Protein AF-A0A2N2JKC9-F1 (afdb_monomer_lite)

Radius of gyration: 32.24 Å; chains: 1; bounding box: 113×69×96 Å

Structure (mmCIF, N/CA/C/O backbone):
data_AF-A0A2N2JKC9-F1
#
_entry.id   AF-A0A2N2JKC9-F1
#
loop_
_atom_site.group_PDB
_atom_site.id
_atom_site.type_symbol
_atom_site.label_atom_id
_atom_site.label_alt_id
_atom_site.label_comp_id
_atom_site.label_asym_id
_atom_site.label_entity_id
_atom_site.label_seq_id
_atom_site.pdbx_PDB_ins_code
_atom_site.Cartn_x
_atom_site.Cartn_y
_atom_site.Cartn_z
_atom_site.occupancy
_atom_site.B_iso_or_equiv
_atom_site.auth_seq_id
_atom_site.auth_comp_id
_atom_site.auth_asym_id
_atom_site.auth_atom_id
_atom_site.pdbx_PDB_model_num
ATOM 1 N N . MET A 1 1 ? -34.175 -41.601 -28.801 1.00 49.03 1 MET A N 1
ATOM 2 C CA . MET A 1 1 ? -34.836 -42.457 -27.788 1.00 49.03 1 MET A CA 1
ATOM 3 C C . MET A 1 1 ? -34.194 -42.162 -26.440 1.00 49.03 1 MET A C 1
ATOM 5 O O . MET A 1 1 ? -32.982 -42.030 -26.415 1.00 49.03 1 MET A O 1
ATOM 9 N N . GLY A 1 2 ? -34.983 -41.992 -25.373 1.00 44.62 2 GLY A N 1
ATOM 10 C CA . GLY A 1 2 ? -34.486 -41.692 -24.018 1.00 44.62 2 GLY A CA 1
ATOM 11 C C . GLY A 1 2 ? -34.894 -40.315 -23.480 1.00 44.62 2 GLY A C 1
ATOM 12 O O . GLY A 1 2 ? -34.056 -39.441 -23.305 1.00 44.62 2 GLY A O 1
ATOM 13 N N . LYS A 1 3 ? -36.197 -40.111 -23.235 1.00 45.50 3 LYS A N 1
ATOM 14 C CA . LYS A 1 3 ? -36.723 -38.987 -22.442 1.00 45.50 3 LYS A CA 1
ATOM 15 C C . LYS A 1 3 ? -36.627 -39.363 -20.961 1.00 45.50 3 LYS A C 1
ATOM 17 O O . LYS A 1 3 ? -37.238 -40.355 -20.581 1.00 45.50 3 LYS A O 1
ATOM 22 N N . HIS A 1 4 ? -35.984 -38.544 -20.130 1.00 45.53 4 HIS A N 1
ATOM 23 C CA . HIS A 1 4 ? -36.226 -38.549 -18.685 1.00 45.53 4 HIS A CA 1
ATOM 24 C C . HIS A 1 4 ? -36.919 -37.247 -18.279 1.00 45.53 4 HIS A C 1
ATOM 26 O O . HIS A 1 4 ? -36.389 -36.151 -18.437 1.00 45.53 4 HIS A O 1
ATOM 32 N N . LYS A 1 5 ? -38.159 -37.406 -17.813 1.00 50.38 5 LYS A N 1
ATOM 33 C CA . LYS A 1 5 ? -39.002 -36.399 -17.168 1.00 50.38 5 LYS A CA 1
ATOM 34 C C . LYS A 1 5 ? -39.048 -36.673 -15.662 1.00 50.38 5 LYS A C 1
ATOM 36 O O . LYS A 1 5 ? -38.958 -37.822 -15.240 1.00 50.38 5 LYS A O 1
ATOM 41 N N . SER A 1 6 ? -39.437 -35.616 -14.951 1.00 47.91 6 SER A N 1
ATOM 42 C CA . SER A 1 6 ? -40.194 -35.577 -13.689 1.00 47.91 6 SER A CA 1
ATOM 43 C C . SER A 1 6 ? -39.405 -35.571 -12.378 1.00 47.91 6 SER A C 1
ATOM 45 O O . SER A 1 6 ? -38.527 -36.391 -12.145 1.00 47.91 6 SER A O 1
ATOM 47 N N . GLY A 1 7 ? -39.778 -34.614 -11.523 1.00 42.03 7 GLY A N 1
ATOM 48 C CA . GLY A 1 7 ? -39.239 -34.424 -10.180 1.00 42.03 7 GLY A CA 1
ATOM 49 C C . GLY A 1 7 ? -39.768 -33.162 -9.492 1.00 42.03 7 GLY A C 1
ATOM 50 O O . GLY A 1 7 ? -38.998 -32.391 -8.942 1.00 42.03 7 GLY A O 1
ATOM 51 N N . GLU A 1 8 ? -41.077 -32.928 -9.573 1.00 48.53 8 GLU A N 1
ATOM 52 C CA . GLU A 1 8 ? -41.831 -31.909 -8.834 1.00 48.53 8 GLU A CA 1
ATOM 53 C C . GLU A 1 8 ? -41.910 -32.274 -7.338 1.00 48.53 8 GLU A C 1
ATOM 55 O O . GLU A 1 8 ? -42.236 -33.421 -7.027 1.00 48.53 8 GLU A O 1
ATOM 60 N N . LYS A 1 9 ? -41.681 -31.325 -6.408 1.00 43.59 9 LYS A N 1
ATOM 61 C CA . LYS A 1 9 ? -42.290 -31.358 -5.057 1.00 43.59 9 LYS A CA 1
ATOM 62 C C . LYS A 1 9 ? -42.181 -30.038 -4.265 1.00 43.59 9 LYS A C 1
ATOM 64 O O . LYS A 1 9 ? -41.143 -29.693 -3.721 1.00 43.59 9 LYS A O 1
ATOM 69 N N . LYS A 1 10 ? -43.362 -29.423 -4.130 1.00 42.38 10 LYS A N 1
ATOM 70 C CA . LYS A 1 10 ? -44.026 -28.907 -2.913 1.00 42.38 10 LYS A CA 1
ATOM 71 C C . LYS A 1 10 ? -43.465 -27.693 -2.154 1.00 42.38 10 LYS A C 1
ATOM 73 O O . LYS A 1 10 ? -42.554 -27.769 -1.341 1.00 42.38 10 LYS A O 1
ATOM 78 N N . SER A 1 11 ? -44.252 -26.627 -2.295 1.00 45.47 11 SER A N 1
ATOM 79 C CA . SER A 1 11 ? -44.457 -25.491 -1.398 1.00 45.47 11 SER A CA 1
ATOM 80 C C . SER A 1 11 ? -44.832 -25.890 0.040 1.00 45.47 11 SER A C 1
ATOM 82 O O . SER A 1 11 ? -45.824 -26.596 0.251 1.00 45.47 11 SER A O 1
ATOM 84 N N . GLY A 1 12 ? -44.113 -25.350 1.026 1.00 44.53 12 GLY A N 1
ATOM 85 C CA . GLY A 1 12 ? -44.512 -25.314 2.435 1.00 44.53 12 GLY A CA 1
ATOM 86 C C . GLY A 1 12 ? -45.000 -23.916 2.815 1.00 44.53 12 GLY A C 1
ATOM 87 O O . GLY A 1 12 ? -44.219 -22.973 2.853 1.00 44.53 12 GLY A O 1
ATOM 88 N N . LYS A 1 13 ? -46.306 -23.787 3.062 1.00 46.28 13 LYS A N 1
ATOM 89 C CA . LYS A 1 13 ? -47.001 -22.571 3.502 1.00 46.28 13 LYS A CA 1
ATOM 90 C C . LYS A 1 13 ? -47.237 -22.699 5.008 1.00 46.28 13 LYS A C 1
ATOM 92 O O . LYS A 1 13 ? -48.095 -23.485 5.408 1.00 46.28 13 LYS A O 1
ATOM 97 N N . THR A 1 14 ? -46.498 -21.967 5.838 1.00 45.06 14 THR A N 1
ATOM 98 C CA . THR A 1 14 ? -46.706 -21.966 7.297 1.00 45.06 14 THR A CA 1
ATOM 99 C C . THR A 1 14 ? -47.526 -20.755 7.731 1.00 45.06 14 THR A C 1
ATOM 101 O O . THR A 1 14 ? -47.364 -19.643 7.236 1.00 45.06 14 THR A O 1
ATOM 104 N N . LYS A 1 15 ? -48.494 -21.051 8.599 1.00 46.31 15 LYS A N 1
ATOM 105 C CA . LYS A 1 15 ? -49.632 -20.232 9.009 1.00 46.31 15 LYS A CA 1
ATOM 106 C C . LYS A 1 15 ? -49.251 -19.110 9.974 1.00 46.31 15 LYS A C 1
ATOM 108 O O . LYS A 1 15 ? -48.408 -19.283 10.844 1.00 46.31 15 LYS A O 1
ATOM 113 N N . ALA A 1 16 ? -50.012 -18.026 9.865 1.00 49.19 16 ALA A N 1
ATOM 114 C CA . ALA A 1 16 ? -50.194 -17.007 10.886 1.00 49.19 16 ALA A CA 1
ATOM 115 C C . ALA A 1 16 ? -50.775 -17.596 12.186 1.00 49.19 16 ALA A C 1
ATOM 117 O O . ALA A 1 16 ? -51.744 -18.359 12.142 1.00 49.19 16 ALA A O 1
ATOM 118 N N . SER A 1 17 ? -50.242 -17.168 13.332 1.00 50.09 17 SER A N 1
ATOM 119 C CA . SER A 1 17 ? -50.874 -17.314 14.646 1.00 50.09 17 SER A CA 1
ATOM 120 C C . SER A 1 17 ? -51.259 -15.939 15.190 1.00 50.09 17 SER A C 1
ATOM 122 O O . SER A 1 17 ? -50.424 -15.054 15.363 1.00 50.09 17 SER A O 1
ATOM 124 N N . LYS A 1 18 ? -52.561 -15.790 15.427 1.00 48.44 18 LYS A N 1
ATOM 125 C CA . LYS A 1 18 ? -53.253 -14.660 16.046 1.00 48.44 18 LYS A CA 1
ATOM 126 C C . LYS A 1 18 ? -53.267 -14.857 17.568 1.00 48.44 18 LYS A C 1
ATOM 128 O O . LYS A 1 18 ? -53.644 -15.934 18.013 1.00 48.44 18 LYS A O 1
ATOM 133 N N . GLY A 1 19 ? -53.021 -13.781 18.313 1.00 46.53 19 GLY A N 1
ATOM 134 C CA . GLY A 1 19 ? -53.717 -13.479 19.569 1.00 46.53 19 GLY A CA 1
ATOM 135 C C . GLY A 1 19 ? -53.118 -14.011 20.872 1.00 46.53 19 GLY A C 1
ATOM 136 O O . GLY A 1 19 ? -53.286 -15.175 21.209 1.00 46.53 19 GLY A O 1
ATOM 137 N N . ALA A 1 20 ? -52.598 -13.095 21.689 1.00 46.03 20 ALA A N 1
ATOM 138 C CA . ALA A 1 20 ? -52.768 -13.152 23.136 1.00 46.03 20 ALA A CA 1
ATOM 139 C C . ALA A 1 20 ? -53.013 -11.730 23.654 1.00 46.03 20 ALA A C 1
ATOM 141 O O . ALA A 1 20 ? -52.361 -10.772 23.249 1.00 46.03 20 ALA A O 1
ATOM 142 N N . LYS A 1 21 ? -54.059 -11.627 24.464 1.00 48.56 21 LYS A N 1
ATOM 143 C CA . LYS A 1 21 ? -54.770 -10.435 24.910 1.00 48.56 21 LYS A CA 1
ATOM 144 C C . LYS A 1 21 ? -54.414 -10.214 26.381 1.00 48.56 21 LYS A C 1
ATOM 146 O O . LYS A 1 21 ? -54.504 -11.167 27.141 1.00 48.56 21 LYS A O 1
ATOM 151 N N . GLY A 1 22 ? -54.068 -8.975 26.728 1.00 48.25 22 GLY A N 1
ATOM 152 C CA . GLY A 1 22 ? -54.290 -8.321 28.023 1.00 48.25 22 GLY A CA 1
ATOM 153 C C . GLY A 1 22 ? -53.814 -9.012 29.305 1.00 48.25 22 GLY A C 1
ATOM 154 O O . GLY A 1 22 ? -54.442 -9.951 29.786 1.00 48.25 22 GLY A O 1
ATOM 155 N N . ARG A 1 23 ? -52.821 -8.398 29.955 1.00 50.28 23 ARG A N 1
ATOM 156 C CA . ARG A 1 23 ? -52.800 -8.266 31.415 1.00 50.28 23 ARG A CA 1
ATOM 157 C C . ARG A 1 23 ? -52.060 -6.977 31.775 1.00 50.28 23 ARG A C 1
ATOM 159 O O . ARG A 1 23 ? -50.836 -6.951 31.777 1.00 50.28 23 ARG A O 1
ATOM 166 N N . GLU A 1 24 ? -52.823 -5.910 31.997 1.00 51.22 24 GLU A N 1
ATOM 167 C CA . GLU A 1 24 ? -52.348 -4.728 32.717 1.00 51.22 24 GLU A CA 1
ATOM 168 C C . GLU A 1 24 ? -52.048 -5.158 34.152 1.00 51.22 24 GLU A C 1
ATOM 170 O O . GLU A 1 24 ? -52.897 -5.725 34.843 1.00 51.22 24 GLU A O 1
ATOM 175 N N . VAL A 1 25 ? -50.799 -4.958 34.555 1.00 54.34 25 VAL A N 1
ATOM 176 C CA . VAL A 1 25 ? -50.364 -5.004 35.944 1.00 54.34 25 VAL A CA 1
ATOM 177 C C . VAL A 1 25 ? -49.862 -3.596 36.218 1.00 54.34 25 VAL A C 1
ATOM 179 O O . VAL A 1 25 ? -48.754 -3.242 35.823 1.00 54.34 25 VAL A O 1
ATOM 182 N N . GLU A 1 26 ? -50.725 -2.776 36.809 1.00 54.06 26 GLU A N 1
ATOM 183 C CA . GLU A 1 26 ? -50.333 -1.517 37.432 1.00 54.06 26 GLU A CA 1
ATOM 184 C C . GLU A 1 26 ? -49.502 -1.873 38.668 1.00 54.06 26 GLU A C 1
ATOM 186 O O . GLU A 1 26 ? -50.025 -2.299 39.696 1.00 54.06 26 GLU A O 1
ATOM 191 N N . ALA A 1 27 ? -48.182 -1.794 38.519 1.00 54.03 27 ALA A N 1
ATOM 192 C CA . ALA A 1 27 ? -47.245 -1.802 39.627 1.00 54.03 27 ALA A CA 1
ATOM 193 C C . ALA A 1 27 ? -46.727 -0.372 39.780 1.00 54.03 27 ALA A C 1
ATOM 195 O O . ALA A 1 27 ? -45.986 0.124 38.930 1.00 54.03 27 ALA A O 1
ATOM 196 N N . GLU A 1 28 ? -47.160 0.289 40.850 1.00 56.88 28 GLU A N 1
ATOM 197 C CA . GLU A 1 28 ? -46.592 1.545 41.322 1.00 56.88 28 GLU A CA 1
ATOM 198 C C . GLU A 1 28 ? -45.129 1.291 41.710 1.00 56.88 28 GLU A C 1
ATOM 200 O O . GLU A 1 28 ? -44.829 0.697 42.745 1.00 56.88 28 GLU A O 1
ATOM 205 N N . ALA A 1 29 ? -44.211 1.661 40.817 1.00 51.84 29 ALA A N 1
ATOM 206 C CA . ALA A 1 29 ? -42.780 1.620 41.067 1.00 51.84 29 ALA A CA 1
ATOM 207 C C . ALA A 1 29 ? -42.358 2.955 41.686 1.00 51.84 29 ALA A C 1
ATOM 209 O O . ALA A 1 29 ? -42.325 3.986 41.011 1.00 51.84 29 ALA A O 1
ATOM 210 N N . GLU A 1 30 ? -42.045 2.921 42.979 1.00 54.12 30 GLU A N 1
ATOM 211 C CA . GLU A 1 30 ? -41.362 4.002 43.681 1.00 54.12 30 GLU A CA 1
ATOM 212 C C . GLU A 1 30 ? -40.036 4.316 42.969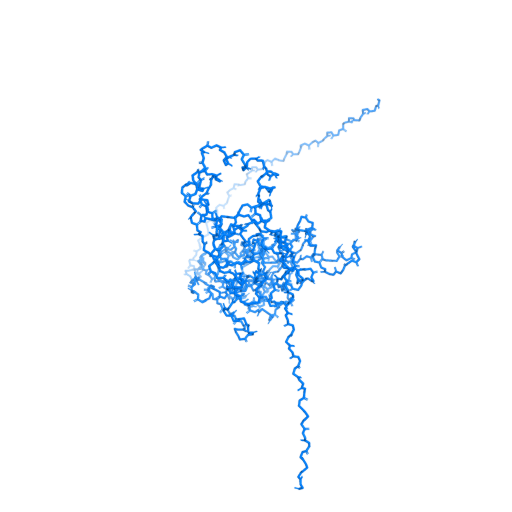 1.00 54.12 30 GLU A C 1
ATOM 214 O O . GLU A 1 30 ? -39.202 3.440 42.724 1.00 54.12 30 GLU A O 1
ATOM 219 N N . GLY A 1 31 ? -39.887 5.582 42.576 1.00 50.88 31 GLY A N 1
ATOM 220 C CA . GLY A 1 31 ? -38.791 6.084 41.760 1.00 50.88 31 GLY A CA 1
ATOM 221 C C . GLY A 1 31 ? -37.437 5.945 42.445 1.00 50.88 31 GLY A C 1
ATOM 222 O O . GLY A 1 31 ? -37.108 6.681 43.372 1.00 50.88 31 GLY A O 1
ATOM 223 N N . ASN A 1 32 ? -36.611 5.040 41.926 1.00 58.97 32 ASN A N 1
ATOM 224 C CA . ASN A 1 32 ? -35.174 5.081 42.142 1.00 58.97 32 ASN A CA 1
ATOM 225 C C . ASN A 1 32 ? -34.562 6.067 41.132 1.00 58.97 32 ASN A C 1
ATOM 227 O O . ASN A 1 32 ? -34.119 5.675 40.054 1.00 58.97 32 ASN A O 1
ATOM 231 N N . GLU A 1 33 ? -34.564 7.357 41.475 1.00 62.94 33 GLU A N 1
ATOM 232 C CA . GLU A 1 33 ? -34.021 8.459 40.658 1.00 62.94 33 GLU A CA 1
ATOM 233 C C . GLU A 1 33 ? -32.482 8.424 40.489 1.00 62.94 33 GLU A C 1
ATOM 235 O O . GLU A 1 33 ? -31.901 9.346 39.926 1.00 62.94 33 GLU A O 1
ATOM 240 N N . ASN A 1 34 ? -31.807 7.353 40.928 1.00 69.31 34 ASN A N 1
ATOM 241 C CA . ASN A 1 34 ? -30.352 7.188 40.835 1.00 69.31 34 ASN A CA 1
ATOM 242 C C . ASN A 1 34 ? -29.901 6.109 39.836 1.00 69.31 34 ASN A C 1
ATOM 244 O O . ASN A 1 34 ? -28.764 5.639 39.917 1.00 69.31 34 ASN A O 1
ATOM 248 N N . ALA A 1 35 ? -30.750 5.693 38.890 1.00 68.62 35 ALA A N 1
ATOM 249 C CA . ALA A 1 35 ? -30.271 4.865 37.786 1.00 68.62 35 ALA A CA 1
ATOM 250 C C . ALA A 1 35 ? -29.232 5.671 36.975 1.00 68.62 35 ALA A C 1
ATOM 252 O O . ALA A 1 35 ? -29.561 6.764 36.505 1.00 68.62 35 ALA A O 1
ATOM 253 N N . PRO A 1 36 ? -27.981 5.188 36.831 1.00 72.75 36 PRO A N 1
ATOM 254 C CA . PRO A 1 36 ? -26.973 5.889 36.052 1.00 72.75 36 PRO A CA 1
ATOM 255 C C . PRO A 1 36 ? -27.504 6.061 34.632 1.00 72.75 36 PRO A C 1
ATOM 257 O O . PRO A 1 36 ? -27.863 5.085 33.974 1.00 72.75 36 PRO A O 1
ATOM 260 N N . VAL A 1 37 ? -27.599 7.314 34.190 1.00 70.88 37 VAL A N 1
ATOM 261 C CA . VAL A 1 37 ? -27.968 7.647 32.816 1.00 70.88 37 VAL A CA 1
ATOM 262 C C . VAL A 1 37 ? -26.939 6.971 31.921 1.00 70.88 37 VAL A C 1
ATOM 264 O O . VAL A 1 37 ? -25.766 7.342 31.936 1.00 70.88 37 VAL A O 1
ATOM 267 N N . GLU A 1 38 ? -27.371 5.942 31.196 1.00 78.81 38 GLU A N 1
ATOM 268 C CA . GLU A 1 38 ? -26.546 5.226 30.235 1.00 78.81 38 GLU A CA 1
ATOM 269 C C . GLU A 1 38 ? -26.117 6.234 29.167 1.00 78.81 38 GLU A C 1
ATOM 271 O O . GLU A 1 38 ? -26.906 6.685 28.332 1.00 78.81 38 GLU A O 1
ATOM 276 N N . GLN A 1 39 ? -24.879 6.705 29.288 1.00 75.25 39 GLN A N 1
ATOM 277 C CA . GLN A 1 39 ? -24.345 7.736 28.423 1.00 75.25 39 GLN A CA 1
ATOM 278 C C . GLN A 1 39 ? -24.141 7.102 27.048 1.00 75.25 39 GLN A C 1
ATOM 280 O O . GLN A 1 39 ? -23.207 6.332 26.841 1.00 75.25 39 GLN A O 1
ATOM 285 N N . VAL A 1 40 ? -25.059 7.382 26.121 1.00 79.50 40 VAL A N 1
ATOM 286 C CA . VAL A 1 40 ? -24.970 6.892 24.744 1.00 79.50 40 VAL A CA 1
ATOM 287 C C . VAL A 1 40 ? -23.650 7.386 24.160 1.00 79.50 40 VAL A C 1
ATOM 289 O O . VAL A 1 40 ? -23.438 8.595 24.041 1.00 79.50 40 VAL A O 1
ATOM 292 N N . ALA A 1 41 ? -22.752 6.455 23.835 1.00 86.12 41 ALA A N 1
ATOM 293 C CA . ALA A 1 41 ? -21.466 6.780 23.238 1.00 86.12 41 ALA A CA 1
ATOM 294 C C . ALA A 1 41 ? -21.673 7.574 21.937 1.00 86.12 41 ALA A C 1
ATOM 296 O O . ALA A 1 41 ? -22.546 7.239 21.131 1.00 86.12 41 ALA A O 1
ATOM 297 N N . ASP A 1 42 ? -20.883 8.632 21.729 1.00 93.00 42 ASP A N 1
ATOM 298 C CA . ASP A 1 42 ? -20.927 9.404 20.485 1.00 93.00 42 ASP A CA 1
ATOM 299 C C . ASP A 1 42 ? -20.523 8.490 19.313 1.00 93.00 42 ASP A C 1
ATOM 301 O O . ASP A 1 42 ? -19.382 8.023 19.273 1.00 93.00 42 ASP A O 1
ATOM 305 N N . PRO A 1 43 ? -21.407 8.242 18.326 1.00 91.94 43 PRO A N 1
ATOM 306 C CA . PRO A 1 43 ? -21.098 7.373 17.191 1.00 91.94 43 PRO A CA 1
ATOM 307 C C . PRO A 1 43 ? -19.964 7.906 16.298 1.00 91.94 43 PRO A C 1
ATOM 309 O O . PRO A 1 43 ? -19.482 7.179 15.426 1.00 91.94 43 PRO A O 1
ATOM 312 N N . ASN A 1 44 ? -19.554 9.166 16.478 1.00 95.88 44 ASN A N 1
ATOM 313 C CA . ASN A 1 44 ? -18.438 9.786 15.767 1.00 95.88 44 ASN A CA 1
ATOM 314 C C . ASN A 1 44 ? -17.149 9.849 16.596 1.00 95.88 44 ASN A C 1
ATOM 316 O O . ASN A 1 44 ? -16.138 10.352 16.093 1.00 95.88 44 ASN A O 1
ATOM 320 N N . ALA A 1 45 ? -17.158 9.331 17.829 1.00 96.81 45 ALA A N 1
ATOM 321 C CA . ALA A 1 45 ? -15.957 9.231 18.640 1.00 96.81 45 ALA A CA 1
ATOM 322 C C . ALA A 1 45 ? -14.896 8.400 17.908 1.00 96.81 45 ALA A C 1
ATOM 324 O O . ALA A 1 45 ? -15.167 7.324 17.363 1.00 96.81 45 ALA A O 1
ATOM 325 N N . LYS A 1 46 ? -13.668 8.919 17.882 1.00 97.06 46 LYS A N 1
ATOM 326 C CA . LYS A 1 46 ? -12.501 8.192 17.386 1.00 97.06 46 LYS A CA 1
ATOM 327 C C . LYS A 1 46 ? -12.017 7.298 18.524 1.00 97.06 46 LYS A C 1
ATOM 329 O O . LYS A 1 46 ? -11.484 7.810 19.498 1.00 97.06 46 LYS A O 1
ATOM 334 N N . VAL A 1 47 ? -12.322 6.009 18.416 1.00 97.50 47 VAL A N 1
ATOM 335 C CA . VAL A 1 47 ? -12.106 4.990 19.464 1.00 97.50 47 VAL A CA 1
ATOM 336 C C . VAL A 1 47 ? -11.046 3.962 19.068 1.00 97.50 47 VAL A C 1
ATOM 338 O O . VAL A 1 47 ? -10.731 3.050 19.831 1.00 97.50 47 VAL A O 1
ATOM 341 N N . ALA A 1 48 ? -10.542 4.066 17.841 1.00 98.25 48 ALA A N 1
ATOM 342 C CA . ALA A 1 48 ? -9.587 3.142 17.271 1.00 98.25 48 ALA A CA 1
ATOM 343 C C . ALA A 1 48 ? -8.613 3.867 16.340 1.00 98.25 48 ALA A C 1
ATOM 345 O O . ALA A 1 48 ? -8.837 4.998 15.897 1.00 98.25 48 ALA A O 1
ATOM 346 N N . LYS A 1 49 ? -7.542 3.168 15.982 1.00 98.50 49 LYS A N 1
ATOM 347 C CA . LYS A 1 49 ? -6.541 3.580 15.011 1.00 98.50 49 LYS A CA 1
ATOM 348 C C . LYS A 1 49 ? -6.466 2.559 13.882 1.00 98.50 49 LYS A C 1
ATOM 350 O O . LYS A 1 49 ? -6.547 1.354 14.108 1.00 98.50 49 LYS A O 1
ATOM 355 N N . LEU A 1 50 ? -6.291 3.052 12.660 1.00 98.50 50 LEU A N 1
ATOM 356 C CA . LEU A 1 50 ? -5.897 2.252 11.505 1.00 98.50 50 LEU A CA 1
ATOM 357 C C . LEU A 1 50 ? -4.450 2.575 11.164 1.00 98.50 50 LEU A C 1
ATOM 359 O O . LEU A 1 50 ? -4.135 3.719 10.838 1.00 98.50 50 LEU A O 1
ATOM 363 N N . HIS A 1 51 ? -3.599 1.560 11.175 1.00 98.38 51 HIS A N 1
ATOM 364 C CA . HIS A 1 51 ? -2.202 1.657 10.783 1.00 98.38 51 HIS A CA 1
ATOM 365 C C . HIS A 1 51 ? -2.030 1.080 9.382 1.00 98.38 51 HIS A C 1
ATOM 367 O O . HIS A 1 51 ? -2.393 -0.067 9.142 1.00 98.38 51 HIS A O 1
ATOM 373 N N . LEU A 1 52 ? -1.449 1.853 8.471 1.00 98.25 52 LEU A N 1
ATOM 374 C CA . LEU A 1 52 ? -0.899 1.389 7.204 1.00 98.25 52 LEU A CA 1
ATOM 375 C C . LEU A 1 52 ? 0.611 1.263 7.371 1.00 98.25 52 LEU A C 1
ATOM 377 O O . LEU A 1 52 ? 1.294 2.258 7.617 1.00 98.25 52 LEU A O 1
ATOM 381 N N . MET A 1 53 ? 1.125 0.047 7.242 1.00 97.94 53 MET A N 1
ATOM 382 C CA . MET A 1 53 ? 2.525 -0.274 7.488 1.00 97.94 53 MET A CA 1
ATOM 383 C C . MET A 1 53 ? 3.163 -0.838 6.235 1.00 97.94 53 MET A C 1
ATOM 385 O O . MET A 1 53 ? 2.523 -1.523 5.434 1.00 97.94 53 MET A O 1
ATOM 389 N N . VAL A 1 54 ? 4.437 -0.520 6.067 1.00 96.88 54 VAL A N 1
ATOM 390 C CA . VAL A 1 54 ? 5.224 -1.000 4.945 1.00 96.88 54 VAL A CA 1
ATOM 391 C C . VAL A 1 54 ? 6.630 -1.326 5.400 1.00 96.88 54 VAL A C 1
ATOM 393 O O . VAL A 1 54 ? 7.270 -0.532 6.096 1.00 96.88 54 VAL A O 1
ATOM 396 N N . ASP A 1 55 ? 7.121 -2.477 4.972 1.00 95.31 55 ASP A N 1
ATOM 397 C CA . ASP A 1 55 ? 8.531 -2.815 5.016 1.00 95.31 55 ASP A CA 1
ATOM 398 C C . ASP A 1 55 ? 9.097 -2.951 3.601 1.00 95.31 55 ASP A C 1
ATOM 400 O O . ASP A 1 55 ? 8.412 -2.758 2.593 1.00 95.31 55 ASP A O 1
ATOM 404 N N . LEU A 1 56 ? 10.408 -3.149 3.534 1.00 92.19 56 LEU A N 1
ATOM 405 C CA . LEU A 1 56 ? 11.158 -3.134 2.290 1.00 92.19 56 LEU A CA 1
ATOM 406 C C . LEU A 1 56 ? 12.235 -4.206 2.367 1.00 92.19 56 LEU A C 1
ATOM 408 O O . LEU A 1 56 ? 13.136 -4.116 3.201 1.00 92.19 56 LEU A O 1
ATOM 412 N N . GLU A 1 57 ? 12.167 -5.181 1.471 1.00 87.12 57 GLU A N 1
ATOM 413 C CA . GLU A 1 57 ? 13.223 -6.186 1.301 1.00 87.12 57 GLU A CA 1
ATOM 414 C C . GLU A 1 57 ? 14.311 -5.691 0.349 1.00 87.12 57 GLU A C 1
ATOM 416 O O . GLU A 1 57 ? 15.497 -5.966 0.532 1.00 87.12 57 GLU A O 1
ATOM 421 N N . SER A 1 58 ? 13.921 -4.888 -0.643 1.00 85.56 58 SER A N 1
ATOM 422 C CA . SER A 1 58 ? 14.840 -4.244 -1.569 1.00 85.56 58 SER A CA 1
ATOM 423 C C . SER A 1 58 ? 14.701 -2.726 -1.538 1.00 85.56 58 SER A C 1
ATOM 425 O O . SER A 1 58 ? 13.655 -2.140 -1.251 1.00 85.56 58 SER A O 1
ATOM 427 N N . ARG A 1 59 ? 15.807 -2.046 -1.858 1.00 77.50 59 ARG A N 1
ATOM 428 C CA . ARG A 1 59 ? 15.821 -0.580 -1.962 1.00 77.50 59 ARG A CA 1
ATOM 429 C C . ARG A 1 59 ? 14.978 -0.081 -3.132 1.00 77.50 59 ARG A C 1
ATOM 431 O O . ARG A 1 59 ? 14.504 1.054 -3.071 1.00 77.50 59 ARG A O 1
ATOM 438 N N . HIS A 1 60 ? 14.833 -0.901 -4.168 1.00 79.62 60 HIS A N 1
ATOM 439 C CA . HIS A 1 60 ? 14.125 -0.598 -5.399 1.00 79.62 60 HIS A CA 1
ATOM 440 C C . HIS A 1 60 ? 13.475 -1.870 -5.927 1.00 79.62 60 HIS A C 1
ATOM 442 O O . HIS A 1 60 ? 14.172 -2.853 -6.164 1.00 79.62 60 HIS A O 1
ATOM 448 N N . VAL A 1 61 ? 12.172 -1.806 -6.189 1.00 80.69 61 VAL A N 1
ATOM 449 C CA . VAL A 1 61 ? 11.446 -2.924 -6.784 1.00 80.69 61 VAL A CA 1
ATOM 450 C C . VAL A 1 61 ? 11.488 -2.795 -8.303 1.00 80.69 61 VAL A C 1
ATOM 452 O O . VAL A 1 61 ? 10.720 -2.044 -8.909 1.00 80.69 61 VAL A O 1
ATOM 455 N N . GLY A 1 62 ? 12.439 -3.501 -8.913 1.00 82.31 62 GLY A N 1
ATOM 456 C CA . GLY A 1 62 ? 12.541 -3.678 -10.353 1.00 82.31 62 GLY A CA 1
ATOM 457 C C . GLY A 1 62 ? 11.992 -5.032 -10.800 1.00 82.31 62 GLY A C 1
ATOM 458 O O . GLY A 1 62 ? 11.443 -5.815 -10.027 1.00 82.31 62 GLY A O 1
ATOM 459 N N . TYR A 1 63 ? 12.158 -5.336 -12.086 1.00 78.94 63 TYR A N 1
ATOM 460 C CA . TYR A 1 63 ? 11.738 -6.620 -12.653 1.00 78.94 63 TYR A CA 1
ATOM 461 C C . TYR A 1 63 ? 12.447 -7.818 -12.010 1.00 78.94 63 TYR A C 1
ATOM 463 O O . TYR A 1 63 ? 11.843 -8.874 -11.838 1.00 78.94 63 TYR A O 1
ATOM 471 N N . LYS A 1 64 ? 13.726 -7.656 -11.653 1.00 83.00 64 LYS A N 1
ATOM 472 C CA . LYS A 1 64 ? 14.519 -8.708 -11.018 1.00 83.00 64 LYS A CA 1
ATOM 473 C C . LYS A 1 64 ? 13.991 -9.019 -9.619 1.00 83.00 64 LYS A C 1
ATOM 475 O O . LYS A 1 64 ? 13.798 -10.185 -9.304 1.00 83.00 64 LYS A O 1
ATOM 480 N N . GLU A 1 65 ? 13.737 -7.987 -8.825 1.00 87.38 65 GLU A N 1
ATOM 481 C CA . GLU A 1 65 ? 13.230 -8.105 -7.460 1.00 87.38 65 GLU A CA 1
ATOM 482 C C . GLU A 1 65 ? 11.805 -8.667 -7.466 1.00 87.38 65 GLU A C 1
ATOM 484 O O . GLU A 1 65 ? 11.525 -9.613 -6.741 1.00 87.38 65 GLU A O 1
ATOM 489 N N . MET A 1 66 ? 10.939 -8.208 -8.379 1.00 83.38 66 MET A N 1
ATOM 490 C CA . MET A 1 66 ? 9.623 -8.829 -8.585 1.00 83.38 66 MET A CA 1
ATOM 491 C C . MET A 1 66 ? 9.740 -10.308 -8.970 1.00 83.38 66 MET A C 1
ATOM 493 O O . MET A 1 66 ? 9.038 -11.142 -8.418 1.00 83.38 66 MET A O 1
ATOM 497 N N . ALA A 1 67 ? 10.637 -10.680 -9.884 1.00 80.38 67 ALA A N 1
ATOM 498 C CA . ALA A 1 67 ? 10.812 -12.088 -10.241 1.00 80.38 67 ALA A CA 1
ATOM 499 C C . ALA A 1 67 ? 11.367 -12.939 -9.081 1.00 80.38 67 ALA A C 1
ATOM 501 O O . ALA A 1 67 ? 11.118 -14.140 -9.052 1.00 80.38 67 ALA A O 1
ATOM 502 N N . ALA A 1 68 ? 12.109 -12.336 -8.149 1.00 82.19 68 ALA A N 1
ATOM 503 C CA . ALA A 1 68 ? 12.647 -13.002 -6.964 1.00 82.19 68 ALA A CA 1
ATOM 504 C C . ALA A 1 68 ? 11.668 -13.035 -5.777 1.00 82.19 68 ALA A C 1
ATOM 506 O O . ALA A 1 68 ? 11.855 -13.839 -4.872 1.00 82.19 68 ALA A O 1
ATOM 507 N N . GLY A 1 69 ? 10.630 -12.195 -5.795 1.00 83.25 69 GLY A N 1
ATOM 508 C CA . GLY A 1 69 ? 9.737 -11.990 -4.656 1.00 83.25 69 GLY A CA 1
ATOM 509 C C . GLY A 1 69 ? 10.224 -10.933 -3.657 1.00 83.25 69 GLY A C 1
ATOM 510 O O . GLY A 1 69 ? 9.479 -10.631 -2.736 1.00 83.25 69 GLY A O 1
ATOM 511 N N . ASP A 1 70 ? 11.390 -10.315 -3.887 1.00 88.44 70 ASP A N 1
ATOM 512 C CA . ASP A 1 70 ? 12.077 -9.367 -2.989 1.00 88.44 70 ASP A CA 1
ATOM 513 C C . ASP A 1 70 ? 11.470 -7.945 -3.042 1.00 88.44 70 ASP A C 1
ATOM 515 O O . ASP A 1 70 ? 12.154 -6.935 -3.281 1.00 88.44 70 ASP A O 1
ATOM 519 N N . VAL A 1 71 ? 10.148 -7.852 -2.912 1.00 87.94 71 VAL A N 1
ATOM 520 C CA . VAL A 1 71 ? 9.396 -6.602 -3.095 1.00 87.94 71 VAL A CA 1
ATOM 521 C C . VAL A 1 71 ? 9.062 -5.901 -1.780 1.00 87.94 71 VAL A C 1
ATOM 523 O O . VAL A 1 71 ? 8.704 -4.723 -1.809 1.00 87.94 71 VAL A O 1
ATOM 526 N N . GLY A 1 72 ? 9.228 -6.581 -0.642 1.00 93.44 72 GLY A N 1
ATOM 527 C CA . GLY A 1 72 ? 8.702 -6.146 0.649 1.00 93.44 72 GLY A CA 1
ATOM 528 C C . GLY A 1 72 ? 7.207 -6.415 0.797 1.00 93.44 72 GLY A C 1
ATOM 529 O O . GLY A 1 72 ? 6.568 -7.060 -0.036 1.00 93.44 72 GLY A O 1
ATOM 530 N N . HIS A 1 73 ? 6.630 -5.881 1.863 1.00 96.62 73 HIS A N 1
ATOM 531 C CA . HIS A 1 73 ? 5.251 -6.124 2.240 1.00 96.62 73 HIS A CA 1
ATOM 532 C C . HIS A 1 73 ? 4.553 -4.841 2.671 1.00 96.62 73 HIS A C 1
ATOM 534 O O . HIS A 1 73 ? 5.139 -3.912 3.225 1.00 96.62 73 HIS A O 1
ATOM 540 N N . THR A 1 74 ? 3.257 -4.771 2.392 1.00 97.69 74 THR A N 1
ATOM 541 C CA . THR A 1 74 ? 2.391 -3.701 2.884 1.00 97.69 74 THR A CA 1
ATOM 542 C C . THR A 1 74 ? 1.184 -4.337 3.541 1.00 97.69 74 THR A C 1
ATOM 544 O O . THR A 1 74 ? 0.480 -5.132 2.920 1.00 97.69 74 THR A O 1
ATOM 547 N N . TRP A 1 75 ? 0.926 -3.967 4.783 1.00 98.19 75 TRP A N 1
ATOM 548 C CA . TRP A 1 75 ? -0.166 -4.521 5.567 1.00 98.19 75 TRP A CA 1
ATOM 549 C C . TRP A 1 75 ? -0.846 -3.422 6.370 1.00 98.19 75 TRP A C 1
ATOM 551 O O . TRP A 1 75 ? -0.404 -2.268 6.405 1.00 98.19 75 TRP A O 1
ATOM 561 N N . VAL A 1 76 ? -1.965 -3.776 6.984 1.00 98.56 76 VAL A N 1
ATOM 562 C CA . VAL A 1 76 ? -2.705 -2.884 7.869 1.00 98.56 76 VAL A CA 1
ATOM 563 C C . VAL A 1 76 ? -2.858 -3.513 9.240 1.00 98.56 76 VAL A C 1
ATOM 565 O O . VAL A 1 76 ? -2.738 -4.723 9.387 1.00 98.56 76 VAL A O 1
ATOM 568 N N . SER A 1 77 ? -3.116 -2.699 10.251 1.00 98.50 77 SER A N 1
ATOM 569 C CA . SER A 1 77 ? -3.516 -3.178 11.572 1.00 98.50 77 SER A CA 1
ATOM 570 C C . SER A 1 77 ? -4.543 -2.239 12.167 1.00 98.50 77 SER A C 1
ATOM 572 O O . SER A 1 77 ? -4.496 -1.030 11.914 1.00 98.50 77 SER A O 1
ATOM 574 N N . ILE A 1 78 ? -5.469 -2.796 12.937 1.00 98.56 78 ILE A N 1
ATOM 575 C CA . ILE A 1 78 ? -6.408 -2.019 13.737 1.00 98.56 78 ILE A CA 1
ATOM 576 C C . ILE A 1 78 ? -5.991 -2.121 15.203 1.00 98.56 78 ILE A C 1
ATOM 578 O O . ILE A 1 78 ? -5.669 -3.195 15.705 1.00 98.56 78 ILE A O 1
ATOM 582 N N . GLU A 1 79 ? -5.991 -0.982 15.879 1.00 98.19 79 GLU A N 1
ATOM 583 C CA . GLU A 1 79 ? -5.745 -0.854 17.314 1.00 98.19 79 GLU A CA 1
ATOM 584 C C . GLU A 1 79 ? -6.970 -0.180 17.932 1.00 98.19 79 GLU A C 1
ATOM 586 O O . GLU A 1 79 ? -7.404 0.858 17.440 1.00 98.19 79 GLU A O 1
ATOM 591 N N . TRP A 1 80 ? -7.540 -0.743 18.997 1.00 98.06 80 TRP A N 1
ATOM 592 C CA . TRP A 1 80 ? -8.530 -0.026 19.808 1.00 98.06 80 TRP A CA 1
ATOM 593 C C . TRP A 1 80 ? -7.808 0.826 20.852 1.00 98.06 80 TRP A C 1
ATOM 595 O O . TRP A 1 80 ? -6.834 0.358 21.443 1.00 98.06 80 TRP A O 1
ATOM 605 N N . ASP A 1 81 ? -8.275 2.054 21.091 1.00 97.50 81 ASP A N 1
ATOM 606 C CA . ASP A 1 81 ? -7.620 2.960 22.047 1.00 97.50 81 ASP A CA 1
ATOM 607 C C . ASP A 1 81 ? -7.693 2.426 23.488 1.00 97.50 81 ASP A C 1
ATOM 609 O O . ASP A 1 81 ? -6.739 2.569 24.252 1.00 97.50 81 ASP A O 1
ATOM 613 N N . ASP A 1 82 ? -8.798 1.758 23.833 1.00 97.19 82 ASP A N 1
ATOM 614 C CA . ASP A 1 82 ? -8.942 0.958 25.050 1.00 97.19 82 ASP A CA 1
ATOM 615 C C . ASP A 1 82 ? -9.308 -0.481 24.676 1.00 97.19 82 ASP A C 1
ATOM 617 O O . ASP A 1 82 ? -10.415 -0.767 24.219 1.00 97.19 82 ASP A O 1
ATOM 621 N N . ALA A 1 83 ? -8.375 -1.405 24.895 1.00 96.88 83 ALA A N 1
ATOM 622 C CA . ALA A 1 83 ? -8.547 -2.824 24.597 1.00 96.88 83 ALA A CA 1
ATOM 623 C C . ALA A 1 83 ? -9.706 -3.481 25.378 1.00 96.88 83 ALA A C 1
ATOM 625 O O . ALA A 1 83 ? -10.233 -4.505 24.945 1.00 96.88 83 ALA A O 1
ATOM 626 N N . ASN A 1 84 ? -10.131 -2.890 26.502 1.00 96.31 84 ASN A N 1
ATOM 627 C CA . ASN A 1 84 ? -11.286 -3.355 27.276 1.00 96.31 84 ASN A CA 1
ATOM 628 C C . ASN A 1 84 ? -12.618 -2.790 26.757 1.00 96.31 84 ASN A C 1
ATOM 630 O O . ASN A 1 84 ? -13.675 -3.265 27.162 1.00 96.31 84 ASN A O 1
ATOM 634 N N . ALA A 1 85 ? -12.573 -1.797 25.865 1.00 96.06 85 ALA A N 1
ATOM 635 C CA . ALA A 1 85 ? -13.736 -1.145 25.269 1.00 96.06 85 ALA A CA 1
ATOM 636 C C . ALA A 1 85 ? -14.016 -1.617 23.829 1.00 96.06 85 ALA A C 1
ATOM 638 O O . ALA A 1 85 ? -14.704 -0.927 23.074 1.00 96.06 85 ALA A O 1
ATOM 639 N N . VAL A 1 86 ? -13.472 -2.771 23.424 1.00 97.00 86 VAL A N 1
ATOM 640 C CA . VAL A 1 86 ? -13.778 -3.400 22.130 1.00 97.00 86 VAL A CA 1
ATOM 641 C C . VAL A 1 86 ? -15.243 -3.864 22.152 1.00 97.00 86 VAL A C 1
ATOM 643 O O . VAL A 1 86 ? -15.583 -4.718 22.971 1.00 97.00 86 VAL A O 1
ATOM 646 N N . PRO A 1 87 ? -16.126 -3.327 21.291 1.00 96.19 87 PRO A N 1
ATOM 647 C CA . PRO A 1 87 ? -17.551 -3.631 21.354 1.00 96.19 87 PRO A CA 1
ATOM 648 C C . PRO A 1 87 ? -17.876 -5.004 20.753 1.00 96.19 87 PRO A C 1
ATOM 650 O O . PRO A 1 87 ? -17.226 -5.455 19.809 1.00 96.19 87 PRO A O 1
ATOM 653 N N . ASP A 1 88 ? -18.971 -5.620 21.209 1.00 96.69 88 ASP A N 1
ATOM 654 C CA . ASP A 1 88 ? -19.480 -6.910 20.701 1.00 96.69 88 ASP A CA 1
ATOM 655 C C . ASP A 1 88 ? -19.879 -6.875 19.209 1.00 96.69 88 ASP A C 1
ATOM 657 O O . ASP A 1 88 ? -20.129 -7.909 18.587 1.00 96.69 88 ASP A O 1
ATOM 661 N N . THR A 1 89 ? -19.956 -5.683 18.610 1.00 96.38 89 THR A N 1
ATOM 662 C CA . THR A 1 89 ? -20.199 -5.481 17.175 1.00 96.38 89 THR A CA 1
ATOM 663 C C . THR A 1 89 ? -18.996 -5.863 16.309 1.00 96.38 89 THR A C 1
ATOM 665 O O . THR A 1 89 ? -19.159 -6.068 15.097 1.00 96.38 89 THR A O 1
ATOM 668 N N . VAL A 1 90 ? -17.800 -5.958 16.900 1.00 97.81 90 VAL A N 1
ATOM 669 C CA . VAL A 1 90 ? -16.576 -6.413 16.236 1.00 97.81 90 VAL A CA 1
ATOM 670 C C . VAL A 1 90 ? -16.687 -7.906 15.908 1.00 97.81 90 VAL A C 1
ATOM 672 O O . VAL A 1 90 ? -17.053 -8.699 16.777 1.00 97.81 90 VAL A O 1
ATOM 675 N N . PRO A 1 91 ? -16.367 -8.343 14.671 1.00 96.81 91 PRO A N 1
ATOM 676 C CA . PRO A 1 91 ? -16.437 -9.759 14.338 1.00 96.81 91 PRO A CA 1
ATOM 677 C C . PRO A 1 91 ? -15.494 -10.589 15.217 1.00 96.81 91 PRO A C 1
ATOM 679 O O . PRO A 1 91 ? -14.369 -10.180 15.508 1.00 96.81 91 PRO A O 1
ATOM 682 N N . GLY A 1 92 ? -15.929 -11.793 15.598 1.00 96.62 92 GLY A N 1
ATOM 683 C CA . GLY A 1 92 ? -15.182 -12.648 16.527 1.00 96.62 92 GLY A CA 1
ATOM 684 C C . GLY A 1 92 ? -13.762 -13.011 16.071 1.00 96.62 92 GLY A C 1
ATOM 685 O O . GLY A 1 92 ? -12.910 -13.252 16.920 1.00 96.62 92 GLY A O 1
ATOM 686 N N . SER A 1 93 ? -13.481 -12.995 14.760 1.00 96.69 93 SER A N 1
ATOM 687 C CA . SER A 1 93 ? -12.128 -13.167 14.203 1.00 96.69 93 SER A CA 1
ATOM 688 C C . SER A 1 93 ? -11.154 -12.059 14.621 1.00 96.69 93 SER A C 1
ATOM 690 O O . SER A 1 93 ? -9.960 -12.321 14.711 1.00 96.69 93 SER A O 1
ATOM 692 N N . HIS A 1 94 ? -11.648 -10.851 14.907 1.00 98.19 94 HIS A N 1
ATOM 693 C CA . HIS A 1 94 ? -10.850 -9.681 15.294 1.00 98.19 94 HIS A CA 1
ATOM 694 C C . HIS A 1 94 ? -10.902 -9.407 16.801 1.00 98.19 94 HIS A C 1
ATOM 696 O O . HIS A 1 94 ? -9.920 -8.956 17.387 1.00 98.19 94 HIS A O 1
ATOM 702 N N . ALA A 1 95 ? -12.037 -9.686 17.452 1.00 97.38 95 ALA A N 1
ATOM 703 C CA . ALA A 1 95 ? -12.290 -9.269 18.834 1.00 97.38 95 ALA A CA 1
ATOM 704 C C . ALA A 1 95 ? -11.208 -9.746 19.823 1.00 97.38 95 ALA A C 1
ATOM 706 O O . ALA A 1 95 ? -10.694 -8.950 20.605 1.00 97.38 95 ALA A O 1
ATOM 707 N N . GLY A 1 96 ? -10.807 -11.020 19.749 1.00 96.50 96 GLY A N 1
ATOM 708 C CA . GLY A 1 96 ? -9.769 -11.568 20.633 1.00 96.50 96 GLY A CA 1
ATOM 709 C C . GLY A 1 96 ? -8.365 -11.010 20.371 1.00 96.50 96 GLY A C 1
ATOM 710 O O . GLY A 1 96 ? -7.534 -10.992 21.273 1.00 96.50 96 GLY A O 1
ATOM 711 N N . LEU A 1 97 ? -8.099 -10.538 19.150 1.00 97.38 97 LEU A N 1
ATOM 712 C CA . LEU A 1 97 ? -6.821 -9.937 18.769 1.00 97.38 97 LEU A CA 1
ATOM 713 C C . LEU A 1 97 ? -6.719 -8.491 19.274 1.00 97.38 97 LEU A C 1
ATOM 715 O O . LEU A 1 97 ? -5.713 -8.110 19.865 1.00 97.38 97 LEU A O 1
ATOM 719 N N . LEU A 1 98 ? -7.797 -7.712 19.153 1.00 97.88 98 LEU A N 1
ATOM 720 C CA . LEU A 1 98 ? -7.842 -6.316 19.608 1.00 97.88 98 LEU A CA 1
ATOM 721 C C . LEU A 1 98 ? -7.637 -6.156 21.120 1.00 97.88 98 LEU A C 1
ATOM 723 O O . LEU A 1 98 ? -7.126 -5.129 21.563 1.00 97.88 98 LEU A O 1
ATOM 727 N N . GLN A 1 99 ? -7.966 -7.185 21.905 1.00 95.56 99 GLN A N 1
ATOM 728 C CA . GLN A 1 99 ? -7.749 -7.207 23.354 1.00 95.56 99 GLN A CA 1
ATOM 729 C C . GLN A 1 99 ? -6.267 -7.166 23.757 1.00 95.56 99 GLN A C 1
ATOM 731 O O . GLN A 1 99 ? -5.964 -6.810 24.894 1.00 95.56 99 GLN A O 1
ATOM 736 N N . SER A 1 100 ? -5.324 -7.492 22.860 1.00 94.38 100 SER A N 1
ATOM 737 C CA . SER A 1 100 ? -3.896 -7.341 23.175 1.00 94.38 100 SER A CA 1
ATOM 738 C C . SER A 1 100 ? -3.442 -5.879 23.186 1.00 94.38 100 SER A C 1
ATOM 740 O O . SER A 1 100 ? -2.390 -5.579 23.749 1.00 94.38 100 SER A O 1
ATOM 742 N N . GLY A 1 101 ? -4.215 -4.983 22.561 1.00 95.19 101 GLY A N 1
ATOM 743 C CA . GLY A 1 101 ? -3.881 -3.572 22.402 1.00 95.19 101 GLY A CA 1
ATOM 744 C C . GLY A 1 101 ? -2.627 -3.312 21.558 1.00 95.19 101 GLY A C 1
ATOM 745 O O . GLY A 1 101 ? -1.927 -4.225 21.108 1.00 95.19 101 GLY A O 1
ATOM 746 N N . GLY A 1 102 ? -2.353 -2.024 21.348 1.00 97.06 102 GLY A N 1
ATOM 747 C CA . GLY A 1 102 ? -1.190 -1.530 20.617 1.00 97.06 102 GLY A CA 1
ATOM 748 C C . GLY A 1 102 ? -1.251 -1.713 19.096 1.00 97.06 102 GLY A C 1
ATOM 749 O O . GLY A 1 102 ? -2.139 -2.357 18.541 1.00 97.06 102 GLY A O 1
ATOM 750 N N . LYS A 1 103 ? -0.240 -1.159 18.421 1.00 97.06 103 LYS A N 1
ATOM 751 C CA . LYS A 1 103 ? -0.162 -1.025 16.955 1.00 97.06 103 LYS A CA 1
ATOM 752 C C . LYS A 1 103 ? -0.344 -2.339 16.184 1.00 97.06 103 LYS A C 1
ATOM 754 O O . LYS A 1 103 ? -0.768 -2.317 15.030 1.00 97.06 103 LYS A O 1
ATOM 759 N N . TYR A 1 104 ? -0.027 -3.480 16.798 1.00 97.38 104 TYR A N 1
ATOM 760 C CA . TYR A 1 104 ? -0.108 -4.824 16.205 1.00 97.38 104 TYR A CA 1
ATOM 761 C C . TYR A 1 104 ? -1.211 -5.690 16.821 1.00 97.38 104 TYR A C 1
ATOM 763 O O . TYR A 1 104 ? -1.084 -6.918 16.840 1.00 97.38 104 TYR A O 1
ATOM 771 N N . ALA A 1 105 ? -2.259 -5.073 17.375 1.00 97.50 105 ALA A N 1
ATOM 772 C CA . ALA A 1 105 ? -3.355 -5.830 17.961 1.00 97.50 105 ALA A CA 1
ATOM 773 C C . ALA A 1 105 ? -4.021 -6.718 16.903 1.00 97.50 105 ALA A C 1
ATOM 775 O O . ALA A 1 105 ? -4.075 -7.932 17.076 1.00 97.50 105 ALA A O 1
ATOM 776 N N . ASP A 1 106 ? -4.410 -6.136 15.764 1.00 98.19 106 ASP A N 1
ATOM 777 C CA . ASP A 1 106 ? -5.171 -6.813 14.711 1.00 98.19 106 ASP A CA 1
ATOM 778 C C . ASP A 1 106 ? -4.524 -6.689 13.311 1.00 98.19 106 ASP A C 1
ATOM 780 O O . ASP A 1 106 ? -5.064 -6.011 12.431 1.00 98.19 106 ASP A O 1
ATOM 784 N N . PRO A 1 107 ? -3.339 -7.291 13.076 1.00 98.12 107 PRO A N 1
ATOM 785 C CA . PRO A 1 107 ? -2.610 -7.127 11.825 1.00 98.12 107 PRO A CA 1
ATOM 786 C C . PRO A 1 107 ? -3.198 -8.005 10.715 1.00 98.12 107 PRO A C 1
ATOM 788 O O . PRO A 1 107 ? -3.416 -9.204 10.890 1.00 98.12 107 PRO A O 1
ATOM 791 N N . MET A 1 108 ? -3.404 -7.418 9.540 1.00 98.31 108 MET A N 1
ATOM 792 C CA . MET A 1 108 ? -3.961 -8.066 8.355 1.00 98.31 108 MET A CA 1
ATOM 793 C C . MET A 1 108 ? -3.103 -7.750 7.133 1.00 98.31 108 MET A C 1
ATOM 795 O O . MET A 1 108 ? -2.902 -6.583 6.783 1.00 98.31 108 MET A O 1
ATOM 799 N N . GLY A 1 109 ? -2.667 -8.788 6.429 1.00 97.38 109 GLY A N 1
ATOM 800 C CA . GLY A 1 109 ? -1.954 -8.661 5.160 1.00 97.38 109 GLY A CA 1
ATOM 801 C C . GLY A 1 109 ? -2.522 -9.587 4.099 1.00 97.38 109 GLY A C 1
ATOM 802 O O . GLY A 1 109 ? -3.324 -10.476 4.381 1.00 97.38 109 GLY A O 1
ATOM 803 N N . PHE A 1 110 ? -2.120 -9.371 2.851 1.00 97.62 110 PHE A N 1
ATOM 804 C CA . PHE A 1 110 ? -2.599 -10.167 1.726 1.00 97.62 110 PHE A CA 1
ATOM 805 C C . PHE A 1 110 ? -1.437 -10.810 0.990 1.00 97.62 110 PHE A C 1
ATOM 807 O O . PHE A 1 110 ? -0.518 -10.123 0.546 1.00 97.62 110 PHE A O 1
ATOM 814 N N . TRP A 1 111 ? -1.500 -12.128 0.865 1.00 94.75 111 TRP A N 1
ATOM 815 C CA . TRP A 1 111 ? -0.382 -12.966 0.471 1.00 94.75 111 TRP A CA 1
ATOM 816 C C . TRP A 1 111 ? -0.742 -13.830 -0.734 1.00 94.75 111 TRP A C 1
ATOM 818 O O . TRP A 1 111 ? -1.898 -14.244 -0.874 1.00 94.75 111 TRP A O 1
ATOM 828 N N . PRO A 1 112 ? 0.226 -14.126 -1.613 1.00 92.81 112 PRO A N 1
ATOM 829 C CA . PRO A 1 112 ? 0.063 -15.203 -2.571 1.00 92.81 112 PRO A CA 1
ATOM 830 C C . PRO A 1 112 ? 0.062 -16.550 -1.835 1.00 92.81 112 PRO A C 1
ATOM 832 O O . PRO A 1 112 ? 0.868 -16.790 -0.939 1.00 92.81 112 PRO A O 1
ATOM 835 N N . ASP A 1 113 ? -0.820 -17.456 -2.235 1.00 89.44 113 ASP A N 1
ATOM 836 C CA . ASP A 1 113 ? -0.717 -18.871 -1.893 1.00 89.44 113 ASP A CA 1
ATOM 837 C C . ASP A 1 113 ? 0.308 -19.528 -2.830 1.00 89.44 113 ASP A C 1
ATOM 839 O O . ASP A 1 113 ? 0.016 -19.898 -3.973 1.00 89.44 113 ASP A O 1
ATOM 843 N N . LEU A 1 114 ? 1.553 -19.589 -2.356 1.00 76.38 114 LEU A N 1
ATOM 844 C CA . LEU A 1 114 ? 2.683 -20.130 -3.113 1.00 76.38 114 LEU A CA 1
ATOM 845 C C . LEU A 1 114 ? 2.821 -21.649 -2.972 1.00 76.38 114 LEU A C 1
ATOM 847 O O . LEU A 1 114 ? 3.487 -22.267 -3.806 1.00 76.38 114 LEU A O 1
ATOM 851 N N . GLU A 1 115 ? 2.158 -22.275 -1.993 1.00 69.94 115 GLU A N 1
ATOM 852 C CA . GLU A 1 115 ? 2.201 -23.732 -1.813 1.00 69.94 115 GLU A CA 1
ATOM 853 C C . GLU A 1 115 ? 1.652 -24.450 -3.057 1.00 69.94 115 GLU A C 1
ATOM 855 O O . GLU A 1 115 ? 2.218 -25.443 -3.525 1.00 69.94 115 GLU A O 1
ATOM 860 N N . GLY A 1 116 ? 0.616 -23.881 -3.681 1.00 61.81 116 GLY A N 1
ATOM 861 C CA . GLY A 1 116 ? 0.083 -24.360 -4.957 1.00 61.81 116 GLY A CA 1
ATOM 862 C C . GLY A 1 116 ? 0.965 -24.072 -6.182 1.00 61.81 116 GLY A C 1
ATOM 863 O O . GLY A 1 116 ? 0.804 -24.737 -7.210 1.00 61.81 116 GLY A O 1
ATOM 864 N N . LEU A 1 117 ? 1.889 -23.106 -6.103 1.00 59.31 117 LEU A N 1
ATOM 865 C CA . LEU A 1 117 ? 2.747 -22.693 -7.221 1.00 59.31 117 LEU A CA 1
ATOM 866 C C . LEU A 1 117 ? 3.998 -23.572 -7.343 1.00 59.31 117 LEU A C 1
ATOM 868 O O . LEU A 1 117 ? 4.349 -23.992 -8.447 1.00 59.31 117 LEU A O 1
ATOM 872 N N . HIS A 1 118 ? 4.609 -23.926 -6.207 1.00 54.69 118 HIS A N 1
ATOM 873 C CA . HIS A 1 118 ? 5.819 -24.756 -6.144 1.00 54.69 118 HIS A CA 1
ATOM 874 C C . HIS A 1 118 ? 5.674 -26.120 -6.824 1.00 54.69 118 HIS A C 1
ATOM 876 O O . HIS A 1 118 ? 6.650 -26.680 -7.318 1.00 54.69 118 HIS A O 1
ATOM 882 N N . THR A 1 119 ? 4.457 -26.658 -6.879 1.00 49.16 119 THR A N 1
ATOM 883 C CA . THR A 1 119 ? 4.204 -28.001 -7.411 1.00 49.16 119 THR A CA 1
ATOM 884 C C . THR A 1 119 ? 4.031 -28.048 -8.928 1.00 49.16 119 THR A C 1
ATOM 886 O O . THR A 1 119 ? 4.121 -29.131 -9.503 1.00 49.16 119 THR A O 1
ATOM 889 N N . LYS A 1 120 ? 3.785 -26.913 -9.599 1.00 49.19 120 LYS A N 1
ATOM 890 C CA . LYS A 1 120 ? 3.380 -26.917 -11.017 1.00 49.19 120 LYS A CA 1
ATOM 891 C C . LYS A 1 120 ? 4.475 -26.543 -12.006 1.00 49.19 120 LYS A C 1
ATOM 893 O O . LYS A 1 120 ? 4.417 -27.018 -13.136 1.00 49.19 120 LYS A O 1
ATOM 898 N N . THR A 1 121 ? 5.443 -25.712 -11.626 1.00 51.25 121 THR A N 1
ATOM 899 C CA . THR A 1 121 ? 6.437 -25.191 -12.584 1.00 51.25 121 THR A CA 1
ATOM 900 C C . THR A 1 121 ? 7.856 -25.689 -12.339 1.00 51.25 121 THR A C 1
ATOM 902 O O . THR A 1 121 ? 8.661 -25.639 -13.260 1.00 51.25 121 THR A O 1
ATOM 905 N N . GLY A 1 122 ? 8.195 -26.173 -11.137 1.00 52.19 122 GLY A N 1
ATOM 906 C CA . GLY A 1 122 ? 9.578 -26.540 -10.788 1.00 52.19 122 GLY A CA 1
ATOM 907 C C . GLY A 1 122 ? 10.564 -25.358 -10.788 1.00 52.19 122 GLY A C 1
ATOM 908 O O . GLY A 1 122 ? 11.746 -25.537 -10.502 1.00 52.19 122 GLY A O 1
ATOM 909 N N . GLU A 1 123 ? 10.080 -24.153 -11.084 1.00 52.59 123 GLU A N 1
ATOM 910 C CA . GLU A 1 123 ? 10.794 -22.885 -11.005 1.00 52.59 123 GLU A CA 1
ATOM 911 C C . GLU A 1 123 ? 10.495 -22.265 -9.628 1.00 52.59 123 GLU A C 1
ATOM 913 O O . GLU A 1 123 ? 9.424 -22.495 -9.071 1.00 52.59 123 GLU A O 1
ATOM 918 N N . GLY A 1 124 ? 11.466 -21.569 -9.028 1.00 57.31 124 GLY A N 1
ATOM 919 C CA . GLY A 1 124 ? 11.438 -21.128 -7.623 1.00 57.31 124 GLY A CA 1
ATOM 920 C C . GLY A 1 124 ? 10.274 -20.206 -7.209 1.00 57.31 124 GLY A C 1
ATOM 921 O O . GLY A 1 124 ? 9.315 -20.001 -7.939 1.00 57.31 124 GLY A O 1
ATOM 922 N N . VAL A 1 125 ? 10.384 -19.626 -6.008 1.00 61.69 125 VAL A N 1
ATOM 923 C CA . VAL A 1 125 ? 9.377 -18.824 -5.261 1.00 61.69 125 VAL A CA 1
ATOM 924 C C . VAL A 1 125 ? 8.921 -17.506 -5.945 1.00 61.69 125 VAL A C 1
ATOM 926 O O . VAL A 1 125 ? 8.420 -16.600 -5.291 1.00 61.69 125 VAL A O 1
ATOM 929 N N . GLY A 1 126 ? 9.114 -17.356 -7.256 1.00 65.38 126 GLY A N 1
ATOM 930 C CA . GLY A 1 126 ? 8.972 -16.097 -7.986 1.00 65.38 126 GLY A CA 1
ATOM 931 C C . GLY A 1 126 ? 7.588 -15.828 -8.580 1.00 65.38 126 GLY A C 1
ATOM 932 O O . GLY A 1 126 ? 6.831 -16.742 -8.911 1.00 65.38 126 GLY A O 1
ATOM 933 N N . TYR A 1 127 ? 7.276 -14.547 -8.793 1.00 79.81 127 TYR A N 1
ATOM 934 C CA . TYR A 1 127 ? 6.080 -14.137 -9.530 1.00 79.81 127 TYR A CA 1
ATOM 935 C C . TYR A 1 127 ? 6.249 -14.344 -11.043 1.00 79.81 127 TYR A C 1
ATOM 937 O O . TYR A 1 127 ? 7.329 -14.147 -11.607 1.00 79.81 127 TYR A O 1
ATOM 945 N N . SER A 1 128 ? 5.151 -14.682 -11.728 1.00 80.62 128 SER A N 1
ATOM 946 C CA . SER A 1 128 ? 5.131 -14.718 -13.194 1.00 80.62 128 SER A CA 1
ATOM 947 C C . SER A 1 128 ? 5.506 -13.353 -13.758 1.00 80.62 128 SER A C 1
ATOM 949 O O . SER A 1 128 ? 4.930 -12.332 -13.394 1.00 80.62 128 SER A O 1
ATOM 951 N N . LYS A 1 129 ? 6.443 -13.356 -14.702 1.00 78.25 129 LYS A N 1
ATOM 952 C CA . LYS A 1 129 ? 6.912 -12.164 -15.419 1.00 78.25 129 LYS A CA 1
ATOM 953 C C . LYS A 1 129 ? 5.898 -11.624 -16.425 1.00 78.25 129 LYS A C 1
ATOM 955 O O . LYS A 1 129 ? 6.072 -10.520 -16.933 1.00 78.25 129 LYS A O 1
ATOM 960 N N . ASN A 1 130 ? 4.887 -12.422 -16.762 1.00 79.69 130 ASN A N 1
ATOM 961 C CA . ASN A 1 130 ? 3.810 -12.032 -17.655 1.00 79.69 130 ASN A CA 1
ATOM 962 C C . ASN A 1 130 ? 2.639 -11.504 -16.811 1.00 79.69 130 ASN A C 1
ATOM 964 O O . ASN A 1 130 ? 2.003 -12.308 -16.121 1.00 79.69 130 ASN A O 1
ATOM 968 N N . PRO A 1 131 ? 2.296 -10.204 -16.899 1.00 80.19 131 PRO A N 1
ATOM 969 C CA . PRO A 1 131 ? 1.193 -9.638 -16.130 1.00 80.19 131 PRO A CA 1
ATOM 970 C C . PRO A 1 131 ? -0.141 -10.346 -16.364 1.00 80.19 131 PRO A C 1
ATOM 972 O O . PRO A 1 131 ? -0.925 -10.506 -15.440 1.00 80.19 131 PRO A O 1
ATOM 975 N N . LEU A 1 132 ? -0.400 -10.841 -17.577 1.00 80.38 132 LEU A N 1
ATOM 976 C CA . LEU A 1 132 ? -1.654 -11.531 -17.894 1.00 80.38 132 LEU A CA 1
ATOM 977 C C . LEU A 1 132 ? -1.750 -12.929 -17.259 1.00 80.38 132 LEU A C 1
ATOM 979 O O . LEU A 1 132 ? -2.839 -13.485 -17.171 1.00 80.38 132 LEU A O 1
ATOM 983 N N . MET A 1 133 ? -0.626 -13.479 -16.795 1.00 81.94 133 MET A N 1
ATOM 984 C CA . MET A 1 133 ? -0.519 -14.807 -16.179 1.00 81.94 133 MET A CA 1
ATOM 985 C C . MET A 1 133 ? -0.011 -14.723 -14.733 1.00 81.94 133 MET A C 1
ATOM 987 O O . MET A 1 133 ? 0.526 -15.697 -14.211 1.00 81.94 133 MET A O 1
ATOM 991 N N . SER A 1 134 ? -0.109 -13.556 -14.091 1.00 84.94 134 SER A N 1
ATOM 992 C CA . SER A 1 134 ? 0.398 -13.340 -12.731 1.00 84.94 134 SER A CA 1
ATOM 993 C C . SER A 1 134 ? -0.616 -13.639 -11.635 1.00 84.94 134 SER A C 1
ATOM 995 O O . SER A 1 134 ? -0.283 -13.502 -10.459 1.00 84.94 134 SER A O 1
ATOM 997 N N . TYR A 1 135 ? -1.845 -14.006 -12.003 1.00 90.50 135 TYR A N 1
ATOM 998 C CA . TYR A 1 135 ? -2.877 -14.351 -11.040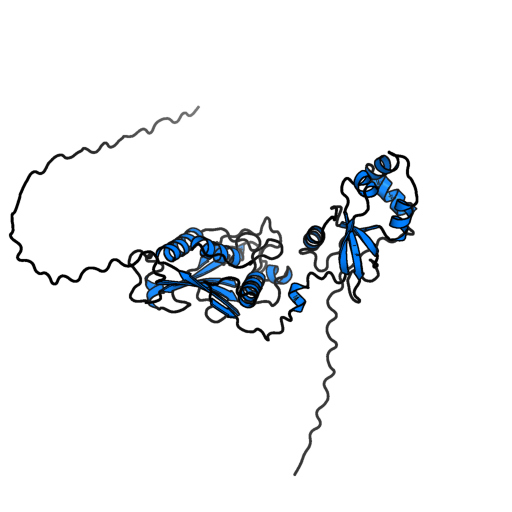 1.00 90.50 135 TYR A CA 1
ATOM 999 C C . TYR A 1 135 ? -2.638 -15.736 -10.451 1.00 90.50 135 TYR A C 1
ATOM 1001 O O . TYR A 1 135 ? -2.599 -16.741 -11.161 1.00 90.50 135 TYR A O 1
ATOM 1009 N N . VAL A 1 136 ? -2.537 -15.770 -9.131 1.00 90.81 136 VAL A N 1
ATOM 1010 C CA . VAL A 1 136 ? -2.443 -16.975 -8.310 1.00 90.81 136 VAL A CA 1
ATOM 1011 C C . VAL A 1 136 ? -3.540 -16.929 -7.250 1.00 90.81 136 VAL A C 1
ATOM 1013 O O . VAL A 1 136 ? -4.199 -15.897 -7.072 1.00 90.81 136 VAL A O 1
ATOM 1016 N N . GLN A 1 137 ? -3.786 -18.040 -6.556 1.00 93.94 137 GLN A N 1
ATOM 1017 C CA . GLN A 1 137 ? -4.667 -17.983 -5.393 1.00 93.94 137 GLN A CA 1
ATOM 1018 C C . GLN A 1 137 ? -4.036 -17.032 -4.370 1.00 93.94 137 GLN A C 1
ATOM 1020 O O . GLN A 1 137 ? -2.838 -17.097 -4.120 1.00 93.94 137 GLN A O 1
ATOM 1025 N N . GLY A 1 138 ? -4.816 -16.096 -3.844 1.00 94.81 138 GLY A N 1
ATOM 1026 C CA . GLY A 1 138 ? -4.397 -15.235 -2.747 1.00 94.81 138 GLY A CA 1
ATOM 1027 C C . GLY A 1 138 ? -5.105 -15.635 -1.465 1.00 94.81 138 GLY A C 1
ATOM 1028 O O . GLY A 1 138 ? -6.124 -16.334 -1.494 1.00 94.81 138 GLY A O 1
ATOM 1029 N N . HIS A 1 139 ? -4.575 -15.177 -0.343 1.00 94.56 139 HIS A N 1
ATOM 1030 C CA . HIS A 1 139 ? -5.232 -15.306 0.945 1.00 94.56 139 HIS A CA 1
ATOM 1031 C C . HIS A 1 139 ? -4.976 -14.069 1.801 1.00 94.56 139 HIS A C 1
ATOM 1033 O O . HIS A 1 139 ? -3.900 -13.468 1.784 1.00 94.56 139 HIS A O 1
ATOM 1039 N N . MET A 1 140 ? -6.002 -13.679 2.550 1.00 96.38 140 MET A N 1
ATOM 1040 C CA . MET A 1 140 ? -5.869 -12.679 3.600 1.00 96.38 140 MET A CA 1
ATOM 1041 C C . MET A 1 140 ? -5.337 -13.393 4.843 1.00 96.38 140 MET A C 1
ATOM 1043 O O . MET A 1 140 ? -5.962 -14.332 5.336 1.00 96.38 140 MET A O 1
ATOM 1047 N N . ARG A 1 141 ? -4.147 -12.998 5.295 1.00 95.38 141 ARG A N 1
ATOM 1048 C CA . ARG A 1 141 ? -3.506 -13.540 6.490 1.00 95.38 141 ARG A CA 1
ATOM 1049 C C . ARG A 1 141 ? -3.883 -12.676 7.685 1.00 95.38 141 ARG A C 1
ATOM 1051 O O . ARG A 1 141 ? -3.653 -11.468 7.673 1.00 95.38 141 ARG A O 1
ATOM 1058 N N . HIS A 1 142 ? -4.443 -13.318 8.705 1.00 95.12 142 HIS A N 1
ATOM 1059 C CA . HIS A 1 142 ? -4.952 -12.674 9.910 1.00 95.12 142 HIS A CA 1
ATOM 1060 C C . HIS A 1 142 ? -4.862 -13.646 11.102 1.00 95.12 142 HIS A C 1
ATOM 1062 O O . HIS A 1 142 ? -5.519 -14.687 11.075 1.00 95.12 142 HIS A O 1
ATOM 1068 N N . PRO A 1 143 ? -4.004 -13.379 12.107 1.00 95.44 143 PRO A N 1
ATOM 1069 C CA . PRO A 1 143 ? -3.094 -12.238 12.185 1.00 95.44 143 PRO A CA 1
ATOM 1070 C C . PRO A 1 143 ? -1.877 -12.384 11.248 1.00 95.44 143 PRO A C 1
ATOM 1072 O O . PRO A 1 143 ? -1.257 -13.448 11.161 1.00 95.44 143 PRO A O 1
ATOM 1075 N N . ASP A 1 144 ? -1.493 -11.298 10.579 1.00 94.56 144 ASP A N 1
ATOM 1076 C CA . ASP A 1 144 ? -0.237 -11.204 9.830 1.00 94.56 144 ASP A CA 1
ATOM 1077 C C . ASP A 1 144 ? 0.909 -10.687 10.707 1.00 94.56 144 ASP A C 1
ATOM 1079 O O . ASP A 1 144 ? 1.241 -9.503 10.713 1.00 94.56 144 ASP A O 1
ATOM 1083 N N . ARG A 1 145 ? 1.512 -11.599 11.474 1.00 95.25 145 ARG A N 1
ATOM 1084 C CA . ARG A 1 145 ? 2.582 -11.260 12.424 1.00 95.25 145 ARG A CA 1
ATOM 1085 C C . ARG A 1 145 ? 3.997 -11.299 11.837 1.00 95.25 145 ARG A C 1
ATOM 1087 O O . ARG A 1 145 ? 4.959 -11.038 12.550 1.00 95.25 145 ARG A O 1
ATOM 1094 N N . GLY A 1 146 ? 4.153 -11.672 10.562 1.00 91.94 146 GLY A N 1
ATOM 1095 C CA . GLY A 1 146 ? 5.470 -11.964 9.973 1.00 91.94 146 GLY A CA 1
ATOM 1096 C C . GLY A 1 146 ? 6.416 -10.760 9.904 1.00 91.94 146 GLY A C 1
ATOM 1097 O O . GLY A 1 146 ? 7.630 -10.941 9.907 1.00 91.94 146 GLY A O 1
ATOM 1098 N N . HIS A 1 147 ? 5.850 -9.551 9.883 1.00 89.69 147 HIS A N 1
ATOM 1099 C CA . HIS A 1 147 ? 6.560 -8.287 9.653 1.00 89.69 147 HIS A CA 1
ATOM 1100 C C . HIS A 1 147 ? 6.418 -7.302 10.825 1.00 89.69 147 HIS A C 1
ATOM 1102 O O . HIS A 1 147 ? 6.713 -6.114 10.703 1.00 89.69 147 HIS A O 1
ATOM 1108 N N . GLU A 1 148 ? 5.952 -7.765 11.988 1.00 94.31 148 GLU A N 1
ATOM 1109 C CA . GLU A 1 148 ? 5.853 -6.905 13.169 1.00 94.31 148 GLU A CA 1
ATOM 1110 C C . GLU A 1 148 ? 7.241 -6.396 13.582 1.00 94.31 148 GLU A C 1
ATOM 1112 O O . GLU A 1 148 ? 8.162 -7.169 13.848 1.00 94.31 148 GLU A O 1
ATOM 1117 N N . GLY A 1 149 ? 7.406 -5.073 13.631 1.00 93.88 149 GLY A N 1
ATOM 1118 C CA . GLY A 1 149 ? 8.667 -4.426 13.985 1.00 93.88 149 GLY A CA 1
ATOM 1119 C C . GLY A 1 149 ? 9.650 -4.254 12.822 1.00 93.88 149 GLY A C 1
ATOM 1120 O O . GLY A 1 149 ? 10.627 -3.513 12.989 1.00 93.88 149 GLY A O 1
ATOM 1121 N N . SER A 1 150 ? 9.414 -4.878 11.659 1.00 93.31 150 SER A N 1
ATOM 1122 C CA . SER A 1 150 ? 10.244 -4.691 10.457 1.00 93.31 150 SER A CA 1
ATOM 1123 C C . SER A 1 150 ? 9.831 -3.478 9.624 1.00 93.31 150 SER A C 1
ATOM 1125 O O . SER A 1 150 ? 10.566 -3.086 8.710 1.00 93.31 150 SER A O 1
ATOM 1127 N N . GLU A 1 151 ? 8.690 -2.855 9.937 1.00 95.19 151 GLU A N 1
ATOM 1128 C CA . GLU A 1 151 ? 8.153 -1.745 9.168 1.00 95.19 151 GLU A CA 1
ATOM 1129 C C . GLU A 1 151 ? 9.138 -0.577 9.103 1.00 95.19 151 GLU A C 1
ATOM 1131 O O . GLU A 1 151 ? 9.717 -0.131 10.097 1.00 95.19 151 GLU A O 1
ATOM 1136 N N . LYS A 1 152 ? 9.320 -0.071 7.889 1.00 94.94 152 LYS A N 1
ATOM 1137 C CA . LYS A 1 152 ? 10.184 1.065 7.573 1.00 94.94 152 LYS A CA 1
ATOM 1138 C C . LYS A 1 152 ? 9.399 2.367 7.558 1.00 94.94 152 LYS A C 1
ATOM 1140 O O . LYS A 1 152 ? 9.963 3.416 7.851 1.00 94.94 152 LYS A O 1
ATOM 1145 N N . ALA A 1 153 ? 8.109 2.309 7.246 1.00 95.62 153 ALA A N 1
ATOM 1146 C CA . ALA A 1 153 ? 7.214 3.444 7.379 1.00 95.62 153 ALA A CA 1
ATOM 1147 C C . ALA A 1 153 ? 5.836 3.002 7.877 1.00 95.62 153 ALA A C 1
ATOM 1149 O O . ALA A 1 153 ? 5.349 1.917 7.562 1.00 95.62 153 ALA A O 1
ATOM 1150 N N . THR A 1 154 ? 5.214 3.859 8.675 1.00 97.12 154 THR A N 1
ATOM 1151 C CA . THR A 1 154 ? 3.849 3.716 9.171 1.00 97.12 154 THR A CA 1
ATOM 1152 C C . THR A 1 154 ? 3.110 5.032 8.979 1.00 97.12 154 THR A C 1
ATOM 1154 O O . THR A 1 154 ? 3.636 6.098 9.298 1.00 97.12 154 THR A O 1
ATOM 1157 N N . MET A 1 155 ? 1.875 4.944 8.497 1.00 96.69 155 MET A N 1
ATOM 1158 C CA . MET A 1 155 ? 0.900 6.031 8.485 1.00 96.69 155 MET A CA 1
ATOM 1159 C C . MET A 1 155 ? -0.311 5.594 9.306 1.00 96.69 155 MET A C 1
ATOM 1161 O O . MET A 1 155 ? -0.826 4.500 9.093 1.00 96.69 155 MET A O 1
ATOM 1165 N N . THR A 1 156 ? -0.740 6.409 10.263 1.00 97.94 156 THR A N 1
ATOM 1166 C CA . THR A 1 156 ? -1.802 6.045 11.211 1.00 97.94 156 THR A CA 1
ATOM 1167 C C . THR A 1 156 ? -2.926 7.061 11.171 1.00 97.94 156 THR A C 1
ATOM 1169 O O . THR A 1 156 ? -2.649 8.250 11.260 1.00 97.94 156 THR A O 1
ATOM 1172 N N . TRP A 1 157 ? -4.178 6.607 11.125 1.00 98.12 157 TRP A N 1
ATOM 1173 C CA . TRP A 1 157 ? -5.359 7.464 11.262 1.00 98.12 157 TRP A CA 1
ATOM 1174 C C . TRP A 1 157 ? -6.158 7.106 12.505 1.00 98.12 157 TRP A C 1
ATOM 1176 O O . TRP A 1 157 ? -6.404 5.928 12.756 1.00 98.12 157 TRP A O 1
ATOM 1186 N N . ALA A 1 158 ? -6.663 8.119 13.207 1.00 97.94 158 ALA A N 1
ATOM 1187 C CA . ALA A 1 158 ? -7.733 7.926 14.178 1.00 97.94 158 ALA A CA 1
ATOM 1188 C C . ALA A 1 158 ? -9.068 7.681 13.444 1.00 97.94 158 ALA A C 1
ATOM 1190 O O . ALA A 1 158 ? -9.454 8.422 12.524 1.00 97.94 158 ALA A O 1
ATOM 1191 N N . ILE A 1 159 ? -9.785 6.632 13.839 1.00 98.19 159 ILE A N 1
ATOM 1192 C CA . ILE A 1 159 ? -11.011 6.156 13.196 1.00 98.19 159 ILE A CA 1
ATOM 1193 C C . ILE A 1 159 ? -12.119 5.867 14.216 1.00 98.19 159 ILE A C 1
ATOM 1195 O O . ILE A 1 159 ? -11.883 5.586 15.387 1.00 98.19 159 ILE A O 1
ATOM 1199 N N . THR A 1 160 ? -13.359 5.986 13.756 1.00 98.00 160 THR A N 1
ATOM 1200 C CA . THR A 1 160 ? -14.570 5.601 14.493 1.00 98.00 160 THR A CA 1
ATOM 1201 C C . THR A 1 160 ? -14.754 4.086 14.478 1.00 98.00 160 THR A C 1
ATOM 1203 O O . THR A 1 160 ? -14.228 3.401 13.597 1.00 98.00 160 THR A O 1
ATOM 1206 N N . GLU A 1 161 ? -15.597 3.565 15.371 1.00 97.38 161 GLU A N 1
ATOM 1207 C CA . GLU A 1 161 ? -16.014 2.155 15.348 1.00 97.38 161 GLU A CA 1
ATOM 1208 C C . GLU A 1 161 ? -16.563 1.760 13.967 1.00 97.38 161 GLU A C 1
ATOM 1210 O O . GLU A 1 161 ? -16.175 0.750 13.381 1.00 97.38 161 GLU A O 1
ATOM 1215 N N . LYS A 1 162 ? -17.427 2.599 13.384 1.00 97.94 162 LYS A N 1
ATOM 1216 C CA . LYS A 1 162 ? -18.032 2.342 12.071 1.00 97.94 162 LYS A CA 1
ATOM 1217 C C . LYS A 1 162 ? -16.991 2.242 10.954 1.00 97.94 162 LYS A C 1
ATOM 1219 O O . LYS A 1 162 ? -17.167 1.446 10.030 1.00 97.94 162 LYS A O 1
ATOM 1224 N N . GLU A 1 163 ? -15.950 3.068 10.993 1.00 98.50 163 GLU A N 1
ATOM 1225 C CA . GLU A 1 163 ? -14.840 3.025 10.035 1.00 98.50 163 GLU A CA 1
ATOM 1226 C C . GLU A 1 163 ? -13.992 1.757 10.238 1.00 98.50 163 GLU A C 1
ATOM 1228 O O . GLU A 1 163 ? -13.695 1.076 9.254 1.00 98.50 163 GLU A O 1
ATOM 1233 N N . ALA A 1 164 ? -13.705 1.371 11.489 1.00 98.44 164 ALA A N 1
ATOM 1234 C CA . ALA A 1 164 ? -12.983 0.138 11.821 1.00 98.44 164 ALA A CA 1
ATOM 1235 C C . ALA A 1 164 ? -13.727 -1.113 11.328 1.00 98.44 164 ALA A C 1
ATOM 1237 O O . ALA A 1 164 ? -13.164 -1.942 10.614 1.00 98.44 164 ALA A O 1
ATOM 1238 N N . LEU A 1 165 ? -15.034 -1.203 11.596 1.00 98.38 165 LEU A N 1
ATOM 1239 C CA . LEU A 1 165 ? -15.873 -2.314 11.139 1.00 98.38 165 LEU A CA 1
ATOM 1240 C C . LEU A 1 165 ? -15.932 -2.413 9.609 1.00 98.38 165 LEU A C 1
ATOM 1242 O O . LEU A 1 165 ? -16.023 -3.512 9.060 1.00 98.38 165 LEU A O 1
ATOM 1246 N N . LYS A 1 166 ? -15.895 -1.284 8.888 1.00 98.56 166 LYS A N 1
ATOM 1247 C CA . LYS A 1 166 ? -15.819 -1.299 7.419 1.00 98.56 166 LYS A CA 1
ATOM 1248 C C . LYS A 1 166 ? -14.477 -1.833 6.926 1.00 98.56 166 LYS A C 1
ATOM 1250 O O . LYS A 1 166 ? -14.481 -2.601 5.965 1.00 98.56 166 LYS A O 1
ATOM 1255 N N . ALA A 1 167 ? -13.375 -1.451 7.570 1.00 98.50 167 ALA A N 1
ATOM 1256 C CA . ALA A 1 167 ? -12.037 -1.941 7.252 1.00 98.50 167 ALA A CA 1
ATOM 1257 C C . ALA A 1 167 ? -11.936 -3.465 7.441 1.00 98.50 167 ALA A C 1
ATOM 1259 O O . ALA A 1 167 ? -11.593 -4.169 6.493 1.00 98.50 167 ALA A O 1
ATOM 1260 N N . MET A 1 168 ? -12.347 -3.979 8.607 1.00 98.38 168 MET A N 1
ATOM 1261 C CA . MET A 1 168 ? -12.356 -5.420 8.921 1.00 98.38 168 MET A CA 1
ATOM 1262 C C . MET A 1 168 ? -13.205 -6.212 7.923 1.00 98.38 168 MET A C 1
ATOM 1264 O O . MET A 1 168 ? -12.724 -7.124 7.260 1.00 98.38 168 MET A O 1
ATOM 1268 N N . ARG A 1 169 ? -14.456 -5.784 7.697 1.00 98.00 169 ARG A N 1
ATOM 1269 C CA . ARG A 1 169 ? -15.350 -6.445 6.730 1.00 98.00 169 ARG A CA 1
ATOM 1270 C C . ARG A 1 169 ? -14.808 -6.412 5.306 1.00 98.00 169 ARG A C 1
ATOM 1272 O O . ARG A 1 169 ? -15.159 -7.278 4.504 1.00 98.00 169 ARG A O 1
ATOM 1279 N N . TYR A 1 170 ? -14.044 -5.381 4.946 1.00 98.38 170 TYR A N 1
ATOM 1280 C CA . TYR A 1 170 ? -13.369 -5.343 3.657 1.00 98.38 170 TYR A CA 1
ATOM 1281 C C . TYR A 1 170 ? -12.270 -6.400 3.595 1.00 98.38 170 TYR A C 1
ATOM 1283 O O . TYR A 1 170 ? -12.247 -7.172 2.638 1.00 98.38 170 TYR A O 1
ATOM 1291 N N . ALA A 1 171 ? -11.414 -6.457 4.617 1.00 98.00 171 ALA A N 1
ATOM 1292 C CA . ALA A 1 171 ? -10.337 -7.430 4.717 1.00 98.00 171 ALA A CA 1
ATOM 1293 C C . ALA A 1 171 ? -10.864 -8.874 4.661 1.00 98.00 171 ALA A C 1
ATOM 1295 O O . ALA A 1 171 ? -10.428 -9.647 3.807 1.00 98.00 171 ALA A O 1
ATOM 1296 N N . ASP A 1 172 ? -11.885 -9.202 5.456 1.00 97.56 172 ASP A N 1
ATOM 1297 C CA . ASP A 1 172 ? -12.520 -10.528 5.491 1.00 97.56 172 ASP A CA 1
ATOM 1298 C C . ASP A 1 172 ? -13.039 -10.975 4.121 1.00 97.56 172 ASP A C 1
ATOM 1300 O O . ASP A 1 172 ? -12.861 -12.122 3.704 1.00 97.56 172 ASP A O 1
ATOM 1304 N N . LYS A 1 173 ? -13.636 -10.055 3.352 1.00 97.50 173 LYS A N 1
ATOM 1305 C CA . LYS A 1 173 ? -14.132 -10.348 1.996 1.00 97.50 173 LYS A CA 1
ATOM 1306 C C . LYS A 1 173 ? -13.023 -10.724 1.015 1.00 97.50 173 LYS A C 1
ATOM 1308 O O . LYS A 1 173 ? -13.327 -11.220 -0.070 1.00 97.50 173 LYS A O 1
ATOM 1313 N N . LYS A 1 174 ? -11.758 -10.478 1.356 1.00 97.44 174 LYS A N 1
ATOM 1314 C CA . LYS A 1 174 ? -10.596 -10.813 0.527 1.00 97.44 174 LYS A CA 1
ATOM 1315 C C . LYS A 1 174 ? -9.944 -12.134 0.907 1.00 97.44 174 LYS A C 1
ATOM 1317 O O . LYS A 1 174 ? -9.000 -12.515 0.227 1.00 97.44 174 LYS A O 1
ATOM 1322 N N . ALA A 1 175 ? -10.474 -12.876 1.881 1.00 94.56 175 ALA A N 1
ATOM 1323 C CA . ALA A 1 175 ? -9.938 -14.178 2.288 1.00 94.56 175 ALA A CA 1
ATOM 1324 C C . ALA A 1 175 ? -9.712 -15.162 1.121 1.00 94.56 175 ALA A C 1
ATOM 1326 O O . ALA A 1 175 ? -8.767 -15.940 1.168 1.00 94.56 175 ALA A O 1
ATOM 1327 N N . ALA A 1 176 ? -10.530 -15.092 0.063 1.00 92.12 176 ALA A N 1
ATOM 1328 C CA . ALA A 1 176 ? -10.430 -15.951 -1.123 1.00 92.12 176 ALA A CA 1
ATOM 1329 C C . ALA A 1 176 ? -10.111 -15.193 -2.429 1.00 92.12 176 ALA A C 1
ATOM 1331 O O . ALA A 1 176 ? -10.327 -15.723 -3.520 1.00 92.12 176 ALA A O 1
ATOM 1332 N N . ALA A 1 177 ? -9.652 -13.939 -2.353 1.00 96.00 177 ALA A N 1
ATOM 1333 C CA . ALA A 1 177 ? -9.329 -13.162 -3.549 1.00 96.00 177 ALA A CA 1
ATOM 1334 C C . ALA A 1 177 ? -8.101 -13.737 -4.281 1.00 96.00 177 ALA A C 1
ATOM 1336 O O . ALA A 1 177 ? -7.233 -14.355 -3.673 1.00 96.00 177 ALA A O 1
ATOM 1337 N N . GLN A 1 178 ? -8.005 -13.513 -5.593 1.00 95.81 178 GLN A N 1
ATOM 1338 C CA . GLN A 1 178 ? -6.788 -13.843 -6.336 1.00 95.81 178 GLN A CA 1
ATOM 1339 C C . GLN A 1 178 ? -5.693 -12.813 -6.049 1.00 95.81 178 GLN A C 1
ATOM 1341 O O . GLN A 1 178 ? -5.972 -11.618 -5.927 1.00 95.81 178 GLN A O 1
ATOM 1346 N N . TYR A 1 179 ? -4.449 -13.275 -5.990 1.00 95.38 179 TYR A N 1
ATOM 1347 C CA . TYR A 1 179 ? -3.272 -12.428 -5.862 1.00 95.38 179 TYR A CA 1
ATOM 1348 C C . TYR A 1 179 ? -2.628 -12.217 -7.228 1.00 95.38 179 TYR A C 1
ATOM 1350 O O . TYR A 1 179 ? -2.470 -13.156 -8.000 1.00 95.38 179 TYR A O 1
ATOM 1358 N N . SER A 1 180 ? -2.218 -10.988 -7.520 1.00 92.88 180 SER A N 1
ATOM 1359 C CA . SER A 1 180 ? -1.379 -10.647 -8.663 1.00 92.88 180 SER A CA 1
ATOM 1360 C C . SER A 1 180 ? -0.431 -9.523 -8.276 1.00 92.88 180 SER A C 1
ATOM 1362 O O . SER A 1 180 ? -0.888 -8.435 -7.920 1.00 92.88 180 SER A O 1
ATOM 1364 N N . VAL A 1 181 ? 0.877 -9.751 -8.440 1.00 90.12 181 VAL A N 1
ATOM 1365 C CA . VAL A 1 181 ? 1.916 -8.745 -8.153 1.00 90.12 181 VAL A CA 1
ATOM 1366 C C . VAL A 1 181 ? 1.701 -7.437 -8.928 1.00 90.12 181 VAL A C 1
ATOM 1368 O O . VAL A 1 181 ? 2.068 -6.376 -8.437 1.00 90.12 181 VAL A O 1
ATOM 1371 N N . TYR A 1 182 ? 1.052 -7.486 -10.098 1.00 87.56 182 TYR A N 1
ATOM 1372 C CA . TYR A 1 182 ? 0.815 -6.313 -10.947 1.00 87.56 182 TYR A CA 1
ATOM 1373 C C . TYR A 1 182 ? -0.520 -5.607 -10.689 1.00 87.56 182 TYR A C 1
ATOM 1375 O O . TYR A 1 182 ? -0.618 -4.400 -10.907 1.00 87.56 182 TYR A O 1
ATOM 1383 N N . PHE A 1 183 ? -1.554 -6.339 -10.261 1.00 91.88 183 PHE A N 1
ATOM 1384 C CA . PHE A 1 183 ? -2.928 -5.818 -10.223 1.00 91.88 183 PHE A CA 1
ATOM 1385 C C . PHE A 1 183 ? -3.529 -5.786 -8.817 1.00 91.88 183 PHE A C 1
ATOM 1387 O O . PHE A 1 183 ? -4.098 -4.772 -8.412 1.00 91.88 183 PHE A O 1
ATOM 1394 N N . TYR A 1 184 ? -3.412 -6.880 -8.063 1.00 96.44 184 TYR A N 1
ATOM 1395 C CA . TYR A 1 184 ? -4.024 -7.017 -6.744 1.00 96.44 184 TYR A CA 1
ATOM 1396 C C . TYR A 1 184 ? -3.085 -7.762 -5.794 1.00 96.44 184 TYR A C 1
ATOM 1398 O O . TYR A 1 184 ? -3.073 -8.989 -5.746 1.00 96.44 184 TYR A O 1
ATOM 1406 N N . ASN A 1 185 ? -2.274 -7.007 -5.061 1.00 95.75 185 ASN A N 1
ATOM 1407 C CA . ASN A 1 185 ? -1.244 -7.511 -4.155 1.00 95.75 185 ASN A CA 1
ATOM 1408 C C . ASN A 1 185 ? -1.438 -6.954 -2.732 1.00 95.75 185 ASN A C 1
ATOM 1410 O O . ASN A 1 185 ? -2.456 -6.319 -2.444 1.00 95.75 185 ASN A O 1
ATOM 1414 N N . CYS A 1 186 ? -0.462 -7.177 -1.848 1.00 97.06 186 CYS A N 1
ATOM 1415 C CA . CYS A 1 186 ? -0.463 -6.672 -0.472 1.00 97.06 186 CYS A CA 1
ATOM 1416 C C . CYS A 1 186 ? -0.664 -5.146 -0.396 1.00 97.06 186 CYS A C 1
ATOM 1418 O O . CYS A 1 186 ? -1.487 -4.658 0.378 1.00 97.06 186 CYS A O 1
ATOM 1420 N N . THR A 1 187 ? -0.007 -4.388 -1.274 1.00 97.62 187 THR A N 1
ATOM 1421 C CA . THR A 1 187 ? -0.113 -2.927 -1.339 1.00 97.62 187 THR A CA 1
ATOM 1422 C C . THR A 1 187 ? -1.488 -2.458 -1.813 1.00 97.62 187 THR A C 1
ATOM 1424 O O . THR A 1 187 ? -2.056 -1.545 -1.211 1.00 97.62 187 THR A O 1
ATOM 1427 N N . THR A 1 188 ? -2.058 -3.081 -2.852 1.00 97.88 188 THR A N 1
ATOM 1428 C CA . THR A 1 188 ? -3.436 -2.784 -3.288 1.00 97.88 188 THR A CA 1
ATOM 1429 C C . THR A 1 188 ? -4.432 -3.098 -2.174 1.00 97.88 188 THR A C 1
ATOM 1431 O O . THR A 1 188 ? -5.282 -2.267 -1.865 1.00 97.88 188 THR A O 1
ATOM 1434 N N . PHE A 1 189 ? -4.299 -4.264 -1.537 1.00 98.44 189 PHE A N 1
ATOM 1435 C CA . PHE A 1 189 ? -5.146 -4.671 -0.420 1.00 98.44 189 PHE A CA 1
ATOM 1436 C C . PHE A 1 189 ? -5.124 -3.633 0.707 1.00 98.44 189 PHE A C 1
ATOM 1438 O O . PHE A 1 189 ? -6.177 -3.133 1.095 1.00 98.44 189 PHE A O 1
ATOM 1445 N N . ALA A 1 190 ? -3.938 -3.251 1.182 1.00 98.25 190 ALA A N 1
ATOM 1446 C CA . ALA A 1 190 ? -3.788 -2.297 2.274 1.00 98.25 190 ALA A CA 1
ATOM 1447 C C . ALA A 1 190 ? -4.377 -0.915 1.925 1.00 98.25 190 ALA A C 1
ATOM 1449 O O . ALA A 1 190 ? -5.101 -0.315 2.725 1.00 98.25 190 ALA A O 1
ATOM 1450 N N . LYS A 1 191 ? -4.141 -0.445 0.691 1.00 98.00 191 LYS A N 1
ATOM 1451 C CA . LYS A 1 191 ? -4.734 0.787 0.152 1.00 98.00 191 LYS A CA 1
ATOM 1452 C C . LYS A 1 191 ? -6.262 0.747 0.178 1.00 98.00 191 LYS A C 1
ATOM 1454 O O . LYS A 1 191 ? -6.901 1.729 0.552 1.00 98.00 191 LYS A O 1
ATOM 1459 N N . GLU A 1 192 ? -6.855 -0.365 -0.239 1.00 98.31 192 GLU A N 1
ATOM 1460 C CA . GLU A 1 192 ? -8.307 -0.507 -0.303 1.00 98.31 192 GLU A CA 1
ATOM 1461 C C . GLU A 1 192 ? -8.951 -0.721 1.070 1.00 98.31 192 GLU A C 1
ATOM 1463 O O . GLU A 1 192 ? -10.051 -0.217 1.284 1.00 98.31 192 GLU A O 1
ATOM 1468 N N . VAL A 1 193 ? -8.274 -1.380 2.019 1.00 98.50 193 VAL A N 1
ATOM 1469 C CA . VAL A 1 193 ? -8.738 -1.447 3.416 1.00 98.50 193 VAL A CA 1
ATOM 1470 C C . VAL A 1 193 ? -8.808 -0.040 4.017 1.00 98.50 193 VAL A C 1
ATOM 1472 O O . VAL A 1 193 ? -9.833 0.329 4.595 1.00 98.50 193 VAL A O 1
ATOM 1475 N N . ALA A 1 194 ? -7.775 0.785 3.811 1.00 98.31 194 ALA A N 1
ATOM 1476 C CA . ALA A 1 194 ? -7.809 2.191 4.217 1.00 98.31 194 ALA A CA 1
ATOM 1477 C C . ALA A 1 194 ? -8.944 2.965 3.527 1.00 98.31 194 ALA A C 1
ATOM 1479 O O . ALA A 1 194 ? -9.706 3.672 4.189 1.00 98.31 194 ALA A O 1
ATOM 1480 N N . GLY A 1 195 ? -9.136 2.755 2.221 1.00 98.06 195 GLY A N 1
ATOM 1481 C CA . GLY A 1 195 ? -10.255 3.335 1.474 1.00 98.06 195 GLY A CA 1
ATOM 1482 C C . GLY A 1 195 ? -11.630 2.920 2.012 1.00 98.06 195 GLY A C 1
ATOM 1483 O O . GLY A 1 195 ? -12.533 3.753 2.105 1.00 98.06 195 GLY A O 1
ATOM 1484 N N . ALA A 1 196 ? -11.799 1.664 2.433 1.00 98.44 196 ALA A N 1
ATOM 1485 C CA . ALA A 1 196 ? -13.036 1.172 3.039 1.00 98.44 196 ALA A CA 1
ATOM 1486 C C . ALA A 1 196 ? -13.338 1.853 4.387 1.00 98.44 196 ALA A C 1
ATOM 1488 O O . ALA A 1 196 ? -14.507 2.108 4.697 1.00 98.44 196 ALA A O 1
ATOM 1489 N N . ALA A 1 197 ? -12.296 2.215 5.140 1.00 98.25 197 ALA A N 1
ATOM 1490 C CA . ALA A 1 197 ? -12.388 3.039 6.345 1.00 98.25 197 ALA A CA 1
ATOM 1491 C C . ALA A 1 197 ? -12.647 4.531 6.053 1.00 98.25 197 ALA A C 1
ATOM 1493 O O . ALA A 1 197 ? -12.730 5.328 6.980 1.00 98.25 197 ALA A O 1
ATOM 1494 N N . GLY A 1 198 ? -12.759 4.933 4.781 1.00 97.69 198 GLY A N 1
ATOM 1495 C CA . GLY A 1 198 ? -12.907 6.334 4.382 1.00 97.69 198 GLY A CA 1
ATOM 1496 C C . GLY A 1 198 ? -11.607 7.137 4.449 1.00 97.69 198 GLY A C 1
ATOM 1497 O O . GLY A 1 198 ? -11.657 8.364 4.411 1.00 97.69 198 GLY A O 1
ATOM 1498 N N . LYS A 1 199 ? -10.449 6.473 4.550 1.00 97.00 199 LYS A N 1
ATOM 1499 C CA . LYS A 1 199 ? -9.136 7.121 4.605 1.00 97.00 199 LYS A CA 1
ATOM 1500 C C . LYS A 1 199 ? -8.467 7.124 3.238 1.00 97.00 199 LYS A C 1
ATOM 1502 O O . LYS A 1 199 ? -8.565 6.170 2.466 1.00 97.00 199 LYS A O 1
ATOM 1507 N N . SER A 1 200 ? -7.782 8.221 2.929 1.00 95.62 200 SER A N 1
ATOM 1508 C CA . SER A 1 200 ? -7.042 8.363 1.679 1.00 95.62 200 SER A CA 1
ATOM 1509 C C . SER A 1 200 ? -5.596 7.939 1.892 1.00 95.62 200 SER A C 1
ATOM 1511 O O . SER A 1 200 ? -4.771 8.724 2.349 1.00 95.62 200 SER A O 1
ATOM 1513 N N . ALA A 1 201 ? -5.270 6.708 1.508 1.00 95.56 201 ALA A N 1
ATOM 1514 C CA . ALA A 1 201 ? -3.882 6.270 1.445 1.00 95.56 201 ALA A CA 1
ATOM 1515 C C . ALA A 1 201 ? -3.061 7.159 0.477 1.00 95.56 201 ALA A C 1
ATOM 1517 O O . ALA A 1 201 ? -3.625 7.737 -0.465 1.00 95.56 201 ALA A O 1
ATOM 1518 N N . PRO A 1 202 ? -1.734 7.279 0.669 1.00 94.44 202 PRO A N 1
ATOM 1519 C CA . PRO A 1 202 ? -0.893 8.076 -0.213 1.00 94.44 202 PRO A CA 1
ATOM 1520 C C . PRO A 1 202 ? -0.824 7.468 -1.623 1.00 94.44 202 PRO A C 1
ATOM 1522 O O . PRO A 1 202 ? -1.386 6.409 -1.915 1.00 94.44 202 PRO A O 1
ATOM 1525 N N . ASN A 1 203 ? -0.114 8.129 -2.543 1.00 94.12 203 ASN A N 1
ATOM 1526 C CA . ASN A 1 203 ? 0.187 7.481 -3.814 1.00 94.12 203 ASN A CA 1
ATOM 1527 C C . ASN A 1 203 ? 1.149 6.310 -3.573 1.00 94.12 203 ASN A C 1
ATOM 1529 O O . ASN A 1 203 ? 2.334 6.530 -3.352 1.00 94.12 203 ASN A O 1
ATOM 1533 N N . MET A 1 204 ? 0.618 5.093 -3.646 1.00 94.75 204 MET A N 1
ATOM 1534 C CA . MET A 1 204 ? 1.349 3.836 -3.462 1.00 94.75 204 MET A CA 1
ATOM 1535 C C . MET A 1 204 ? 1.630 3.139 -4.799 1.00 94.75 204 MET A C 1
ATOM 1537 O O . MET A 1 204 ? 1.918 1.947 -4.824 1.00 94.75 204 MET A O 1
ATOM 1541 N N . SER A 1 205 ? 1.484 3.852 -5.923 1.00 92.38 205 SER A N 1
ATOM 1542 C CA . SER A 1 205 ? 1.604 3.281 -7.264 1.00 92.38 205 SER A CA 1
ATOM 1543 C C . SER A 1 205 ? 2.789 3.852 -8.043 1.00 92.38 205 SER A C 1
ATOM 1545 O O . SER A 1 205 ? 3.003 5.067 -8.089 1.00 92.38 205 SER A O 1
ATOM 1547 N N . LYS A 1 206 ? 3.513 2.972 -8.738 1.00 84.50 206 LYS A N 1
ATOM 1548 C CA . LYS A 1 206 ? 4.633 3.298 -9.630 1.00 84.50 206 LYS A CA 1
ATOM 1549 C C . LYS A 1 206 ? 4.438 2.564 -10.951 1.00 84.50 206 LYS A C 1
ATOM 1551 O O . LYS A 1 206 ? 4.272 1.351 -10.981 1.00 84.50 206 LYS A O 1
ATOM 1556 N N . GLY A 1 207 ? 4.351 3.321 -12.046 1.00 81.38 207 GLY A N 1
ATOM 1557 C CA . GLY A 1 207 ? 4.002 2.757 -13.357 1.00 81.38 207 GLY A CA 1
ATOM 1558 C C . GLY A 1 207 ? 2.618 2.094 -13.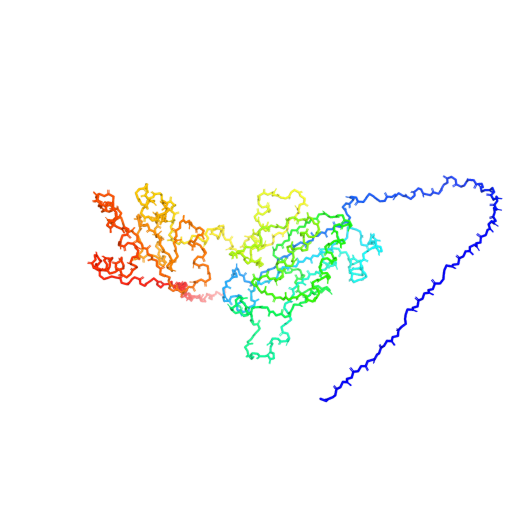410 1.00 81.38 207 GLY A C 1
ATOM 1559 O O . GLY A 1 207 ? 2.404 1.204 -14.220 1.00 81.38 207 GLY A O 1
ATOM 1560 N N . GLY A 1 208 ? 1.682 2.507 -12.546 1.00 85.19 208 GLY A N 1
ATOM 1561 C CA . GLY A 1 208 ? 0.332 1.930 -12.467 1.00 85.19 208 GLY A CA 1
ATOM 1562 C C . GLY A 1 208 ? 0.210 0.675 -11.595 1.00 85.19 208 GLY A C 1
ATOM 1563 O O . GLY A 1 208 ? -0.906 0.221 -11.372 1.00 85.19 208 GLY A O 1
ATOM 1564 N N . ILE A 1 209 ? 1.316 0.160 -11.054 1.00 87.38 209 ILE A N 1
ATOM 1565 C CA . ILE A 1 209 ? 1.335 -0.997 -10.150 1.00 87.38 209 ILE A CA 1
ATOM 1566 C C . ILE A 1 209 ? 1.458 -0.487 -8.714 1.00 87.38 209 ILE A C 1
ATOM 1568 O O . ILE A 1 209 ? 2.281 0.393 -8.454 1.00 87.38 209 ILE A O 1
ATOM 1572 N N . CYS A 1 210 ? 0.649 -1.001 -7.784 1.00 91.88 210 CYS A N 1
ATOM 1573 C CA . CYS A 1 210 ? 0.825 -0.701 -6.360 1.00 91.88 210 CYS A CA 1
ATOM 1574 C C . CYS A 1 210 ? 2.004 -1.509 -5.814 1.00 91.88 210 CYS A C 1
ATOM 1576 O O . CYS A 1 210 ? 2.002 -2.723 -5.966 1.00 91.88 210 CYS A O 1
ATOM 1578 N N . LEU A 1 211 ? 3.002 -0.860 -5.215 1.00 94.25 211 LEU A N 1
ATOM 1579 C CA . LEU A 1 211 ? 4.219 -1.525 -4.736 1.00 94.25 211 LEU A CA 1
ATOM 1580 C C . LEU A 1 211 ? 4.600 -1.042 -3.327 1.00 94.25 211 LEU A C 1
ATOM 1582 O O . LEU A 1 211 ? 4.366 0.133 -3.021 1.00 94.25 211 LEU A O 1
ATOM 1586 N N . PRO A 1 212 ? 5.239 -1.884 -2.493 1.00 94.94 212 PRO A N 1
ATOM 1587 C CA . PRO A 1 212 ? 5.710 -1.470 -1.172 1.00 94.94 212 PRO A CA 1
AT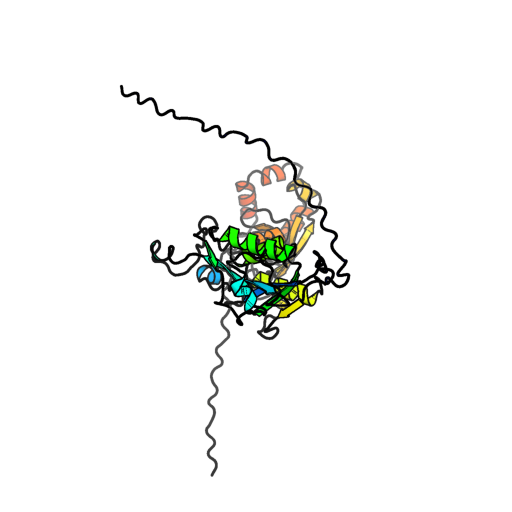OM 1588 C C . PRO A 1 212 ? 6.716 -0.307 -1.220 1.00 94.94 212 PRO A C 1
ATOM 1590 O O . PRO A 1 212 ? 6.599 0.641 -0.445 1.00 94.94 212 PRO A O 1
ATOM 1593 N N . ASP A 1 213 ? 7.649 -0.280 -2.181 1.00 93.44 213 ASP A N 1
ATOM 1594 C CA . ASP A 1 213 ? 8.577 0.855 -2.338 1.00 93.44 213 ASP A CA 1
ATOM 1595 C C . ASP A 1 213 ? 7.837 2.169 -2.636 1.00 93.44 213 ASP A C 1
ATOM 1597 O O . ASP A 1 213 ? 8.115 3.203 -2.027 1.00 93.44 213 ASP A O 1
ATOM 1601 N N . ALA A 1 214 ? 6.833 2.115 -3.510 1.00 93.19 214 ALA A N 1
ATOM 1602 C CA . ALA A 1 214 ? 5.979 3.251 -3.822 1.00 93.19 214 ALA A CA 1
ATOM 1603 C C . ALA A 1 214 ? 5.117 3.673 -2.623 1.00 93.19 214 ALA A C 1
ATOM 1605 O O . ALA A 1 214 ? 4.887 4.866 -2.427 1.00 93.19 214 ALA A O 1
ATOM 1606 N N . ALA A 1 215 ? 4.657 2.723 -1.806 1.00 95.50 215 ALA A N 1
ATOM 1607 C CA . ALA A 1 215 ? 3.931 3.015 -0.579 1.00 95.50 215 ALA A CA 1
ATOM 1608 C C . ALA A 1 215 ? 4.800 3.746 0.444 1.00 95.50 215 ALA A C 1
ATOM 1610 O O . ALA A 1 215 ? 4.379 4.779 0.964 1.00 95.50 215 ALA A O 1
ATOM 1611 N N . TYR A 1 216 ? 6.026 3.270 0.663 1.00 94.81 216 TYR A N 1
ATOM 1612 C CA . TYR A 1 216 ? 7.004 3.953 1.503 1.00 94.81 216 TYR A CA 1
ATOM 1613 C C . TYR A 1 216 ? 7.249 5.387 1.018 1.00 94.81 216 TYR A C 1
ATOM 1615 O O . TYR A 1 216 ? 7.119 6.336 1.793 1.00 94.81 216 TYR A O 1
ATOM 1623 N N . ASP A 1 217 ? 7.542 5.565 -0.275 1.00 92.19 217 ASP A N 1
ATOM 1624 C CA . ASP A 1 217 ? 7.778 6.888 -0.862 1.00 92.19 217 ASP A CA 1
ATOM 1625 C C . ASP A 1 217 ? 6.552 7.800 -0.716 1.00 92.19 217 ASP A C 1
ATOM 1627 O O . ASP A 1 217 ? 6.678 9.009 -0.501 1.00 92.19 217 ASP A O 1
ATOM 1631 N N . GLY A 1 218 ? 5.356 7.225 -0.848 1.00 93.88 218 GLY A N 1
ATOM 1632 C CA . GLY A 1 218 ? 4.082 7.898 -0.646 1.00 93.88 218 GLY A CA 1
ATOM 1633 C C . GLY A 1 218 ? 3.916 8.410 0.784 1.00 93.88 218 GLY A C 1
ATOM 1634 O O . GLY A 1 218 ? 3.574 9.580 0.962 1.00 93.88 218 GLY A O 1
ATOM 1635 N N . ILE A 1 219 ? 4.202 7.572 1.784 1.00 94.50 219 ILE A N 1
ATOM 1636 C CA . ILE A 1 219 ? 4.136 7.928 3.209 1.00 94.50 219 ILE A CA 1
ATOM 1637 C C . ILE A 1 219 ? 5.159 9.026 3.528 1.00 94.50 219 ILE A C 1
ATOM 1639 O O . ILE A 1 219 ? 4.792 10.055 4.094 1.00 94.50 219 ILE A O 1
ATOM 1643 N N . LEU A 1 220 ? 6.409 8.877 3.080 1.00 91.19 220 LEU A N 1
ATOM 1644 C CA . LEU A 1 220 ? 7.459 9.878 3.295 1.00 91.19 220 LEU A CA 1
ATOM 1645 C C . LEU A 1 220 ? 7.095 11.237 2.667 1.00 91.19 220 LEU A C 1
ATOM 1647 O O . LEU A 1 220 ? 7.265 12.290 3.282 1.00 91.19 220 LEU A O 1
ATOM 1651 N N . LYS A 1 221 ? 6.541 11.239 1.449 1.00 90.62 221 LYS A N 1
ATOM 1652 C CA . LYS A 1 221 ? 6.065 12.468 0.786 1.00 90.62 221 LYS A CA 1
ATOM 1653 C C . LYS A 1 221 ? 4.851 13.089 1.476 1.00 90.62 221 LYS A C 1
ATOM 1655 O O . LYS A 1 221 ? 4.686 14.306 1.413 1.00 90.62 221 LYS A O 1
ATOM 1660 N N . ALA A 1 222 ? 3.967 12.284 2.057 1.00 90.38 222 ALA A N 1
ATOM 1661 C CA . ALA A 1 222 ? 2.809 12.782 2.793 1.00 90.38 222 ALA A CA 1
ATOM 1662 C C . ALA A 1 222 ? 3.242 13.443 4.111 1.00 90.38 222 ALA A C 1
ATOM 1664 O O . ALA A 1 222 ? 2.802 14.560 4.393 1.00 90.38 222 ALA A O 1
ATOM 1665 N N . GLN A 1 223 ? 4.189 12.817 4.820 1.00 90.19 223 GLN A N 1
ATOM 1666 C CA . GLN A 1 223 ? 4.818 13.349 6.027 1.00 90.19 223 GLN A CA 1
ATOM 1667 C C . GLN A 1 223 ? 5.500 14.698 5.764 1.00 90.19 223 GLN A C 1
ATOM 1669 O O . GLN A 1 223 ? 5.196 15.680 6.435 1.00 90.19 223 GLN A O 1
ATOM 1674 N N . THR A 1 224 ? 6.377 14.781 4.755 1.00 85.94 224 THR A N 1
ATOM 1675 C CA . THR A 1 224 ? 7.137 16.016 4.466 1.00 85.94 224 THR A CA 1
ATOM 1676 C C . THR A 1 224 ? 6.254 17.179 4.029 1.00 85.94 224 THR A C 1
ATOM 1678 O O . THR A 1 224 ? 6.585 18.334 4.280 1.00 85.94 224 THR A O 1
ATOM 1681 N N . LYS A 1 225 ? 5.118 16.898 3.384 1.00 86.25 225 LYS A N 1
ATOM 1682 C CA . LYS A 1 225 ? 4.189 17.936 2.919 1.00 86.25 225 LYS A CA 1
ATOM 1683 C C . LYS A 1 225 ? 3.111 18.300 3.942 1.00 86.25 225 LYS A C 1
ATOM 1685 O O . LYS A 1 225 ? 2.307 19.174 3.632 1.00 86.25 225 LYS A O 1
ATOM 1690 N N . GLY A 1 226 ? 3.042 17.618 5.091 1.00 80.56 226 GLY A N 1
ATOM 1691 C CA . GLY A 1 226 ? 1.966 17.797 6.076 1.00 80.56 226 GLY A CA 1
ATOM 1692 C C . GLY A 1 226 ? 0.570 17.617 5.468 1.00 80.56 226 GLY A C 1
ATOM 1693 O O . GLY A 1 226 ? -0.358 18.343 5.810 1.00 80.56 226 GLY A O 1
ATOM 1694 N N . LYS A 1 227 ? 0.437 16.719 4.482 1.00 69.12 227 LYS A N 1
ATOM 1695 C CA . LYS A 1 227 ? -0.725 16.690 3.575 1.00 69.12 227 LYS A CA 1
ATOM 1696 C C . LYS A 1 227 ? -1.982 16.048 4.146 1.00 69.12 227 LYS A C 1
ATOM 1698 O O . LYS A 1 227 ? -3.037 16.184 3.535 1.00 69.12 227 LYS A O 1
ATOM 1703 N N . ASP A 1 228 ? -1.865 15.359 5.269 1.00 74.25 228 ASP A N 1
ATOM 1704 C CA . ASP A 1 228 ? -2.994 14.734 5.942 1.00 74.25 228 ASP A CA 1
ATOM 1705 C C . ASP A 1 228 ? -2.963 15.152 7.411 1.00 74.25 228 ASP A C 1
ATOM 1707 O O . ASP A 1 228 ? -2.115 14.688 8.172 1.00 74.25 228 ASP A O 1
ATOM 1711 N N . ALA A 1 229 ? -3.846 16.086 7.772 1.00 73.44 229 ALA A N 1
ATOM 1712 C CA . ALA A 1 229 ? -3.962 16.596 9.135 1.00 73.44 229 ALA A CA 1
ATOM 1713 C C . ALA A 1 229 ? -4.538 15.547 10.103 1.00 73.44 229 ALA A C 1
ATOM 1715 O O . ALA A 1 229 ? -4.412 15.709 11.313 1.00 73.44 229 ALA A O 1
ATOM 1716 N N . GLU A 1 230 ? -5.162 14.482 9.584 1.00 84.19 230 GLU A N 1
ATOM 1717 C CA . GLU A 1 230 ? -5.743 13.403 10.389 1.00 84.19 230 GLU A CA 1
ATOM 1718 C C . GLU A 1 230 ? -4.783 12.225 10.595 1.00 84.19 230 GLU A C 1
ATOM 1720 O O . GLU A 1 230 ? -5.105 11.308 11.358 1.00 84.19 230 GLU A O 1
ATOM 1725 N N . ALA A 1 231 ? -3.632 12.223 9.913 1.00 87.50 231 ALA A N 1
ATOM 1726 C CA . ALA A 1 231 ? -2.674 11.130 9.966 1.00 87.50 231 ALA A CA 1
ATOM 1727 C C . ALA A 1 231 ? -1.406 11.479 10.750 1.00 87.50 231 ALA A C 1
ATOM 1729 O O . ALA A 1 231 ? -0.855 12.574 10.631 1.00 87.50 231 ALA A O 1
ATOM 1730 N N . THR A 1 232 ? -0.885 10.502 11.490 1.00 90.50 232 THR A N 1
ATOM 1731 C CA . THR A 1 232 ? 0.456 10.548 12.086 1.00 90.50 232 THR A CA 1
ATOM 1732 C C . THR A 1 232 ? 1.407 9.610 11.347 1.00 90.50 232 THR A C 1
ATOM 1734 O O . THR A 1 232 ? 0.986 8.642 10.708 1.00 90.50 232 THR A O 1
ATOM 1737 N N . TYR A 1 233 ? 2.704 9.914 11.410 1.00 91.75 233 TYR A N 1
ATOM 1738 C CA . TYR A 1 233 ? 3.734 9.255 10.609 1.00 91.75 233 TYR A CA 1
ATOM 1739 C C . TYR A 1 233 ? 4.890 8.798 11.492 1.00 91.75 233 TYR A C 1
ATOM 1741 O O . TYR A 1 233 ? 5.400 9.580 12.293 1.00 91.75 233 TYR A O 1
ATOM 1749 N N . ASP A 1 234 ? 5.335 7.563 11.286 1.00 89.75 234 ASP A N 1
ATOM 1750 C CA . ASP A 1 234 ? 6.570 7.021 11.855 1.00 89.75 234 ASP A CA 1
ATOM 1751 C C . ASP A 1 234 ? 7.392 6.422 10.711 1.00 89.75 234 ASP A C 1
ATOM 1753 O O . ASP A 1 234 ? 6.975 5.447 10.084 1.00 89.75 234 ASP A O 1
ATOM 1757 N N . VAL A 1 235 ? 8.524 7.046 10.379 1.00 84.81 235 VAL A N 1
ATOM 1758 C CA . VAL A 1 235 ? 9.399 6.617 9.281 1.00 84.81 235 VAL A CA 1
ATOM 1759 C C . VAL A 1 235 ? 10.786 6.347 9.839 1.00 84.81 235 VAL A C 1
ATOM 1761 O O . VAL A 1 235 ? 11.497 7.261 10.259 1.00 84.81 235 VAL A O 1
ATOM 1764 N N . LYS A 1 236 ? 11.185 5.077 9.808 1.00 83.06 236 LYS A N 1
ATOM 1765 C CA . LYS A 1 236 ? 12.504 4.615 10.235 1.00 83.06 236 LYS A CA 1
ATOM 1766 C C . LYS A 1 236 ? 13.476 4.682 9.052 1.00 83.06 236 LYS A C 1
ATOM 1768 O O . LYS A 1 236 ? 13.129 4.348 7.919 1.00 83.06 236 LYS A O 1
ATOM 1773 N N . GLY A 1 237 ? 14.720 5.080 9.326 1.00 62.94 237 GLY A N 1
ATOM 1774 C CA . GLY A 1 237 ? 15.823 4.947 8.368 1.00 62.94 237 GLY A CA 1
ATOM 1775 C C . GLY A 1 237 ? 15.941 6.042 7.302 1.00 62.94 237 GLY A C 1
ATOM 1776 O O . GLY A 1 237 ? 16.416 5.741 6.208 1.00 62.94 237 GLY A O 1
ATOM 1777 N N . GLN A 1 238 ? 15.586 7.304 7.603 1.00 53.44 238 GLN A N 1
ATOM 1778 C CA . GLN A 1 238 ? 15.852 8.445 6.698 1.00 53.44 238 GLN A CA 1
ATOM 1779 C C . GLN A 1 238 ? 17.329 8.530 6.235 1.00 53.44 238 GLN A C 1
ATOM 1781 O O . GLN A 1 238 ? 17.592 9.051 5.155 1.00 53.44 238 GLN A O 1
ATOM 1786 N N . ASP A 1 239 ? 18.269 7.932 6.979 1.00 48.84 239 ASP A N 1
ATOM 1787 C CA . ASP A 1 239 ? 19.707 7.890 6.674 1.00 48.84 239 ASP A CA 1
ATOM 1788 C C . ASP A 1 239 ? 20.204 6.640 5.912 1.00 48.84 239 ASP A C 1
ATOM 1790 O O . ASP A 1 239 ? 21.398 6.525 5.635 1.00 48.84 239 ASP A O 1
ATOM 1794 N N . GLU A 1 240 ? 19.350 5.694 5.492 1.00 51.16 240 GLU A N 1
ATOM 1795 C CA . GLU A 1 240 ? 19.824 4.498 4.754 1.00 51.16 240 GLU A CA 1
ATOM 1796 C C . GLU A 1 240 ? 20.306 4.790 3.303 1.00 51.16 240 GLU A C 1
ATOM 1798 O O . GLU A 1 240 ? 20.605 3.874 2.522 1.00 51.16 240 GLU A O 1
ATOM 1803 N N . GLY A 1 241 ? 20.459 6.068 2.933 1.00 47.81 241 GLY A N 1
ATOM 1804 C CA . GLY A 1 241 ? 21.043 6.499 1.661 1.00 47.81 241 GLY A CA 1
ATOM 1805 C C . GLY A 1 241 ? 20.056 6.530 0.494 1.00 47.81 241 GLY A C 1
ATOM 1806 O O . GLY A 1 241 ? 20.470 6.392 -0.657 1.00 47.81 241 GLY A O 1
ATOM 1807 N N . ARG A 1 242 ? 18.757 6.711 0.766 1.00 52.00 242 ARG A N 1
ATOM 1808 C CA . ARG A 1 242 ? 17.795 7.183 -0.240 1.00 52.00 242 ARG A CA 1
ATOM 1809 C C . ARG A 1 242 ? 17.946 8.699 -0.359 1.00 52.00 242 ARG A C 1
ATOM 1811 O O . ARG A 1 242 ? 17.155 9.444 0.208 1.00 52.00 242 ARG A O 1
ATOM 1818 N N . SER A 1 243 ? 19.006 9.150 -1.033 1.00 42.09 243 SER A N 1
ATOM 1819 C CA . SER A 1 243 ? 19.138 10.569 -1.365 1.00 42.09 243 SER A CA 1
ATOM 1820 C C . SER A 1 243 ? 17.914 11.011 -2.171 1.00 42.09 243 SER A C 1
ATOM 1822 O O . SER A 1 243 ? 17.360 10.243 -2.968 1.00 42.09 243 SER A O 1
ATOM 1824 N N . GLU A 1 244 ? 17.487 12.256 -1.961 1.00 43.28 244 GLU A N 1
ATOM 1825 C CA . GLU A 1 244 ? 16.386 12.912 -2.682 1.00 43.28 244 GLU A CA 1
ATOM 1826 C C . GLU A 1 244 ? 16.517 12.834 -4.220 1.00 43.28 244 GLU A C 1
ATOM 1828 O O . GLU A 1 244 ? 15.544 13.052 -4.943 1.00 43.28 244 GLU A O 1
ATOM 1833 N N . ASP A 1 245 ? 17.681 12.414 -4.721 1.00 41.88 245 ASP A N 1
ATOM 1834 C CA . ASP A 1 245 ? 17.983 12.124 -6.121 1.00 41.88 245 ASP A CA 1
ATOM 1835 C C . ASP A 1 245 ? 17.009 11.129 -6.783 1.00 41.88 245 ASP A C 1
ATOM 1837 O O . ASP A 1 245 ? 16.879 11.122 -8.006 1.00 41.88 245 ASP A O 1
ATOM 1841 N N . PHE A 1 246 ? 16.291 10.283 -6.029 1.00 40.72 246 PHE A N 1
ATOM 1842 C CA . PHE A 1 246 ? 15.466 9.223 -6.633 1.00 40.72 246 PHE A CA 1
ATOM 1843 C C . PHE A 1 246 ? 14.064 9.653 -7.077 1.00 40.72 246 PHE A C 1
ATOM 1845 O O . PHE A 1 246 ? 13.511 9.055 -8.005 1.00 40.72 246 PHE A O 1
ATOM 1852 N N . VAL A 1 247 ? 13.496 10.735 -6.526 1.00 44.03 247 VAL A N 1
ATOM 1853 C CA . VAL A 1 247 ? 12.278 11.325 -7.127 1.00 44.03 247 VAL A CA 1
ATOM 1854 C C . VAL A 1 247 ? 12.571 11.808 -8.560 1.00 44.03 247 VAL A C 1
ATOM 1856 O O . VAL A 1 247 ? 11.659 11.869 -9.386 1.00 44.03 247 VAL A O 1
ATOM 1859 N N . ASN A 1 248 ? 13.858 11.985 -8.880 1.00 43.59 248 ASN A N 1
ATOM 1860 C CA . ASN A 1 248 ? 14.402 12.280 -10.195 1.00 43.59 248 ASN A CA 1
ATOM 1861 C C . ASN A 1 248 ? 15.098 11.089 -10.880 1.00 43.59 248 ASN A C 1
ATOM 1863 O O . ASN A 1 248 ? 15.803 11.319 -11.839 1.00 43.59 248 ASN A O 1
ATOM 1867 N N . GLN A 1 249 ? 14.926 9.812 -10.506 1.00 44.66 249 GLN A N 1
ATOM 1868 C CA . GLN A 1 249 ? 15.549 8.699 -11.274 1.00 44.66 249 GLN A CA 1
ATOM 1869 C C . GLN A 1 249 ? 14.716 8.182 -12.458 1.00 44.66 249 GLN A C 1
ATOM 1871 O O . GLN A 1 249 ? 15.105 7.246 -13.151 1.00 44.66 249 GLN A O 1
ATOM 1876 N N . ALA A 1 250 ? 13.601 8.857 -12.747 1.00 41.06 250 ALA A N 1
ATOM 1877 C CA . ALA A 1 250 ? 13.121 8.993 -14.120 1.00 41.06 250 ALA A CA 1
ATOM 1878 C C . ALA A 1 250 ? 13.677 10.260 -14.800 1.00 41.06 250 ALA A C 1
ATOM 1880 O O . ALA A 1 250 ? 13.130 10.685 -15.821 1.00 41.06 250 ALA A O 1
ATOM 1881 N N . ASP A 1 251 ? 14.769 10.835 -14.287 1.00 42.59 251 ASP A N 1
ATOM 1882 C CA . ASP A 1 251 ? 15.826 11.332 -15.152 1.00 42.59 251 ASP A CA 1
ATOM 1883 C C . ASP A 1 251 ? 16.301 10.087 -15.899 1.00 42.59 251 ASP A C 1
ATOM 1885 O O . ASP A 1 251 ? 17.287 9.428 -15.562 1.00 42.59 251 ASP A O 1
ATOM 1889 N N . LEU A 1 252 ? 15.617 9.811 -17.014 1.00 52.12 252 LEU A N 1
ATOM 1890 C CA . LEU A 1 252 ? 16.380 9.663 -18.237 1.00 52.12 252 LEU A CA 1
ATOM 1891 C C . LEU A 1 252 ? 17.577 10.590 -18.082 1.00 52.12 252 LEU A C 1
ATOM 1893 O O . LEU A 1 252 ? 17.407 11.773 -17.791 1.00 52.12 252 LEU A O 1
ATOM 1897 N N . LEU A 1 253 ? 18.785 10.066 -18.207 1.00 60.97 253 LEU A N 1
ATOM 1898 C CA . LEU A 1 253 ? 20.007 10.864 -18.199 1.00 60.97 253 LEU A CA 1
ATOM 1899 C C . LEU A 1 253 ? 20.069 11.770 -19.459 1.00 60.97 253 LEU A C 1
ATOM 1901 O O . LEU A 1 253 ? 21.126 12.012 -20.023 1.00 60.97 253 LEU A O 1
ATOM 1905 N N . VAL A 1 254 ? 18.899 12.203 -19.919 1.00 56.06 254 VAL A N 1
ATOM 1906 C CA . VAL A 1 254 ? 18.488 13.018 -21.030 1.00 56.06 254 VAL A CA 1
ATOM 1907 C C . VAL A 1 254 ? 17.304 13.838 -20.516 1.00 56.06 254 VAL A C 1
ATOM 1909 O O . VAL A 1 254 ? 16.264 13.279 -20.153 1.00 56.06 254 VAL A O 1
ATOM 1912 N N . THR A 1 255 ? 17.460 15.152 -20.462 1.00 75.06 255 THR A N 1
ATOM 1913 C CA . THR A 1 255 ? 16.369 16.051 -20.083 1.00 75.06 255 THR A CA 1
ATOM 1914 C C . THR A 1 255 ? 15.521 16.313 -21.325 1.00 75.06 255 THR A C 1
ATOM 1916 O O . THR A 1 255 ? 16.062 16.527 -22.411 1.00 75.06 255 THR A O 1
ATOM 1919 N N . PHE A 1 256 ? 14.194 16.271 -21.180 1.00 78.44 256 PHE A N 1
ATOM 1920 C CA . PHE A 1 256 ? 13.267 16.531 -22.280 1.00 78.44 256 PHE A CA 1
ATOM 1921 C C . PHE A 1 256 ? 12.375 17.721 -21.970 1.00 78.44 256 PHE A C 1
ATOM 1923 O O . PHE A 1 256 ? 11.812 17.818 -20.879 1.00 78.44 256 PHE A O 1
ATOM 1930 N N . GLU A 1 257 ? 12.172 18.562 -22.972 1.00 77.75 257 GLU A N 1
ATOM 1931 C CA . GLU A 1 257 ? 11.155 19.602 -22.979 1.00 77.75 257 GLU A CA 1
ATOM 1932 C C . GLU A 1 257 ? 10.138 19.297 -24.077 1.00 77.75 257 GLU A C 1
ATOM 1934 O O . GLU A 1 257 ? 10.475 18.827 -25.167 1.00 77.75 257 GLU A O 1
ATOM 1939 N N . GLN A 1 258 ? 8.858 19.517 -23.785 1.00 75.25 258 GLN A N 1
ATOM 1940 C CA . GLN A 1 258 ? 7.835 19.378 -24.809 1.00 75.25 258 GLN A CA 1
ATOM 1941 C C . GLN A 1 258 ? 7.963 20.554 -25.776 1.00 75.25 258 GLN A C 1
ATOM 1943 O O . GLN A 1 258 ? 7.657 21.687 -25.418 1.00 75.25 258 GLN A O 1
ATOM 1948 N N . GLN A 1 259 ? 8.368 20.271 -27.010 1.00 73.19 259 GLN A N 1
ATOM 1949 C CA . GLN A 1 259 ? 8.528 21.298 -28.028 1.00 73.19 259 GLN A CA 1
ATOM 1950 C C . GLN A 1 259 ? 7.320 21.294 -28.956 1.00 73.19 259 GLN A C 1
ATOM 1952 O O . GLN A 1 259 ? 6.956 20.269 -29.542 1.00 73.19 259 GLN A O 1
ATOM 1957 N N . PHE A 1 260 ? 6.714 22.468 -29.106 1.00 72.19 260 PHE A N 1
ATOM 1958 C CA . PHE A 1 260 ? 5.766 22.730 -30.178 1.00 72.19 260 PHE A CA 1
ATOM 1959 C C . PHE A 1 260 ? 6.547 22.885 -31.486 1.00 72.19 260 PHE A C 1
ATOM 1961 O O . PHE A 1 260 ? 7.416 23.749 -31.604 1.00 72.19 260 PHE A O 1
ATOM 1968 N N . LEU A 1 261 ? 6.248 22.041 -32.467 1.00 70.75 261 LEU A N 1
ATOM 1969 C CA . LEU A 1 261 ? 6.954 21.978 -33.748 1.00 70.75 261 LEU A CA 1
ATOM 1970 C C . LEU A 1 261 ? 6.314 22.864 -34.829 1.00 70.75 261 LEU A C 1
ATOM 1972 O O . LEU A 1 261 ? 6.694 22.799 -35.994 1.00 70.75 261 LEU A O 1
ATOM 1976 N N . GLY A 1 262 ? 5.363 23.721 -34.449 1.00 67.25 262 GLY A N 1
ATOM 1977 C CA . GLY A 1 262 ? 4.705 24.664 -35.352 1.00 67.25 262 GLY A CA 1
ATOM 1978 C C . GLY A 1 262 ? 3.389 24.140 -35.932 1.00 67.25 262 GLY A C 1
ATOM 1979 O O . GLY A 1 262 ? 3.115 22.937 -35.952 1.00 67.25 262 GLY A O 1
ATOM 1980 N N . GLU A 1 263 ? 2.562 25.053 -36.448 1.00 60.03 263 GLU A N 1
ATOM 1981 C CA . GLU A 1 263 ? 1.282 24.715 -37.091 1.00 60.03 263 GLU A CA 1
ATOM 1982 C C . GLU A 1 263 ? 1.465 23.829 -38.325 1.00 60.03 263 GLU A C 1
ATOM 1984 O O . GLU A 1 263 ? 0.679 22.914 -38.533 1.00 60.03 263 GLU A O 1
ATOM 1989 N N . ARG A 1 264 ? 2.539 24.015 -39.100 1.00 58.69 264 ARG A N 1
ATOM 1990 C CA . ARG A 1 264 ? 2.826 23.160 -40.263 1.00 58.69 264 ARG A CA 1
ATOM 1991 C C . ARG A 1 264 ? 3.141 21.722 -39.869 1.00 58.69 264 ARG A C 1
ATOM 1993 O O . ARG A 1 264 ? 2.550 20.802 -40.415 1.00 58.69 264 ARG A O 1
ATOM 2000 N N . PHE A 1 265 ? 3.995 21.504 -38.870 1.00 60.91 265 PHE A N 1
ATOM 2001 C CA . PHE A 1 265 ? 4.237 20.153 -38.355 1.00 60.91 265 PHE A CA 1
ATOM 2002 C C . PHE A 1 265 ? 2.959 19.534 -37.769 1.00 60.91 265 PHE A C 1
ATOM 2004 O O . PHE A 1 265 ? 2.707 18.338 -37.919 1.00 60.91 265 PHE A O 1
ATOM 2011 N N . THR A 1 266 ? 2.120 20.363 -37.142 1.00 60.94 266 THR A N 1
ATOM 2012 C CA . THR A 1 266 ? 0.801 19.968 -36.630 1.00 60.94 266 THR A CA 1
ATOM 2013 C C . THR A 1 266 ? -0.140 19.529 -37.744 1.00 60.94 266 THR A C 1
ATOM 2015 O O . THR A 1 266 ? -0.786 18.497 -37.600 1.00 60.94 266 THR A O 1
ATOM 2018 N N . GLN A 1 267 ? -0.203 20.279 -38.846 1.00 54.38 267 GLN A N 1
ATOM 2019 C CA . GLN A 1 267 ? -0.997 19.948 -40.030 1.00 54.38 267 GLN A CA 1
ATOM 2020 C C . GLN A 1 267 ? -0.501 18.650 -40.679 1.00 54.38 267 GLN A C 1
ATOM 2022 O O . GLN A 1 267 ? -1.309 17.800 -41.029 1.00 54.38 267 GLN A O 1
ATOM 2027 N N . LEU A 1 268 ? 0.820 18.459 -40.752 1.00 53.66 268 LEU A N 1
ATOM 2028 C CA . LEU A 1 268 ? 1.451 17.296 -41.387 1.00 53.66 268 LEU A CA 1
ATOM 2029 C C . LEU A 1 268 ? 1.332 16.002 -40.577 1.00 53.66 268 LEU A C 1
ATOM 2031 O O . LEU A 1 268 ? 1.218 14.921 -41.141 1.00 53.66 268 LEU A O 1
ATOM 2035 N N . THR A 1 269 ? 1.383 16.093 -39.250 1.00 59.56 269 THR A N 1
ATOM 2036 C CA . THR A 1 269 ? 1.395 14.910 -38.376 1.00 59.56 269 THR A CA 1
ATOM 2037 C C . THR A 1 269 ? 0.100 14.749 -37.583 1.00 59.56 269 THR A C 1
ATOM 2039 O O . THR A 1 269 ? -0.054 13.788 -36.838 1.00 59.56 269 THR A O 1
ATOM 2042 N N . GLY A 1 270 ? -0.834 15.693 -37.665 1.00 56.12 270 GLY A N 1
ATOM 2043 C CA . GLY A 1 270 ? -2.097 15.697 -36.924 1.00 56.12 270 GLY A CA 1
ATOM 2044 C C . GLY A 1 270 ? -2.005 16.121 -35.451 1.00 56.12 270 GLY A C 1
ATOM 2045 O O . GLY A 1 270 ? -3.044 16.215 -34.800 1.00 56.12 270 GLY A O 1
ATOM 2046 N N . LYS A 1 271 ? -0.805 16.378 -34.893 1.00 61.38 271 LYS A N 1
ATOM 2047 C CA . LYS A 1 271 ? -0.609 16.965 -33.542 1.00 61.38 271 LYS A CA 1
ATOM 2048 C C . LYS A 1 271 ? 0.703 17.764 -33.446 1.00 61.38 271 LYS A C 1
ATOM 2050 O O . LYS A 1 271 ? 1.649 17.426 -34.148 1.00 61.38 271 LYS A O 1
ATOM 2055 N N . PRO A 1 272 ? 0.819 18.765 -32.556 1.00 57.06 272 PRO A N 1
ATOM 2056 C CA . PRO A 1 272 ? 1.908 19.742 -32.639 1.00 57.06 272 PRO A CA 1
ATOM 2057 C C . PRO A 1 272 ? 3.255 19.366 -32.035 1.00 57.06 272 PRO A C 1
ATOM 2059 O O . PRO A 1 272 ? 4.172 20.182 -32.071 1.00 57.06 272 PRO A O 1
ATOM 2062 N N . CYS A 1 273 ? 3.367 18.212 -31.383 1.00 71.06 273 CYS A N 1
ATOM 2063 C CA . CYS A 1 273 ? 4.364 18.048 -30.327 1.00 71.06 273 CYS A CA 1
ATOM 2064 C C . CYS A 1 273 ? 5.315 16.882 -30.598 1.00 71.06 273 CYS A C 1
ATOM 2066 O O . CYS A 1 273 ? 4.872 15.809 -31.015 1.00 71.06 273 CYS A O 1
ATOM 2068 N N . GLY A 1 274 ? 6.586 17.095 -30.262 1.00 83.50 274 GLY A N 1
ATOM 2069 C CA . GLY A 1 274 ? 7.590 16.061 -30.008 1.00 83.50 274 GLY A CA 1
ATOM 2070 C C . GLY A 1 274 ? 8.323 16.351 -28.693 1.00 83.50 274 GLY A C 1
ATOM 2071 O O . GLY A 1 274 ? 8.088 17.385 -28.058 1.00 83.50 274 GLY A O 1
ATOM 2072 N N . LEU A 1 275 ? 9.194 15.440 -28.262 1.00 85.81 275 LEU A N 1
ATOM 2073 C CA . LEU A 1 275 ? 10.034 15.646 -27.079 1.00 85.81 275 LEU A CA 1
ATOM 2074 C C . LEU A 1 275 ? 11.417 16.126 -27.499 1.00 85.81 275 LEU A C 1
ATOM 2076 O O . LEU A 1 275 ? 12.215 15.340 -28.002 1.00 85.81 275 LEU A O 1
ATOM 2080 N N . MET A 1 276 ? 11.695 17.410 -27.292 1.00 87.25 276 MET A N 1
ATOM 2081 C CA . MET A 1 276 ? 13.014 17.971 -27.541 1.00 87.25 276 MET A CA 1
ATOM 2082 C C . MET A 1 276 ? 13.965 17.551 -26.433 1.00 87.25 276 MET A C 1
ATOM 2084 O O . MET A 1 276 ? 13.690 17.748 -25.253 1.00 87.25 276 MET A O 1
ATOM 2088 N N . VAL A 1 277 ? 15.096 16.991 -26.827 1.00 89.38 277 VAL A N 1
ATOM 2089 C CA . VAL A 1 277 ? 16.222 16.702 -25.955 1.00 89.38 277 VAL A CA 1
ATOM 2090 C C . VAL A 1 277 ? 16.892 18.027 -25.608 1.00 89.38 277 VAL A C 1
ATOM 2092 O O . VAL A 1 277 ? 17.438 18.690 -26.484 1.00 89.38 277 VAL A O 1
ATOM 2095 N N . THR A 1 278 ? 16.857 18.445 -24.348 1.00 86.38 278 THR A N 1
ATOM 2096 C CA . THR A 1 278 ? 17.506 19.690 -23.904 1.00 86.38 278 THR A CA 1
ATOM 2097 C C . THR A 1 278 ? 18.921 19.454 -23.393 1.00 86.38 278 THR A C 1
ATOM 2099 O O . THR A 1 278 ? 19.785 20.314 -23.543 1.00 86.38 278 THR A O 1
ATOM 2102 N N . GLU A 1 279 ? 19.190 18.269 -22.850 1.00 88.12 279 GLU A N 1
ATOM 2103 C CA . GLU A 1 279 ? 20.494 17.877 -22.320 1.00 88.12 279 GLU A CA 1
ATOM 2104 C C . GLU A 1 279 ? 20.673 16.364 -22.465 1.00 88.12 279 GLU A C 1
ATOM 2106 O O . GLU A 1 279 ? 19.710 15.626 -22.284 1.00 88.12 279 GLU A O 1
ATOM 2111 N N . VAL A 1 280 ? 21.896 15.896 -22.740 1.00 88.00 280 VAL A N 1
ATOM 2112 C CA . VAL A 1 280 ? 22.284 14.477 -22.669 1.00 88.00 280 VAL A CA 1
ATOM 2113 C C . VAL A 1 280 ? 23.441 14.357 -21.683 1.00 88.00 280 VAL A C 1
ATOM 2115 O O . VAL A 1 280 ? 24.548 14.823 -21.950 1.00 88.00 280 VAL A O 1
ATOM 2118 N N . ARG A 1 281 ? 23.197 13.743 -20.525 1.00 80.19 281 ARG A N 1
ATOM 2119 C CA . ARG A 1 281 ? 24.203 13.579 -19.473 1.00 80.19 281 ARG A CA 1
ATOM 2120 C C . ARG A 1 281 ? 25.243 12.533 -19.870 1.00 80.19 281 ARG A C 1
ATOM 2122 O O . ARG A 1 281 ? 24.948 11.525 -20.523 1.00 80.19 281 ARG A O 1
ATOM 2129 N N . GLN A 1 282 ? 26.472 12.758 -19.418 1.00 84.25 282 GLN A N 1
ATOM 2130 C CA . GLN A 1 282 ? 27.582 11.830 -19.599 1.00 84.25 282 GLN A CA 1
ATOM 2131 C C . GLN A 1 282 ? 27.314 10.506 -18.862 1.00 84.25 282 GLN A C 1
ATOM 2133 O O . GLN A 1 282 ? 26.878 10.493 -17.715 1.00 84.25 282 GLN A O 1
ATOM 2138 N N . GLY A 1 283 ? 27.591 9.385 -19.524 1.00 78.50 283 GLY A N 1
ATOM 2139 C CA . GLY A 1 283 ? 27.328 8.030 -19.042 1.00 78.50 283 GLY A CA 1
ATOM 2140 C C . GLY A 1 283 ? 25.907 7.526 -19.307 1.00 78.50 283 GLY A C 1
ATOM 2141 O O . GLY A 1 283 ? 25.588 6.417 -18.883 1.00 78.50 283 GLY A O 1
ATOM 2142 N N . SER A 1 284 ? 25.060 8.307 -19.985 1.00 82.94 284 SER A N 1
ATOM 2143 C CA . SER A 1 284 ? 23.706 7.885 -20.347 1.00 82.94 284 SER A CA 1
ATOM 2144 C C . SER A 1 284 ? 23.689 6.864 -21.491 1.00 82.94 284 SER A C 1
ATOM 2146 O O . SER A 1 284 ? 24.553 6.925 -22.363 1.00 82.94 284 SER A O 1
ATOM 2148 N N . PRO A 1 285 ? 22.669 5.985 -21.568 1.00 81.81 285 PRO A N 1
ATOM 2149 C CA . PRO A 1 285 ? 22.435 5.153 -22.754 1.00 81.81 285 PRO A CA 1
ATOM 2150 C C . PRO A 1 285 ? 22.213 5.959 -24.042 1.00 81.81 285 PRO A C 1
ATOM 2152 O O . PRO A 1 285 ? 22.400 5.445 -25.136 1.00 81.81 285 PRO A O 1
ATOM 2155 N N . ALA A 1 286 ? 21.817 7.227 -23.912 1.00 85.81 286 ALA A N 1
ATOM 2156 C CA . ALA A 1 286 ? 21.631 8.136 -25.032 1.00 85.81 286 ALA A CA 1
ATOM 2157 C C . ALA A 1 286 ? 22.917 8.870 -25.441 1.00 85.81 286 ALA A C 1
ATOM 2159 O O . ALA A 1 286 ? 22.927 9.553 -26.466 1.00 85.81 286 ALA A O 1
ATOM 2160 N N . GLN A 1 287 ? 23.999 8.769 -24.660 1.00 88.50 287 GLN A N 1
ATOM 2161 C CA . GLN A 1 287 ? 25.253 9.437 -24.975 1.00 88.50 287 GLN A CA 1
ATOM 2162 C C . GLN A 1 287 ? 25.829 8.866 -26.275 1.00 88.50 287 GLN A C 1
ATOM 2164 O O . GLN A 1 287 ? 26.133 7.680 -26.361 1.00 88.50 287 GLN A O 1
ATOM 2169 N N . GLY A 1 288 ? 26.014 9.732 -27.273 1.00 87.31 288 GLY A N 1
ATOM 2170 C CA . GLY A 1 288 ? 26.490 9.340 -28.604 1.00 87.31 288 GLY A CA 1
ATOM 2171 C C . GLY A 1 288 ? 25.387 8.852 -29.550 1.00 87.31 288 GLY A C 1
ATOM 2172 O O . GLY A 1 288 ? 25.681 8.585 -30.711 1.00 87.31 288 GLY A O 1
ATOM 2173 N N . VAL A 1 289 ? 24.141 8.780 -29.069 1.00 88.25 289 VAL A N 1
ATOM 2174 C CA . VAL A 1 289 ? 22.942 8.410 -29.838 1.00 88.25 289 VAL A CA 1
ATOM 2175 C C . VAL A 1 289 ? 22.068 9.638 -30.076 1.00 88.25 289 VAL A C 1
ATOM 2177 O O . VAL A 1 289 ? 21.695 9.924 -31.208 1.00 88.25 289 VAL A O 1
ATOM 2180 N N . LEU A 1 290 ? 21.772 10.381 -29.007 1.00 91.25 290 LEU A N 1
ATOM 2181 C CA . LEU A 1 290 ? 20.995 11.616 -29.042 1.00 91.25 290 LEU A CA 1
ATOM 2182 C C . LEU A 1 290 ? 21.892 12.815 -28.747 1.00 91.25 290 LEU A C 1
ATOM 2184 O O . LEU A 1 290 ? 22.884 12.710 -28.020 1.00 91.25 290 LEU A O 1
ATOM 2188 N N . ASN A 1 291 ? 21.493 13.973 -29.260 1.00 92.81 291 ASN A N 1
ATOM 2189 C CA . ASN A 1 291 ? 22.122 15.258 -28.999 1.00 92.81 291 ASN A CA 1
ATOM 2190 C C . ASN A 1 291 ? 21.101 16.263 -28.458 1.00 92.81 291 ASN A C 1
ATOM 2192 O O . ASN A 1 291 ? 19.906 16.189 -28.741 1.00 92.81 291 ASN A O 1
ATOM 2196 N N . ALA A 1 292 ? 21.582 17.258 -27.710 1.00 89.31 292 ALA A N 1
ATOM 2197 C CA . ALA A 1 292 ? 20.758 18.407 -27.350 1.00 89.31 292 ALA A CA 1
ATOM 2198 C C . ALA A 1 292 ? 20.261 19.133 -28.616 1.00 89.31 292 ALA A C 1
ATOM 2200 O O . ALA A 1 292 ? 21.042 19.470 -29.509 1.00 89.31 292 ALA A O 1
ATOM 2201 N N . GLY A 1 293 ? 18.954 19.381 -28.677 1.00 83.50 293 GLY A N 1
ATOM 2202 C CA . GLY A 1 293 ? 18.238 19.946 -29.819 1.00 83.50 293 GLY A CA 1
ATOM 2203 C C . GLY A 1 293 ? 17.597 18.914 -30.749 1.00 83.50 293 GLY A C 1
ATOM 2204 O O . GLY A 1 293 ? 16.853 19.314 -31.645 1.00 83.50 293 GLY A O 1
ATOM 2205 N N . ASP A 1 294 ? 17.847 17.619 -30.551 1.00 89.25 294 ASP A N 1
ATOM 2206 C CA . ASP A 1 294 ? 17.113 16.562 -31.245 1.00 89.25 294 ASP A CA 1
ATOM 2207 C C . ASP A 1 294 ? 15.673 16.477 -30.730 1.00 89.25 294 ASP A C 1
ATOM 2209 O O . ASP A 1 294 ? 15.405 16.756 -29.564 1.00 89.25 294 ASP A O 1
ATOM 2213 N N . VAL A 1 295 ? 14.731 16.071 -31.582 1.00 87.69 295 VAL A N 1
ATOM 2214 C CA . VAL A 1 295 ? 13.328 15.897 -31.192 1.00 87.69 295 VAL A CA 1
ATOM 2215 C C . VAL A 1 295 ? 12.890 14.457 -31.411 1.00 87.69 295 VAL A C 1
ATOM 2217 O O . VAL A 1 295 ? 12.800 13.986 -32.542 1.00 87.69 295 VAL A O 1
ATOM 2220 N N . VAL A 1 296 ? 12.573 13.763 -30.319 1.00 89.31 296 VAL A N 1
ATOM 2221 C CA . VAL A 1 296 ? 12.036 12.400 -30.345 1.00 89.31 296 VAL A CA 1
ATOM 2222 C C . VAL A 1 296 ? 10.554 12.457 -30.701 1.00 89.31 296 VAL A C 1
ATOM 2224 O O . VAL A 1 296 ? 9.756 13.084 -29.996 1.00 89.31 296 VAL A O 1
ATOM 2227 N N . VAL A 1 297 ? 10.191 11.793 -31.798 1.00 88.75 297 VAL A N 1
ATOM 2228 C CA . VAL A 1 297 ? 8.831 11.806 -32.360 1.00 88.75 297 VAL A CA 1
ATOM 2229 C C . VAL A 1 297 ? 8.118 10.464 -32.228 1.00 88.75 297 VAL A C 1
ATOM 2231 O O . VAL A 1 297 ? 6.906 10.451 -32.003 1.00 88.75 297 VAL A O 1
ATOM 2234 N N . TYR A 1 298 ? 8.852 9.350 -32.271 1.00 87.56 298 TYR A N 1
ATOM 2235 C CA . TYR A 1 298 ? 8.320 8.009 -32.022 1.00 87.56 298 TYR A CA 1
ATOM 2236 C C . TYR A 1 298 ? 9.256 7.212 -31.119 1.00 87.56 298 TYR A C 1
ATOM 2238 O O . TYR A 1 298 ? 10.465 7.441 -31.098 1.00 87.56 298 TYR A O 1
ATOM 2246 N N . ILE A 1 299 ? 8.670 6.301 -30.355 1.00 88.75 299 ILE A N 1
ATOM 2247 C CA . ILE A 1 299 ? 9.352 5.336 -29.501 1.00 88.75 299 ILE A CA 1
ATOM 2248 C C . ILE A 1 299 ? 8.645 4.007 -29.753 1.00 88.75 299 ILE A C 1
ATOM 2250 O O . ILE A 1 299 ? 7.454 3.904 -29.459 1.00 88.75 299 ILE A O 1
ATOM 2254 N N . GLU A 1 300 ? 9.346 3.022 -30.315 1.00 87.88 300 GLU A N 1
ATOM 2255 C CA . GLU A 1 300 ? 8.794 1.693 -30.642 1.00 87.88 300 GLU A CA 1
ATOM 2256 C C . GLU A 1 300 ? 7.570 1.775 -31.569 1.00 87.88 300 GLU A C 1
ATOM 2258 O O . GLU A 1 300 ? 6.503 1.229 -31.278 1.00 87.88 300 GLU A O 1
ATOM 2263 N N . GLY A 1 301 ? 7.669 2.600 -32.615 1.00 85.38 301 GLY A N 1
ATOM 2264 C CA . GLY A 1 301 ? 6.553 2.912 -33.516 1.00 85.38 301 GLY A CA 1
ATOM 2265 C C . GLY A 1 301 ? 5.402 3.705 -32.872 1.00 85.38 301 GLY A C 1
ATOM 2266 O O . GLY A 1 301 ? 4.518 4.199 -33.569 1.00 85.38 301 GLY A O 1
ATOM 2267 N N . GLN A 1 302 ? 5.396 3.902 -31.547 1.00 83.75 302 GLN A N 1
ATOM 2268 C CA . GLN A 1 302 ? 4.388 4.706 -30.862 1.00 83.75 302 GLN A CA 1
ATOM 2269 C C . GLN A 1 302 ? 4.786 6.170 -30.824 1.00 83.75 302 GLN A C 1
ATOM 2271 O O . GLN A 1 302 ? 5.877 6.553 -30.405 1.00 83.75 302 GLN A O 1
ATOM 2276 N N . ARG A 1 303 ? 3.851 7.030 -31.212 1.00 82.75 303 ARG A N 1
ATOM 2277 C CA . ARG A 1 303 ? 4.093 8.465 -31.238 1.00 82.75 303 ARG A CA 1
ATOM 2278 C C . ARG A 1 303 ? 4.329 9.031 -29.839 1.00 82.75 303 ARG A C 1
ATOM 2280 O O . ARG A 1 303 ? 3.479 8.902 -28.957 1.00 82.75 303 ARG A O 1
ATOM 2287 N N . SER A 1 304 ? 5.433 9.752 -29.670 1.00 83.06 304 SER A N 1
ATOM 2288 C CA . SER A 1 304 ? 5.790 10.429 -28.428 1.00 83.06 304 SER A CA 1
ATOM 2289 C C . SER A 1 304 ? 5.395 11.902 -28.474 1.00 83.06 304 SER A C 1
ATOM 2291 O O . SER A 1 304 ? 5.904 12.681 -29.272 1.00 83.06 304 SER A O 1
ATOM 2293 N N . ASN A 1 305 ? 4.459 12.294 -27.613 1.00 83.81 305 ASN A N 1
ATOM 2294 C CA . ASN A 1 305 ? 3.947 13.666 -27.526 1.00 83.81 305 ASN A CA 1
ATOM 2295 C C . ASN A 1 305 ? 4.044 14.264 -26.116 1.00 83.81 305 ASN A C 1
ATOM 2297 O O . ASN A 1 305 ? 3.622 15.397 -25.901 1.00 83.81 305 ASN A O 1
ATOM 2301 N N . SER A 1 306 ? 4.536 13.488 -25.149 1.00 82.56 306 SER A N 1
ATOM 2302 C CA . SER A 1 306 ? 4.647 13.887 -23.751 1.00 82.56 306 SER A CA 1
ATOM 2303 C C . SER A 1 306 ? 5.704 13.048 -23.043 1.00 82.56 306 SER A C 1
ATOM 2305 O O . SER A 1 306 ? 5.939 11.888 -23.391 1.00 82.56 306 SER A O 1
ATOM 2307 N N . THR A 1 307 ? 6.305 13.613 -21.999 1.00 79.56 307 THR A N 1
ATOM 2308 C CA . THR A 1 307 ? 7.274 12.900 -21.157 1.00 79.56 307 THR A CA 1
ATOM 2309 C C . THR A 1 307 ? 6.644 11.684 -20.471 1.00 79.56 307 THR A C 1
ATOM 2311 O O . THR A 1 307 ? 7.338 10.714 -20.178 1.00 79.56 307 THR A O 1
ATOM 2314 N N . ALA A 1 308 ? 5.320 11.677 -20.273 1.00 74.94 308 ALA A N 1
ATOM 2315 C CA . ALA A 1 308 ? 4.580 10.525 -19.764 1.00 74.94 308 ALA A CA 1
ATOM 2316 C C . ALA A 1 308 ? 4.570 9.345 -20.752 1.00 74.94 308 ALA A C 1
ATOM 2318 O O . ALA A 1 308 ? 4.711 8.200 -20.323 1.00 74.94 308 ALA A O 1
ATOM 2319 N N . THR A 1 309 ? 4.441 9.610 -22.058 1.00 80.06 309 THR A N 1
ATOM 2320 C CA . THR A 1 309 ? 4.500 8.577 -23.106 1.00 80.06 309 THR A CA 1
ATOM 2321 C C . THR A 1 309 ? 5.877 7.928 -23.144 1.00 80.06 309 THR A C 1
ATOM 2323 O O . THR A 1 309 ? 5.974 6.705 -23.102 1.00 80.06 309 THR A O 1
ATOM 2326 N N . LEU A 1 310 ? 6.934 8.744 -23.107 1.00 82.94 310 LEU A N 1
ATOM 2327 C CA . LEU A 1 310 ? 8.309 8.262 -23.009 1.00 82.94 310 LEU A CA 1
ATOM 2328 C C . LEU A 1 310 ? 8.522 7.420 -21.745 1.00 82.94 310 LEU A C 1
ATOM 2330 O O . LEU A 1 310 ? 8.958 6.280 -21.837 1.00 82.94 310 LEU A O 1
ATOM 2334 N N . ARG A 1 311 ? 8.132 7.919 -20.566 1.00 78.19 311 ARG A N 1
ATOM 2335 C CA . ARG A 1 311 ? 8.243 7.155 -19.309 1.00 78.19 311 ARG A CA 1
ATOM 2336 C C . ARG A 1 311 ? 7.522 5.811 -19.368 1.00 78.19 311 ARG A C 1
ATOM 2338 O O . ARG A 1 311 ? 8.042 4.833 -18.847 1.00 78.19 311 ARG A O 1
ATOM 2345 N N . ARG A 1 312 ? 6.341 5.757 -19.993 1.00 77.75 312 ARG A N 1
ATOM 2346 C CA . ARG A 1 312 ? 5.588 4.510 -20.178 1.00 77.75 312 ARG A CA 1
ATOM 2347 C C . ARG A 1 312 ? 6.309 3.549 -21.122 1.00 77.75 312 ARG A C 1
ATOM 2349 O O . ARG A 1 312 ? 6.387 2.373 -20.801 1.00 77.75 312 ARG A O 1
ATOM 2356 N N . ALA A 1 313 ? 6.844 4.042 -22.238 1.00 82.00 313 ALA A N 1
ATOM 2357 C CA . ALA A 1 313 ? 7.559 3.220 -23.214 1.00 82.00 313 ALA A CA 1
ATOM 2358 C C . ALA A 1 313 ? 8.846 2.602 -22.640 1.00 82.00 313 ALA A C 1
ATOM 2360 O O . ALA A 1 313 ? 9.199 1.477 -22.978 1.00 82.00 313 ALA A O 1
ATOM 2361 N N . LEU A 1 314 ? 9.515 3.316 -21.731 1.00 80.25 314 LEU A N 1
ATOM 2362 C CA . LEU A 1 314 ? 10.717 2.840 -21.039 1.00 80.25 314 LEU A CA 1
ATOM 2363 C C . LEU A 1 314 ? 10.413 1.937 -19.834 1.00 80.25 314 LEU A C 1
ATOM 2365 O O . LEU A 1 314 ? 11.315 1.290 -19.296 1.00 80.25 314 LEU A O 1
ATOM 2369 N N . PHE A 1 315 ? 9.169 1.924 -19.352 1.00 75.56 315 PHE A N 1
ATOM 2370 C CA . PHE A 1 315 ? 8.820 1.227 -18.122 1.00 75.56 315 PHE A CA 1
ATOM 2371 C C . PHE A 1 315 ? 9.025 -0.285 -18.280 1.00 75.56 315 PHE A C 1
ATOM 2373 O O . PHE A 1 315 ? 8.462 -0.911 -19.172 1.00 75.56 315 PHE A O 1
ATOM 2380 N N . GLY A 1 316 ? 9.845 -0.875 -17.405 1.00 67.19 316 GLY A N 1
ATOM 2381 C CA . GLY A 1 316 ? 10.162 -2.307 -17.438 1.00 67.19 316 GLY A CA 1
ATOM 2382 C C . GLY A 1 316 ? 11.194 -2.727 -18.494 1.00 67.19 316 GLY A C 1
ATOM 2383 O O . GLY A 1 316 ? 11.537 -3.904 -18.540 1.00 67.19 316 GLY A O 1
ATOM 2384 N N . LYS A 1 317 ? 11.740 -1.794 -19.288 1.00 77.12 317 LYS A N 1
ATOM 2385 C CA . LYS A 1 317 ? 12.721 -2.074 -20.356 1.00 77.12 317 LYS A CA 1
ATOM 2386 C C . LYS A 1 317 ? 14.185 -1.862 -19.941 1.00 77.12 317 LYS A C 1
ATOM 2388 O O . LYS A 1 317 ? 15.042 -1.530 -20.754 1.00 77.12 317 LYS A O 1
ATOM 2393 N N . ILE A 1 318 ? 14.507 -2.031 -18.658 1.00 70.88 318 ILE A N 1
ATOM 2394 C CA . ILE A 1 318 ? 15.887 -1.861 -18.174 1.00 70.88 318 ILE A CA 1
ATOM 2395 C C . ILE A 1 318 ? 16.785 -2.928 -18.813 1.00 70.88 318 ILE A C 1
ATOM 2397 O O . ILE A 1 318 ? 16.507 -4.120 -18.698 1.00 70.88 318 ILE A O 1
ATOM 2401 N N . GLY A 1 319 ? 17.873 -2.496 -19.456 1.00 73.44 319 GLY A N 1
ATOM 2402 C CA . GLY A 1 319 ? 18.812 -3.395 -20.137 1.00 73.44 319 GLY A CA 1
ATOM 2403 C C . GLY A 1 319 ? 18.345 -3.875 -21.513 1.00 73.44 319 GLY A C 1
ATOM 2404 O O . GLY A 1 319 ? 19.033 -4.691 -22.116 1.00 73.44 319 GLY A O 1
ATOM 2405 N N . GLN A 1 320 ? 17.196 -3.397 -21.999 1.00 77.81 320 GLN A N 1
ATOM 2406 C CA . GLN A 1 320 ? 16.692 -3.696 -23.338 1.00 77.81 320 GLN A CA 1
ATOM 2407 C C . GLN A 1 320 ? 17.015 -2.542 -24.288 1.00 77.81 320 GLN A C 1
ATOM 2409 O O . GLN A 1 320 ? 17.109 -1.386 -23.868 1.00 77.81 320 GLN A O 1
ATOM 2414 N N . GLU A 1 321 ? 17.187 -2.873 -25.562 1.00 83.31 321 GLU A N 1
ATOM 2415 C CA . GLU A 1 321 ? 17.274 -1.889 -26.638 1.00 83.31 321 GLU A CA 1
ATOM 2416 C C . GLU A 1 321 ? 15.889 -1.300 -26.903 1.00 83.31 321 GLU A C 1
ATOM 2418 O O . GLU A 1 321 ? 14.871 -1.978 -26.734 1.00 83.31 321 GLU A O 1
ATOM 2423 N N . ILE A 1 322 ? 15.857 -0.015 -27.250 1.00 85.62 322 ILE A N 1
ATOM 2424 C CA . ILE A 1 322 ? 14.616 0.711 -27.509 1.00 85.62 322 ILE A CA 1
ATOM 2425 C C . ILE A 1 322 ? 14.781 1.490 -28.800 1.00 85.62 322 ILE A C 1
ATOM 2427 O O . ILE A 1 322 ? 15.706 2.294 -28.930 1.00 85.62 322 ILE A O 1
ATOM 2431 N N . GLU A 1 323 ? 13.862 1.271 -29.729 1.00 88.31 323 GLU A N 1
ATOM 2432 C CA . GLU A 1 323 ? 13.834 1.987 -30.993 1.00 88.31 323 GLU A CA 1
ATOM 2433 C C . GLU A 1 323 ? 13.244 3.386 -30.787 1.00 88.31 323 GLU A C 1
ATOM 2435 O O . GLU A 1 323 ? 12.149 3.553 -30.237 1.00 88.31 323 GLU A O 1
ATOM 2440 N N . VAL A 1 324 ? 13.965 4.413 -31.238 1.00 89.56 324 VAL A N 1
ATOM 2441 C CA . VAL A 1 324 ? 13.506 5.803 -31.197 1.00 89.56 324 VAL A CA 1
ATOM 2442 C C . VAL A 1 324 ? 13.664 6.454 -32.561 1.00 89.56 324 VAL A C 1
ATOM 2444 O O . VAL A 1 324 ? 14.734 6.430 -33.161 1.00 89.56 324 VAL A O 1
ATOM 2447 N N . THR A 1 325 ? 12.606 7.107 -33.032 1.00 88.81 325 THR A N 1
ATOM 2448 C CA . THR A 1 325 ? 12.664 7.928 -34.243 1.00 88.81 325 THR A CA 1
ATOM 2449 C C . THR A 1 325 ? 12.904 9.377 -33.849 1.00 88.81 325 THR A C 1
ATOM 2451 O O . THR A 1 325 ? 12.146 9.963 -33.062 1.00 88.81 325 THR A O 1
ATOM 2454 N N . VAL A 1 326 ? 13.953 9.967 -34.418 1.00 87.69 326 VAL A N 1
ATOM 2455 C CA . VAL A 1 326 ? 14.476 11.276 -34.021 1.00 87.69 326 VAL A CA 1
ATOM 2456 C C . VAL A 1 326 ? 14.515 12.222 -35.215 1.00 87.69 326 VAL A C 1
ATOM 2458 O O . VAL A 1 326 ? 14.982 11.877 -36.299 1.00 87.69 326 VAL A O 1
ATOM 2461 N N . LEU A 1 327 ? 14.064 13.455 -35.003 1.00 85.88 327 LEU A N 1
ATOM 2462 C CA . LEU A 1 327 ? 14.292 14.569 -35.912 1.00 85.88 327 LEU A CA 1
ATOM 2463 C C . LEU A 1 327 ? 15.461 15.394 -35.385 1.00 85.88 327 LEU A C 1
ATOM 2465 O O . LEU A 1 327 ? 15.329 16.099 -34.386 1.00 85.88 327 LEU A O 1
ATOM 2469 N N . ASN A 1 328 ? 16.605 15.309 -36.058 1.00 86.44 328 ASN A N 1
ATOM 2470 C CA . ASN A 1 328 ? 17.756 16.120 -35.688 1.00 86.44 328 ASN A CA 1
ATOM 2471 C C . ASN A 1 328 ? 17.569 17.594 -36.089 1.00 86.44 328 ASN A C 1
ATOM 2473 O O . ASN A 1 328 ? 16.724 17.951 -36.921 1.00 86.44 328 ASN A O 1
ATOM 2477 N N . ARG A 1 329 ? 18.397 18.469 -35.513 1.00 76.75 329 ARG A N 1
ATOM 2478 C CA . ARG A 1 329 ? 18.313 19.924 -35.722 1.00 76.75 329 ARG A CA 1
ATOM 2479 C C . ARG A 1 329 ? 18.448 20.347 -37.190 1.00 76.75 329 ARG A C 1
ATOM 2481 O O . ARG A 1 329 ? 17.761 21.272 -37.619 1.00 76.75 329 ARG A O 1
ATOM 2488 N N . ALA A 1 330 ? 19.311 19.684 -37.963 1.00 73.25 330 ALA A N 1
ATOM 2489 C CA . ALA A 1 330 ? 19.497 19.975 -39.386 1.00 73.25 330 ALA A CA 1
ATOM 2490 C C . ALA A 1 330 ? 18.236 19.640 -40.195 1.00 73.25 330 ALA A C 1
ATOM 2492 O O . ALA A 1 330 ? 17.815 20.420 -41.047 1.00 73.25 330 ALA A O 1
ATOM 2493 N N . ARG A 1 331 ? 17.583 18.524 -39.863 1.00 71.69 331 ARG A N 1
ATOM 2494 C CA . ARG A 1 331 ? 16.348 18.069 -40.498 1.00 71.69 331 ARG A CA 1
ATOM 2495 C C . ARG A 1 331 ? 15.154 18.937 -40.121 1.00 71.69 331 ARG A C 1
ATOM 2497 O O . ARG A 1 331 ? 14.366 19.280 -40.992 1.00 71.69 331 ARG A O 1
ATOM 2504 N N . LEU A 1 332 ? 15.057 19.363 -38.861 1.00 70.00 332 LEU A N 1
ATOM 2505 C CA . LEU A 1 332 ? 14.057 20.344 -38.425 1.00 70.00 332 LEU A CA 1
ATOM 2506 C C . LEU A 1 332 ? 14.224 21.680 -39.149 1.00 70.00 332 LEU A C 1
ATOM 2508 O O . LEU A 1 332 ? 13.243 22.256 -39.611 1.00 70.00 332 LEU A O 1
ATOM 2512 N N . LYS A 1 333 ? 15.466 22.156 -39.295 1.00 73.06 333 LYS A N 1
ATOM 2513 C CA . LYS A 1 333 ? 15.769 23.366 -40.064 1.00 73.06 333 LYS A CA 1
ATOM 2514 C C . LYS A 1 333 ? 15.366 23.204 -41.534 1.00 73.06 333 LYS A C 1
ATOM 2516 O O . LYS A 1 333 ? 14.658 24.057 -42.054 1.00 73.06 333 LYS A O 1
ATOM 2521 N N . TYR A 1 334 ? 15.726 22.084 -42.162 1.00 73.06 334 TYR A N 1
ATOM 2522 C CA . TYR A 1 334 ? 15.354 21.776 -43.544 1.00 73.06 334 TYR A CA 1
ATOM 2523 C C . TYR A 1 334 ? 13.832 21.754 -43.751 1.00 73.06 334 TYR A C 1
ATOM 2525 O O . TYR A 1 334 ? 13.339 22.413 -44.663 1.00 73.06 334 TYR A O 1
ATOM 2533 N N . LEU A 1 335 ? 13.090 21.072 -42.869 1.00 68.19 335 LEU A N 1
ATOM 2534 C CA . LEU A 1 335 ? 11.623 21.013 -42.896 1.00 68.19 335 LEU A CA 1
ATOM 2535 C C . LEU A 1 335 ? 10.966 22.385 -42.676 1.00 68.19 335 LEU A C 1
ATOM 2537 O O . LEU A 1 335 ? 9.898 22.645 -43.222 1.00 68.19 335 LEU A O 1
ATOM 2541 N N . ASN A 1 336 ? 11.595 23.264 -41.893 1.00 64.31 336 ASN A N 1
ATOM 2542 C CA . ASN A 1 336 ? 11.106 24.624 -41.673 1.00 64.31 336 ASN A CA 1
ATOM 2543 C C . ASN A 1 336 ? 11.411 25.565 -42.851 1.00 64.31 336 ASN A C 1
ATOM 2545 O O . ASN A 1 336 ? 10.622 26.469 -43.124 1.00 64.31 336 ASN A O 1
ATOM 2549 N N . GLU A 1 337 ? 12.540 25.372 -43.537 1.00 70.50 337 GLU A N 1
ATOM 2550 C CA . GLU A 1 337 ? 13.011 26.242 -44.624 1.00 70.50 337 GLU A CA 1
ATOM 2551 C C . GLU A 1 337 ? 12.442 25.863 -45.997 1.00 70.50 337 GLU A C 1
ATOM 2553 O O . GLU A 1 337 ? 12.228 26.740 -46.834 1.00 70.50 337 GLU A O 1
ATOM 2558 N N . HIS A 1 338 ? 12.167 24.580 -46.240 1.00 66.06 338 HIS A N 1
ATOM 2559 C CA . HIS A 1 338 ? 11.683 24.106 -47.535 1.00 66.06 338 HIS A CA 1
ATOM 2560 C C . HIS A 1 338 ? 10.157 23.992 -47.529 1.00 66.06 338 HIS A C 1
ATOM 2562 O O . HIS A 1 338 ? 9.563 23.210 -46.788 1.00 66.06 338 HIS A O 1
ATOM 2568 N N . GLN A 1 339 ? 9.509 24.793 -48.378 1.00 55.38 339 GLN A N 1
ATOM 2569 C CA . GLN A 1 339 ? 8.078 24.683 -48.642 1.00 55.38 339 GLN A CA 1
ATOM 2570 C C . GLN A 1 339 ? 7.829 23.453 -49.519 1.00 55.38 339 GLN A C 1
ATOM 2572 O O . GLN A 1 339 ? 8.062 23.487 -50.724 1.00 55.38 339 GLN A O 1
ATOM 2577 N N . PHE A 1 340 ? 7.358 22.363 -48.920 1.00 59.06 340 PHE A N 1
ATOM 2578 C CA . PHE A 1 340 ? 6.762 21.270 -49.683 1.00 59.06 340 PHE A CA 1
ATOM 2579 C C . PHE A 1 340 ? 5.369 21.705 -50.138 1.00 59.06 340 PHE A C 1
ATOM 2581 O O . PHE A 1 340 ? 4.627 22.296 -49.354 1.00 59.06 340 PHE A O 1
ATOM 2588 N N . ALA A 1 341 ? 5.021 21.443 -51.398 1.00 53.34 341 ALA A N 1
ATOM 2589 C CA . ALA A 1 341 ? 3.666 21.685 -51.879 1.00 53.34 341 ALA A CA 1
ATOM 2590 C C . ALA A 1 341 ? 2.671 20.822 -51.082 1.00 53.34 341 ALA A C 1
ATOM 2592 O O . ALA A 1 341 ? 2.962 19.653 -50.794 1.00 53.34 341 ALA A O 1
ATOM 2593 N N . ASP A 1 342 ? 1.512 21.395 -50.738 1.00 47.56 342 ASP A N 1
ATOM 2594 C CA . ASP A 1 342 ? 0.441 20.700 -50.018 1.00 47.56 342 ASP A CA 1
ATOM 2595 C C . ASP A 1 342 ? 0.153 19.342 -50.687 1.00 47.56 342 ASP A C 1
ATOM 2597 O O . ASP A 1 342 ? -0.100 19.259 -51.890 1.00 47.56 342 ASP A O 1
ATOM 2601 N N . GLY A 1 343 ? 0.259 18.258 -49.913 1.00 48.66 343 GLY A N 1
ATOM 2602 C CA . GLY A 1 343 ? -0.003 16.888 -50.369 1.00 48.66 343 GLY A CA 1
ATOM 2603 C C . GLY A 1 343 ? 1.221 16.044 -50.754 1.00 48.66 343 GLY A C 1
ATOM 2604 O O . GLY A 1 343 ? 1.137 14.819 -50.669 1.00 48.66 343 GLY A O 1
ATOM 2605 N N . GLN A 1 344 ? 2.381 16.628 -51.092 1.00 52.69 344 GLN A N 1
ATOM 2606 C CA . GLN A 1 344 ? 3.582 15.821 -51.388 1.00 52.69 344 GLN A CA 1
ATOM 2607 C C . GLN A 1 344 ? 4.108 15.105 -50.142 1.00 52.69 344 GLN A C 1
ATOM 2609 O O . GLN A 1 344 ? 4.485 13.943 -50.219 1.00 52.69 344 GLN A O 1
ATOM 2614 N N . PHE A 1 345 ? 4.070 15.762 -48.983 1.00 44.59 345 PHE A N 1
ATOM 2615 C CA . PHE A 1 345 ? 4.528 15.165 -47.728 1.00 44.59 345 PHE A CA 1
ATOM 2616 C C . PHE A 1 345 ? 3.480 14.228 -47.094 1.00 44.59 345 PHE A C 1
ATOM 2618 O O . PHE A 1 345 ? 3.845 13.235 -46.479 1.00 44.59 345 PHE A O 1
ATOM 2625 N N . GLU A 1 346 ? 2.179 14.463 -47.308 1.00 42.34 346 GLU A N 1
ATOM 2626 C CA . GLU A 1 346 ? 1.112 13.537 -46.878 1.00 42.34 346 GLU A CA 1
ATOM 2627 C C . GLU A 1 346 ? 1.158 12.201 -47.634 1.00 42.34 346 GLU A C 1
ATOM 2629 O O . GLU A 1 346 ? 0.950 11.148 -47.033 1.00 42.34 346 GLU A O 1
ATOM 2634 N N . ALA A 1 347 ? 1.468 12.227 -48.935 1.00 43.78 347 ALA A N 1
ATOM 2635 C CA . ALA A 1 347 ? 1.705 11.015 -49.719 1.00 43.78 347 ALA A CA 1
ATOM 2636 C C . ALA A 1 347 ? 2.982 10.272 -49.279 1.00 43.78 347 ALA A C 1
ATOM 2638 O O . ALA A 1 347 ? 3.061 9.059 -49.432 1.00 43.78 347 ALA A O 1
ATOM 2639 N N . ILE A 1 348 ? 3.953 10.991 -48.706 1.00 45.91 348 ILE A N 1
ATOM 2640 C CA . ILE A 1 348 ? 5.197 10.435 -48.155 1.00 45.91 348 ILE A CA 1
ATOM 2641 C C . ILE A 1 348 ? 4.958 9.830 -46.764 1.00 45.91 348 ILE A C 1
ATOM 2643 O O . ILE A 1 348 ? 5.452 8.748 -46.495 1.00 45.91 348 ILE A O 1
ATOM 2647 N N . CYS A 1 349 ? 4.169 10.466 -45.891 1.00 43.84 349 CYS A N 1
ATOM 2648 C CA . CYS A 1 349 ? 3.891 9.965 -44.538 1.00 43.84 349 CYS A CA 1
ATOM 2649 C C . CYS A 1 349 ? 2.846 8.838 -44.465 1.00 43.84 349 CYS A C 1
ATOM 2651 O O . CYS A 1 349 ? 2.775 8.166 -43.441 1.00 43.84 349 CYS A O 1
ATOM 2653 N N . ARG A 1 350 ? 2.011 8.646 -45.497 1.00 44.59 350 ARG A N 1
ATOM 2654 C CA . ARG A 1 350 ? 1.031 7.539 -45.557 1.00 44.59 350 ARG A CA 1
ATOM 2655 C C . ARG A 1 350 ? 1.614 6.222 -46.064 1.00 44.59 350 ARG A C 1
ATOM 2657 O O . ARG A 1 350 ? 0.955 5.195 -45.948 1.00 44.59 350 ARG A O 1
ATOM 2664 N N . ASP A 1 351 ? 2.810 6.265 -46.629 1.00 45.00 351 ASP A N 1
ATOM 2665 C CA . ASP A 1 351 ? 3.530 5.115 -47.155 1.00 45.00 351 ASP A CA 1
ATOM 2666 C C . ASP A 1 351 ? 4.734 4.889 -46.228 1.00 45.00 351 ASP A C 1
ATOM 2668 O O . ASP A 1 351 ? 5.795 5.484 -46.429 1.00 45.00 351 ASP A O 1
ATOM 2672 N N . GLU A 1 352 ? 4.523 4.143 -45.130 1.00 49.72 352 GLU A N 1
ATOM 2673 C CA . GLU A 1 352 ? 5.521 3.920 -44.062 1.00 49.72 352 GLU A CA 1
ATOM 2674 C C . GLU A 1 352 ? 6.869 3.483 -44.647 1.00 49.72 352 GLU A C 1
ATOM 2676 O O . GLU A 1 352 ? 7.901 4.072 -44.323 1.00 49.72 352 GLU A O 1
ATOM 2681 N N . ASP A 1 353 ? 6.847 2.565 -45.612 1.00 42.69 353 ASP A N 1
ATOM 2682 C CA . ASP A 1 353 ? 8.042 2.052 -46.280 1.00 42.69 353 ASP A CA 1
ATOM 2683 C C . ASP A 1 353 ? 8.756 3.126 -47.112 1.00 42.69 353 ASP A C 1
ATOM 2685 O O . ASP A 1 353 ? 9.977 3.104 -47.247 1.00 42.69 353 ASP A O 1
ATOM 2689 N N . ARG A 1 354 ? 8.035 4.110 -47.661 1.00 44.97 354 ARG A N 1
ATOM 2690 C CA . ARG A 1 354 ? 8.616 5.170 -48.501 1.00 44.97 354 ARG A CA 1
ATOM 2691 C C . ARG A 1 354 ? 9.142 6.344 -47.680 1.00 44.97 354 ARG A C 1
ATOM 2693 O O . ARG A 1 354 ? 10.159 6.928 -48.054 1.00 44.97 354 ARG A O 1
ATOM 2700 N N . ALA A 1 355 ? 8.504 6.665 -46.553 1.00 47.53 355 ALA A N 1
ATOM 2701 C CA . ALA A 1 355 ? 9.058 7.584 -45.560 1.00 47.53 355 ALA A CA 1
ATOM 2702 C C . ALA A 1 355 ? 10.350 7.024 -44.952 1.00 47.53 355 ALA A C 1
ATOM 2704 O O . ALA A 1 355 ? 11.325 7.767 -44.849 1.00 47.53 355 ALA A O 1
ATOM 2705 N N . ILE A 1 356 ? 10.371 5.730 -44.613 1.00 46.31 356 ILE A N 1
ATOM 2706 C CA . ILE A 1 356 ? 11.550 5.018 -44.103 1.00 46.31 356 ILE A CA 1
ATOM 2707 C C . ILE A 1 356 ? 12.649 4.975 -45.173 1.00 46.31 356 ILE A C 1
ATOM 2709 O O . ILE A 1 356 ? 13.730 5.492 -44.921 1.00 46.31 356 ILE A O 1
ATOM 2713 N N . ASN A 1 357 ? 12.357 4.550 -46.407 1.00 45.47 357 ASN A N 1
ATOM 2714 C CA . ASN A 1 357 ? 13.351 4.515 -47.492 1.00 45.47 357 ASN A CA 1
ATOM 2715 C C . ASN A 1 357 ? 13.920 5.899 -47.860 1.00 45.47 357 ASN A C 1
ATOM 2717 O O . ASN A 1 357 ? 15.072 6.005 -48.265 1.00 45.47 357 ASN A O 1
ATOM 2721 N N . MET A 1 358 ? 13.145 6.984 -47.747 1.00 47.50 358 MET A N 1
ATOM 2722 C CA . MET A 1 358 ? 13.645 8.339 -48.023 1.00 47.50 358 MET A CA 1
ATOM 2723 C C . MET A 1 358 ? 14.395 8.932 -46.817 1.00 47.50 358 MET A C 1
ATOM 2725 O O . MET A 1 358 ? 15.295 9.751 -46.987 1.00 47.50 358 MET A O 1
ATOM 2729 N N . 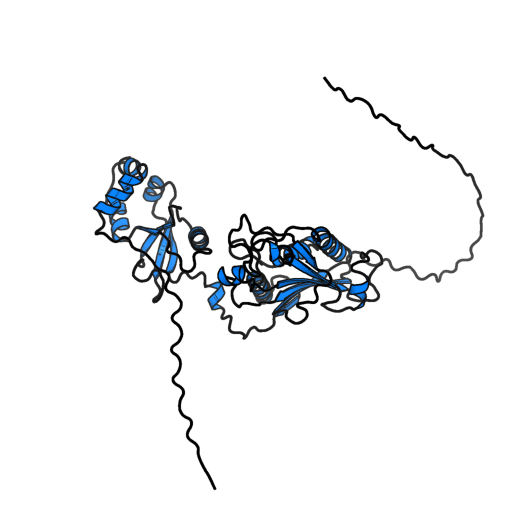VAL A 1 359 ? 14.050 8.515 -45.592 1.00 45.28 359 VAL A N 1
ATOM 2730 C CA . VAL A 1 359 ? 14.856 8.750 -44.384 1.00 45.28 359 VAL A CA 1
ATOM 2731 C C . VAL A 1 359 ? 16.200 8.033 -44.500 1.00 45.28 359 VAL A C 1
ATOM 2733 O O . VAL A 1 359 ? 17.204 8.686 -44.239 1.00 45.28 359 VAL A O 1
ATOM 2736 N N . GLU A 1 360 ? 16.205 6.779 -44.952 1.00 44.31 360 GLU A N 1
ATOM 2737 C CA . GLU A 1 360 ? 17.384 5.937 -45.187 1.00 44.31 360 GLU A CA 1
ATOM 2738 C C . GLU A 1 360 ? 18.244 6.460 -46.347 1.00 44.31 360 GLU A C 1
ATOM 2740 O O . GLU A 1 360 ? 19.450 6.603 -46.199 1.00 44.31 360 GLU A O 1
ATOM 2745 N N . GLN A 1 361 ? 17.648 6.870 -47.473 1.00 46.06 361 GLN A N 1
ATOM 2746 C CA . GLN A 1 361 ? 18.383 7.456 -48.608 1.00 46.06 361 GLN A CA 1
ATOM 2747 C C . GLN A 1 361 ? 18.971 8.849 -48.323 1.00 46.06 361 GLN A C 1
ATOM 2749 O O . GLN A 1 361 ? 19.879 9.286 -49.029 1.00 46.06 361 GLN A O 1
ATOM 2754 N N . MET A 1 362 ? 18.447 9.570 -47.326 1.00 45.81 362 MET A N 1
ATOM 2755 C CA . MET A 1 362 ? 18.959 10.880 -46.896 1.00 45.81 362 MET A CA 1
ATOM 2756 C C . MET A 1 362 ? 19.823 10.800 -45.626 1.00 45.81 362 MET A C 1
ATOM 2758 O O . MET A 1 362 ? 20.341 11.827 -45.181 1.00 45.81 362 MET A O 1
ATOM 2762 N N . SER A 1 363 ? 19.979 9.613 -45.037 1.00 40.75 363 SER A N 1
ATOM 2763 C CA . SER A 1 363 ? 20.901 9.343 -43.938 1.00 40.75 363 SER A CA 1
ATOM 2764 C C . SER A 1 363 ? 22.130 8.616 -44.468 1.00 40.75 363 SER A C 1
ATOM 2766 O O . SER A 1 363 ? 22.005 7.610 -45.151 1.00 40.75 363 SER A O 1
ATOM 2768 N N . GLU A 1 364 ? 23.332 9.073 -44.124 1.00 41.19 364 GLU A N 1
ATOM 2769 C CA . GLU A 1 364 ? 24.458 8.138 -44.102 1.00 41.19 364 GLU A CA 1
ATOM 2770 C C . GLU A 1 364 ? 24.164 7.110 -43.001 1.00 41.19 364 GLU A C 1
ATOM 2772 O O . GLU A 1 364 ? 23.942 7.509 -41.852 1.00 41.19 364 GLU A O 1
ATOM 2777 N N . ASP A 1 365 ? 24.103 5.828 -43.378 1.00 34.94 365 ASP A N 1
ATOM 2778 C CA . ASP A 1 365 ? 23.761 4.679 -42.534 1.00 34.94 365 ASP A CA 1
ATOM 2779 C C . ASP A 1 365 ? 24.243 4.834 -41.090 1.00 34.94 365 ASP A C 1
ATOM 2781 O O . ASP A 1 365 ? 25.445 4.780 -40.803 1.00 34.94 365 ASP A O 1
ATOM 2785 N N . ARG A 1 366 ? 23.288 4.950 -40.165 1.00 39.44 366 ARG A N 1
ATOM 2786 C CA . ARG A 1 366 ? 23.460 4.469 -38.797 1.00 39.44 366 ARG A CA 1
ATOM 2787 C C . ARG A 1 366 ? 22.141 3.883 -38.315 1.00 39.44 366 ARG A C 1
ATOM 2789 O O . ARG A 1 366 ? 21.281 4.614 -37.834 1.00 39.44 366 ARG A O 1
ATOM 2796 N N . ASP A 1 367 ? 22.032 2.562 -38.371 1.00 35.75 367 ASP A N 1
ATOM 2797 C CA . ASP A 1 367 ? 21.251 1.821 -37.385 1.00 35.75 367 ASP A CA 1
ATOM 2798 C C . ASP A 1 367 ? 21.832 2.163 -36.009 1.00 35.75 367 ASP A C 1
ATOM 2800 O O . ASP A 1 367 ? 22.954 1.765 -35.681 1.00 35.75 367 ASP A O 1
ATOM 2804 N N . ILE A 1 368 ? 21.137 2.987 -35.221 1.00 39.31 368 ILE A N 1
ATOM 2805 C CA . ILE A 1 368 ? 21.637 3.366 -33.896 1.00 39.31 368 ILE A CA 1
ATOM 2806 C C . ILE A 1 368 ? 21.009 2.467 -32.842 1.00 39.31 368 ILE A C 1
ATOM 2808 O O . ILE A 1 368 ? 19.969 2.762 -32.257 1.00 39.31 368 ILE A O 1
ATOM 2812 N N . THR A 1 369 ? 21.703 1.370 -32.570 1.00 33.53 369 THR A N 1
ATOM 2813 C CA . THR A 1 369 ? 21.438 0.479 -31.447 1.00 33.53 369 THR A CA 1
ATOM 2814 C C . THR A 1 369 ? 21.888 1.142 -30.140 1.00 33.53 369 THR A C 1
ATOM 2816 O O . THR A 1 369 ? 23.084 1.290 -29.880 1.00 33.53 369 THR A O 1
ATOM 2819 N N . ALA A 1 370 ? 20.946 1.562 -29.292 1.00 38.19 370 ALA A N 1
ATOM 2820 C CA . ALA A 1 370 ? 21.249 2.063 -27.952 1.00 38.19 370 ALA A CA 1
ATOM 2821 C C . ALA A 1 370 ? 21.163 0.919 -26.929 1.00 38.19 370 ALA A C 1
ATOM 2823 O O . ALA A 1 370 ? 20.087 0.589 -26.431 1.00 38.19 370 ALA A O 1
ATOM 2824 N N . VAL A 1 371 ? 22.308 0.321 -26.592 1.00 32.47 371 VAL A N 1
ATOM 2825 C CA . VAL A 1 371 ? 22.397 -0.687 -25.525 1.00 32.47 371 VAL A CA 1
ATOM 2826 C C . VAL A 1 371 ? 22.524 0.022 -24.178 1.00 32.47 371 VAL A C 1
ATOM 2828 O O . VAL A 1 371 ? 23.498 0.734 -23.921 1.00 32.47 371 VAL A O 1
ATOM 2831 N N . ALA A 1 372 ? 21.564 -0.186 -23.277 1.00 38.62 372 ALA A N 1
ATOM 2832 C CA . ALA A 1 372 ? 21.679 0.288 -21.903 1.00 38.62 372 ALA A CA 1
ATOM 2833 C C . ALA A 1 372 ? 22.851 -0.420 -21.196 1.00 38.62 372 ALA A C 1
ATOM 2835 O O . ALA A 1 372 ? 22.793 -1.615 -20.903 1.00 38.62 372 ALA A O 1
ATOM 2836 N N . ALA A 1 373 ? 23.933 0.316 -20.926 1.00 35.88 373 ALA A N 1
ATOM 2837 C CA . ALA A 1 373 ? 25.111 -0.239 -20.270 1.00 35.88 373 ALA A CA 1
ATOM 2838 C C . ALA A 1 373 ? 24.795 -0.662 -18.818 1.00 35.88 373 ALA A C 1
ATOM 2840 O O . ALA A 1 373 ? 24.183 0.113 -18.075 1.00 35.88 373 ALA A O 1
ATOM 2841 N N . PRO A 1 374 ? 25.244 -1.850 -18.367 1.00 35.75 374 PRO A N 1
ATOM 2842 C CA . PRO A 1 374 ? 25.119 -2.240 -16.970 1.00 35.75 374 PRO A CA 1
ATOM 2843 C C . PRO A 1 374 ? 25.930 -1.289 -16.071 1.00 35.75 374 PRO A C 1
ATOM 2845 O O . PRO A 1 374 ? 26.955 -0.744 -16.503 1.00 35.75 374 PRO A O 1
ATOM 2848 N N . PRO A 1 375 ? 25.515 -1.089 -14.807 1.00 37.16 375 PRO A N 1
ATOM 2849 C CA . PRO A 1 375 ? 26.215 -0.203 -13.887 1.00 37.16 375 PRO A CA 1
ATOM 2850 C C . PRO A 1 375 ? 27.674 -0.644 -13.737 1.00 37.16 375 PRO A C 1
ATOM 2852 O O . PRO A 1 375 ? 27.962 -1.782 -13.359 1.00 37.16 375 PRO A O 1
ATOM 2855 N N . LYS A 1 376 ? 28.612 0.267 -14.030 1.00 43.28 376 LYS A N 1
ATOM 2856 C CA . LYS A 1 376 ? 30.046 0.032 -13.827 1.00 43.28 376 LYS A CA 1
ATOM 2857 C C . LYS A 1 376 ? 30.284 -0.248 -12.343 1.00 43.28 376 LYS A C 1
ATOM 2859 O O . LYS A 1 376 ? 30.135 0.641 -11.505 1.00 43.28 376 LYS A O 1
ATOM 2864 N N . GLY A 1 377 ? 30.647 -1.489 -12.021 1.00 43.12 377 GLY A N 1
ATOM 2865 C CA . GLY A 1 377 ? 31.041 -1.877 -10.671 1.00 43.12 377 GLY A CA 1
ATOM 2866 C C . GLY A 1 377 ? 32.168 -0.973 -10.170 1.00 43.12 377 GLY A C 1
ATOM 2867 O O . GLY A 1 377 ? 33.152 -0.752 -10.879 1.00 43.12 377 GLY A O 1
ATOM 2868 N N . LYS A 1 378 ? 32.012 -0.426 -8.957 1.00 47.81 378 LYS A N 1
ATOM 2869 C CA . LYS A 1 378 ? 33.043 0.400 -8.316 1.00 47.81 378 LYS A CA 1
ATOM 2870 C C . LYS A 1 378 ? 34.383 -0.357 -8.312 1.00 47.81 378 LYS A C 1
ATOM 2872 O O . LYS A 1 378 ? 34.397 -1.546 -7.976 1.00 47.81 378 LYS A O 1
ATOM 2877 N N . PRO A 1 379 ? 35.509 0.299 -8.640 1.00 40.31 379 PRO A N 1
ATOM 2878 C CA . PRO A 1 379 ? 36.819 -0.330 -8.545 1.00 40.31 379 PRO A CA 1
ATOM 2879 C C . PRO A 1 379 ? 37.059 -0.790 -7.102 1.00 40.31 379 PRO A C 1
ATOM 2881 O O . PRO A 1 379 ? 36.957 0.001 -6.162 1.00 40.31 379 PRO A O 1
ATOM 2884 N N . LYS A 1 380 ? 37.360 -2.084 -6.921 1.00 43.06 380 LYS A N 1
ATOM 2885 C CA . LYS A 1 380 ? 37.775 -2.637 -5.627 1.00 43.06 380 LYS A CA 1
ATOM 2886 C C . LYS A 1 380 ? 39.003 -1.864 -5.145 1.00 43.06 380 LYS A C 1
ATOM 2888 O O . LYS A 1 380 ? 40.056 -1.917 -5.782 1.00 43.06 380 LYS A O 1
ATOM 2893 N N . ALA A 1 381 ? 38.867 -1.169 -4.019 1.00 46.12 381 ALA A N 1
ATOM 2894 C CA . ALA A 1 381 ? 39.993 -0.572 -3.321 1.00 46.12 381 ALA A CA 1
ATOM 2895 C C . ALA A 1 381 ? 41.009 -1.680 -2.993 1.00 46.12 381 ALA A C 1
ATOM 2897 O O . ALA A 1 381 ? 40.685 -2.655 -2.312 1.00 46.12 381 ALA A O 1
ATOM 2898 N N . LYS A 1 382 ? 42.232 -1.559 -3.522 1.00 46.88 382 LYS A N 1
ATOM 2899 C CA . LYS A 1 382 ? 43.348 -2.435 -3.155 1.00 46.88 382 LYS A CA 1
ATOM 2900 C C . LYS A 1 382 ? 43.644 -2.215 -1.672 1.00 46.88 382 LYS A C 1
ATOM 2902 O O . LYS A 1 382 ? 44.000 -1.109 -1.275 1.00 46.88 382 LYS A O 1
ATOM 2907 N N . GLY A 1 383 ? 43.472 -3.267 -0.874 1.00 43.53 383 GLY A N 1
ATOM 2908 C CA . GLY A 1 383 ? 43.740 -3.263 0.560 1.00 43.53 383 GLY A CA 1
ATOM 2909 C C . GLY A 1 383 ? 45.170 -2.820 0.865 1.00 43.53 383 GLY A C 1
ATOM 2910 O O . GLY A 1 383 ? 46.136 -3.439 0.414 1.00 43.53 383 GLY A O 1
ATOM 2911 N N . GLY A 1 384 ? 45.289 -1.740 1.635 1.00 47.41 384 GLY A N 1
ATOM 2912 C CA . GLY A 1 384 ? 46.542 -1.309 2.237 1.00 47.41 384 GLY A CA 1
ATOM 2913 C C . GLY A 1 384 ? 46.965 -2.293 3.325 1.00 47.41 384 GLY A C 1
ATOM 2914 O O . GLY A 1 384 ? 46.196 -2.600 4.234 1.00 47.41 384 GLY A O 1
ATOM 2915 N N . LYS A 1 385 ? 48.198 -2.796 3.226 1.00 47.25 385 LYS A N 1
ATOM 2916 C CA . LYS A 1 385 ? 48.861 -3.561 4.287 1.00 47.25 385 LYS A CA 1
ATOM 2917 C C . LYS A 1 385 ? 49.081 -2.648 5.498 1.00 47.25 385 LYS A C 1
ATOM 2919 O O . LYS A 1 385 ? 49.914 -1.748 5.437 1.00 47.25 385 LYS A O 1
ATOM 2924 N N . SER A 1 386 ? 48.387 -2.907 6.601 1.00 47.59 386 SE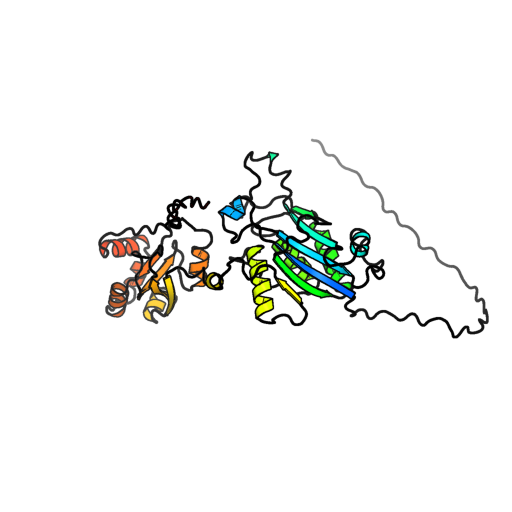R A N 1
ATOM 2925 C CA . SER A 1 386 ? 48.717 -2.338 7.909 1.00 47.59 386 SER A CA 1
ATOM 2926 C C . SER A 1 386 ? 49.967 -3.028 8.466 1.00 47.59 386 SER A C 1
ATOM 2928 O O . SER A 1 386 ? 49.966 -4.237 8.716 1.00 47.59 386 SER A O 1
ATOM 2930 N N . GLY A 1 387 ? 51.044 -2.262 8.629 1.00 48.75 387 GLY A N 1
ATOM 2931 C CA . GLY A 1 387 ? 52.270 -2.699 9.288 1.00 48.75 387 GLY A CA 1
ATOM 2932 C C . GLY A 1 387 ? 52.066 -2.916 10.790 1.00 48.75 387 GLY A C 1
ATOM 2933 O O . GLY A 1 387 ? 51.424 -2.116 11.466 1.00 48.75 387 GLY A O 1
ATOM 2934 N N . LYS A 1 388 ? 52.642 -4.008 11.303 1.00 50.91 388 LYS A N 1
ATOM 2935 C CA . LYS A 1 388 ? 52.844 -4.270 12.733 1.00 50.91 388 LYS A CA 1
ATOM 2936 C C . LYS A 1 388 ? 53.836 -3.251 13.302 1.00 50.91 388 LYS A C 1
ATOM 2938 O O . LYS A 1 388 ? 54.997 -3.264 12.901 1.00 50.91 388 LYS A O 1
ATOM 2943 N N . ALA A 1 389 ? 53.415 -2.466 14.289 1.00 46.03 389 ALA A N 1
ATOM 2944 C CA . ALA A 1 389 ? 54.325 -1.832 15.235 1.00 46.03 389 ALA A CA 1
ATOM 2945 C C . ALA A 1 389 ? 54.444 -2.728 16.478 1.00 46.03 389 ALA A C 1
ATOM 2947 O O . ALA A 1 389 ? 53.455 -3.024 17.145 1.00 46.03 389 ALA A O 1
ATOM 2948 N N . LYS A 1 390 ? 55.666 -3.195 16.741 1.00 51.47 390 LYS A N 1
ATOM 2949 C CA . LYS A 1 390 ? 56.118 -3.705 18.039 1.00 51.47 390 LYS A CA 1
ATOM 2950 C C . LYS A 1 390 ? 56.576 -2.487 18.845 1.00 51.47 390 LYS A C 1
ATOM 2952 O O . LYS A 1 390 ? 57.388 -1.723 18.329 1.00 51.47 390 LYS A O 1
ATOM 2957 N N . ALA A 1 391 ? 56.125 -2.352 20.084 1.00 44.41 391 ALA A N 1
ATOM 2958 C CA . ALA A 1 391 ? 56.791 -1.527 21.084 1.00 44.41 391 ALA A CA 1
ATOM 2959 C C . ALA A 1 391 ? 56.875 -2.316 22.394 1.00 44.41 391 ALA A C 1
ATOM 2961 O O . ALA A 1 391 ? 55.982 -3.113 22.692 1.00 44.41 391 ALA A O 1
ATOM 2962 N N . ALA A 1 392 ? 58.027 -2.147 23.038 1.00 53.03 392 ALA A N 1
ATOM 2963 C CA . ALA A 1 392 ? 58.516 -2.809 24.238 1.00 53.03 392 ALA A CA 1
ATOM 2964 C C . ALA A 1 392 ? 57.926 -2.218 25.521 1.00 53.03 392 ALA A C 1
ATOM 2966 O O . ALA A 1 392 ? 57.455 -1.059 25.461 1.00 53.03 392 ALA A O 1
#

Secondary structure (DSSP, 8-state):
-------------PPP----------------TT--------TT-EEEEEEEEE--SSSS--HHHHHHT-S--EEEEEEESSGGG--TTS-HHHHHHHTT-STTSEEEEEEE--HHHHHHH-S-SPPPSSGGG--EEEEEESS--TTTTT-SEEEEEEEEHHHHHHHHHHHHTTTTPEEBTTTBSHHHHHHHHHHHTT------EETTEE-HHHHHHHHHHHHHTT--TTEEEEE--TTSS--GGGGGTT--SEEEEEEE-HHHHHHHHSS-EEEEEEEE-TT-TTBTTB-TT-EEEEETTEE--SHHHHHHHHTT-TTS---EEEE-HHHHHHHHHS-PPTTHHHHHHT-HHHHHHHHHHTS---------PPP-PPPPPPPP--PPPP--

Foldseek 3Di:
DDDDDDDDDDDDDDDDDDDDDDDDDPDPDDDPVPDPDPPPDDQFDLFKKKKWFWFFQDLDDALVCQFVVRQTFIWMAMEGPALVPQDPLADPLQNCQNNVGDRLSKIKFKAFPCVVVCPPPVDDPHADSDQVPRWGWMAIDINPPPCVPNTQKMKMFRAGPQLVNQLVVLSVVCRGPIDGQFPHHRQNNSQVSCVSSVHHQFQQDDLNGRGSSSSLVRLVVCVVVVVDVRMDMDGHCPPPPPPPCVVVPVPQLWDWDWDQLDPVVCVLVVHGTFTAGQDRHPPGLCVVPDDHGKTWQDKQNHGHRDSVVVCNSCGNQQQHWIDTDIQHPVNSVVVVPDDDDPPPSNVQVVPVVNVVVVVVVPDPDDPDTRGRDDPDPDPPDDDDDDDDDDDD

pLDDT: mean 75.93, std 20.69, range [32.47, 98.56]

Sequence (392 aa):
MGKHKSGEKKSGKTKASKGAKGREVEAEAEGNENAPVEQVADPNAKVAKLHLMVDLESRHVGYKEMAAGDVGHTWVSIEWDDANAVPDTVPGSHAGLLQSGGKYADPMGFWPDLEGLHTKTGEGVGYSKNPLMSYVQGHMRHPDRGHEGSEKATMTWAITEKEALKAMRYADKKAAAQYSVYFYNCTTFAKEVAGAAGKSAPNMSKGGICLPDAAYDGILKAQTKGKDAEATYDVKGQDEGRSEDFVNQADLLVTFEQQFLGERFTQLTGKPCGLMVTEVRQGSPAQGVLNAGDVVVYIEGQRSNSTATLRRALFGKIGQEIEVTVLNRARLKYLNEHQFADGQFEAICRDEDRAINMVEQMSEDRDITAVAAPPKGKPKAKGGKSGKAKAA